Protein 4JZX (pdb70)

B-factor: mean 28.07, std 6.63, range [18.47, 88.22]

Radius of gyration: 26.66 Å; Cα contacts (8 Å, |Δi|>4): 1034; chains: 2; bounding box: 53×77×61 Å

CATH classification: 1.10.600.10

Secondary structure (DSSP, 8-state):
--HHHHHHHHHHHHHHHHHHHHHHH---HHHHHHHHHHHHHHHSSS--HHHHHHHHHHHHHHHHTT--HHHHHHHHHHHHHHHHHHHHHHHHHHHHHHHHTT--EETTEE-GGGSTTT-HHHHHHHHHHHHHHHHHHHHHHTTT-TTHHHHHHHHHHHHHHHHHHHHHHHTTTS-GGG-BTTB--PPPSS-TT--HHHHHHHHIIIIIIIIIIHHHHHHHHHTT-GGGS-HHHHHHHHHHHHHHHHHHHHHHHHHS-HHHHSS---TTTTT---HHHHHHHHHS-HHHHHHHHTTTT---HHHHHHHHHHHHHTTHHHHHHHHHHHHHHHHHHHHHHHHHH-HHHHHHHHHHHHHHTT---/--HHHHHHHHHHHHHHHHHHHHHHH---HHHHHHHHHHHHHHHSSS--HHHHHHHHHHHHHHHTS---HHHHHHHHHHHHHHHHHHHHHHHHHHHHHHHHTT--EETTEE-GGGSTTT-HHHHHHHHHHHHHHHHHHHHHHTTT-TTHHHHHHHHHHHHHHHHHHHHHHHTTTS-GGG--TTS--PPPSS-TT--HHHHHHHHIIIIIIIIIIHHHHHHHHHTT-GGGS-HHHHHHHHHHHHHHHHHHHHHHHHHS-HHHHTS---TTTTT---HHHHHHHHHS-HHHHHHHHHHTT---HHHHHHHHHHHHHTTHHHHHHHHHHHHHHHHHHHHHHHHHH-HHHHHHHHHHHHTTTT---

Solvent-accessible surface area: 28276 Å² total

Structure (mmCIF, N/CA/C/O backbone):
data_4JZX
#
_entry.id   4JZX
#
_cell.length_a   80.428
_cell.length_b   85.805
_cell.length_c   106.867
_cell.angle_alpha   90.000
_cell.angle_beta   90.000
_cell.angle_gamma   90.000
#
_symmetry.space_group_name_H-M   'P 21 21 21'
#
loop_
_entity.id
_entity.type
_entity.pdbx_description
1 polymer 'Farnesyl pyrophosphate synthase'
2 non-polymer '3-METHYLBUT-3-ENYL TRIHYDROGEN DIPHOSPHATE'
3 non-polymer 3-butyl-1-(2,2-diphosphonoethyl)pyridinium
4 non-polymer 'CALCIUM ION'
5 water water
#
loop_
_atom_site.group_PDB
_atom_site.id
_atom_site.type_symbol
_atom_site.label_atom_id
_atom_site.label_alt_id
_atom_site.label_comp_id
_atom_site.label_asym_id
_atom_site.label_entity_id
_atom_site.label_seq_id
_atom_site.pdbx_PDB_ins_code
_atom_site.Cartn_x
_atom_site.Cartn_y
_atom_site.Cartn_z
_atom_site.occupancy
_atom_site.B_iso_or_equiv
_atom_site.auth_seq_id
_atom_site.auth_comp_id
_atom_site.auth_asym_id
_atom_site.auth_atom_id
_atom_site.pdbx_PDB_model_num
ATOM 11 N N . ALA A 1 2 ? 35.663 48.277 21.858 1.00 36.59 2 ALA A N 1
ATOM 12 C CA . ALA A 1 2 ? 35.211 47.730 20.570 1.00 35.64 2 ALA A CA 1
ATOM 13 C C . ALA A 1 2 ? 35.463 46.230 20.382 1.00 34.70 2 ALA A C 1
ATOM 14 O O . ALA A 1 2 ? 34.655 45.531 19.758 1.00 34.75 2 ALA A O 1
ATOM 16 N N . HIS A 1 3 ? 36.570 45.739 20.928 1.00 33.39 3 HIS A N 1
ATOM 17 C CA . HIS A 1 3 ? 36.971 44.354 20.700 1.00 32.15 3 HIS A CA 1
ATOM 18 C C . HIS A 1 3 ? 36.903 43.446 21.921 1.00 31.38 3 HIS A C 1
ATOM 19 O O . HIS A 1 3 ? 37.347 42.300 21.856 1.00 30.39 3 HIS A O 1
ATOM 26 N N . MET A 1 4 ? 36.345 43.941 23.022 1.00 30.80 4 MET A N 1
ATOM 27 C CA . MET A 1 4 ? 36.277 43.143 24.249 1.00 30.65 4 MET A CA 1
ATOM 28 C C . MET A 1 4 ? 35.523 41.819 24.079 1.00 30.37 4 MET A C 1
ATOM 29 O O . MET A 1 4 ? 36.021 40.773 24.505 1.00 30.11 4 MET A O 1
ATOM 34 N N . GLU A 1 5 ? 34.343 41.864 23.455 1.00 29.95 5 GLU A N 1
ATOM 35 C CA . GLU A 1 5 ? 33.542 40.650 23.254 1.00 30.23 5 GLU A CA 1
ATOM 36 C C . GLU A 1 5 ? 34.303 39.614 22.417 1.00 28.69 5 GLU A C 1
ATOM 37 O O . GLU A 1 5 ? 34.399 38.448 22.810 1.00 28.17 5 GLU A O 1
ATOM 43 N N . ARG A 1 6 ? 34.851 40.045 21.279 1.00 27.61 6 ARG A N 1
ATOM 44 C CA . ARG A 1 6 ? 35.654 39.164 20.430 1.00 27.10 6 ARG A CA 1
ATOM 45 C C . ARG A 1 6 ? 36.865 38.601 21.183 1.00 26.08 6 ARG A C 1
ATOM 46 O O . ARG A 1 6 ? 37.158 37.407 21.101 1.00 25.71 6 ARG A O 1
ATOM 54 N N . PHE A 1 7 ? 37.563 39.474 21.905 1.00 25.08 7 PHE A N 1
ATOM 55 C CA . PHE A 1 7 ? 38.763 39.087 22.661 1.00 24.47 7 PHE A CA 1
ATOM 56 C C . PHE A 1 7 ? 38.448 38.013 23.710 1.00 24.27 7 PHE A C 1
ATOM 57 O O . PHE A 1 7 ? 39.174 37.022 23.843 1.00 23.35 7 PHE A O 1
ATOM 65 N N . GLN A 1 8 ? 37.350 38.199 24.436 1.00 24.20 8 GLN A N 1
ATOM 66 C CA . GLN A 1 8 ? 36.942 37.240 25.455 1.00 25.06 8 GLN A CA 1
ATOM 67 C C . GLN A 1 8 ? 36.516 35.902 24.836 1.00 24.44 8 GLN A C 1
ATOM 68 O O . GLN A 1 8 ? 36.764 34.842 25.414 1.00 24.65 8 GLN A O 1
ATOM 74 N N . LYS A 1 9 ? 35.877 35.954 23.669 1.00 23.99 9 LYS A N 1
ATOM 75 C CA . LYS A 1 9 ? 35.505 34.746 22.928 1.00 24.40 9 LYS A CA 1
ATOM 76 C C . LYS A 1 9 ? 36.741 33.936 22.569 1.00 23.61 9 LYS A C 1
ATOM 77 O O . LYS A 1 9 ? 36.762 32.716 22.722 1.00 22.96 9 LYS A O 1
ATOM 83 N N . VAL A 1 10 ? 37.768 34.635 22.096 1.00 23.17 10 VAL A N 1
ATOM 84 C CA . VAL A 1 10 ? 39.020 33.999 21.726 1.00 22.35 10 VAL A CA 1
ATOM 85 C C . VAL A 1 10 ? 39.711 33.402 22.964 1.00 22.17 10 VAL A C 1
ATOM 86 O O . VAL A 1 10 ? 40.307 32.330 22.871 1.00 22.12 10 VAL A O 1
ATOM 90 N N . TYR A 1 11 ? 39.610 34.064 24.117 1.00 21.68 11 TYR A N 1
ATOM 91 C CA . TYR A 1 11 ? 40.125 33.468 25.358 1.00 21.64 11 TYR A CA 1
ATOM 92 C C . TYR A 1 11 ? 39.562 32.062 25.560 1.00 22.13 11 TYR A C 1
ATOM 93 O O . TYR A 1 11 ? 40.304 31.102 25.789 1.00 21.29 11 TYR A O 1
ATOM 102 N N . GLU A 1 12 ? 38.241 31.946 25.487 1.00 22.29 12 GLU A N 1
ATOM 103 C CA A GLU A 1 12 ? 37.574 30.666 25.697 0.50 22.69 12 GLU A CA 1
ATOM 104 C CA B GLU A 1 12 ? 37.587 30.661 25.706 0.50 22.60 12 GLU A CA 1
ATOM 105 C C . GLU A 1 12 ? 38.039 29.638 24.666 1.00 22.47 12 GLU A C 1
ATOM 106 O O . GLU A 1 12 ? 38.247 28.470 24.989 1.00 22.46 12 GLU A O 1
ATOM 117 N N . GLU A 1 13 ? 38.217 30.087 23.424 1.00 22.46 13 GLU A N 1
ATOM 118 C CA . GLU A 1 13 ? 38.688 29.212 22.355 1.00 23.18 13 GLU A CA 1
ATOM 119 C C . GLU A 1 13 ? 40.104 28.685 22.640 1.00 22.54 13 GLU A C 1
ATOM 120 O O . GLU A 1 13 ? 40.358 27.484 22.540 1.00 21.80 13 GLU A O 1
ATOM 126 N N A VAL A 1 14 ? 40.998 29.606 22.990 0.50 22.46 14 VAL A N 1
ATOM 127 N N B VAL A 1 14 ? 41.022 29.588 22.993 0.50 22.18 14 VAL A N 1
ATOM 128 C CA A VAL A 1 14 ? 42.398 29.293 23.252 0.50 22.35 14 VAL A CA 1
ATOM 129 C CA B VAL A 1 14 ? 42.424 29.199 23.220 0.50 21.69 14 VAL A CA 1
ATOM 130 C C A VAL A 1 14 ? 42.534 28.364 24.463 0.50 22.21 14 VAL A C 1
ATOM 131 C C B VAL A 1 14 ? 42.592 28.371 24.500 0.50 21.89 14 VAL A C 1
ATOM 132 O O A VAL A 1 14 ? 43.279 27.378 24.418 0.50 21.87 14 VAL A O 1
ATOM 133 O O B VAL A 1 14 ? 43.420 27.455 24.542 0.50 21.56 14 VAL A O 1
ATOM 140 N N . GLN A 1 15 ? 41.802 28.673 25.532 1.00 22.10 15 GLN A N 1
ATOM 141 C CA . GLN A 1 15 ? 41.808 27.833 26.740 1.00 22.18 15 GLN A CA 1
ATOM 142 C C . GLN A 1 15 ? 41.373 26.407 26.411 1.00 22.32 15 GLN A C 1
ATOM 143 O O . GLN A 1 15 ? 42.019 25.448 26.833 1.00 22.27 15 GLN A O 1
ATOM 149 N N . GLU A 1 16 ? 40.289 26.266 25.649 1.00 22.63 16 GLU A N 1
ATOM 150 C CA . GLU A 1 16 ? 39.828 24.931 25.250 1.00 22.94 16 GLU A CA 1
ATOM 151 C C . GLU A 1 16 ? 40.915 24.191 24.463 1.00 23.11 16 GLU A C 1
ATOM 152 O O . GLU A 1 16 ? 41.189 23.013 24.731 1.00 23.14 16 GLU A O 1
ATOM 158 N N . PHE A 1 17 ? 41.535 24.886 23.507 1.00 22.82 17 PHE A N 1
ATOM 159 C CA . PHE A 1 17 ? 42.642 24.305 22.764 1.00 22.97 17 PHE A CA 1
ATOM 160 C C . PHE A 1 17 ? 43.780 23.828 23.670 1.00 22.66 17 PHE A C 1
ATOM 161 O O . PHE A 1 17 ? 44.246 22.684 23.543 1.00 21.97 17 PHE A O 1
ATOM 169 N N . LEU A 1 18 ? 44.246 24.712 24.550 1.00 22.46 18 LEU A N 1
ATOM 170 C CA . LEU A 1 18 ? 45.444 24.419 25.352 1.00 22.43 18 LEU A CA 1
ATOM 171 C C . LEU A 1 18 ? 45.202 23.245 26.302 1.00 22.67 18 LEU A C 1
ATOM 172 O O . LEU A 1 18 ? 46.032 22.338 26.418 1.00 22.92 18 LEU A O 1
ATOM 177 N N . LEU A 1 19 ? 44.051 23.254 26.960 1.00 22.95 19 LEU A N 1
ATOM 178 C CA . LEU A 1 19 ? 43.709 22.177 27.886 1.00 23.51 19 LEU A CA 1
ATOM 179 C C . LEU A 1 19 ? 43.468 20.870 27.134 1.00 23.59 19 LEU A C 1
ATOM 180 O O . LEU A 1 19 ? 43.901 19.801 27.585 1.00 23.75 19 LEU A O 1
ATOM 185 N N . GLY A 1 20 ? 42.793 20.953 25.987 1.00 23.36 20 GLY A N 1
ATOM 186 C CA . GLY A 1 20 ? 42.580 19.771 25.145 1.00 23.68 20 GLY A CA 1
ATOM 187 C C . GLY A 1 20 ? 43.877 19.183 24.602 1.00 23.97 20 GLY A C 1
ATOM 188 O O . GLY A 1 20 ? 44.028 17.960 24.499 1.00 23.38 20 GLY A O 1
ATOM 189 N N . ASP A 1 21 ? 44.821 20.059 24.268 1.00 24.02 21 ASP A N 1
ATOM 190 C CA . ASP A 1 21 ? 46.127 19.636 23.756 1.00 24.36 21 ASP A CA 1
ATOM 191 C C . ASP A 1 21 ? 46.936 18.888 24.818 1.00 24.14 21 ASP A C 1
ATOM 192 O O . ASP A 1 21 ? 47.649 17.938 24.502 1.00 23.44 21 ASP A O 1
ATOM 197 N N . ALA A 1 22 ? 46.812 19.321 26.072 1.00 24.32 22 ALA A N 1
ATOM 198 C CA . ALA A 1 22 ? 47.447 18.639 27.200 1.00 24.68 22 ALA A CA 1
ATOM 199 C C . ALA A 1 22 ? 46.848 17.253 27.436 1.00 25.02 22 ALA A C 1
ATOM 200 O O . ALA A 1 22 ? 47.561 16.318 27.813 1.00 24.76 22 ALA A O 1
ATOM 202 N N . GLU A 1 23 ? 45.539 17.122 27.219 1.00 25.27 23 GLU A N 1
ATOM 203 C CA . GLU A 1 23 ? 44.878 15.820 27.311 1.00 26.20 23 GLU A CA 1
ATOM 204 C C . GLU A 1 23 ? 45.411 14.867 26.254 1.00 26.08 23 GLU A C 1
ATOM 205 O O . GLU A 1 23 ? 45.704 13.695 26.541 1.00 26.41 23 GLU A O 1
ATOM 211 N N . LYS A 1 24 ? 45.539 15.388 25.037 1.00 25.73 24 LYS A N 1
ATOM 212 C CA . LYS A 1 24 ? 46.001 14.635 23.875 1.00 26.27 24 LYS A CA 1
ATOM 213 C C . LYS A 1 24 ? 47.461 14.206 24.008 1.00 25.42 24 LYS A C 1
ATOM 214 O O . LYS A 1 24 ? 47.819 13.075 23.678 1.00 25.05 24 LYS A O 1
ATOM 220 N N . ARG A 1 25 ? 48.302 15.124 24.475 1.00 24.48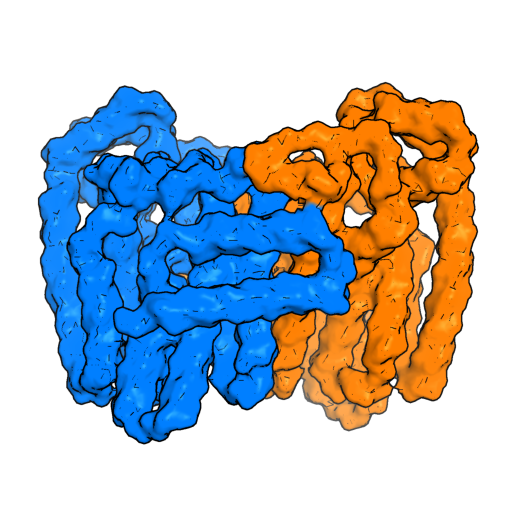 25 ARG A N 1
ATOM 221 C CA . ARG A 1 25 ? 49.748 14.928 24.414 1.00 23.70 25 ARG A CA 1
ATOM 222 C C . ARG A 1 25 ? 50.361 14.376 25.691 1.00 23.73 25 ARG A C 1
ATOM 223 O O . ARG A 1 25 ? 51.367 13.667 25.628 1.00 23.63 25 ARG A O 1
ATOM 231 N N . PHE A 1 26 ? 49.789 14.734 26.839 1.00 23.34 26 PHE A N 1
ATOM 232 C CA . PHE A 1 26 ? 50.439 14.470 28.126 1.00 23.52 26 PHE A CA 1
ATOM 233 C C . PHE A 1 26 ? 49.617 13.639 29.098 1.00 23.79 26 PHE A C 1
ATOM 234 O O . PHE A 1 26 ? 49.918 13.617 30.292 1.00 23.75 26 PHE A O 1
ATOM 242 N N . GLU A 1 27 ? 48.577 12.968 28.598 1.00 24.51 27 GLU A N 1
ATOM 243 C CA . GLU A 1 27 ? 47.749 12.100 29.433 1.00 25.91 27 GLU A CA 1
ATOM 244 C C . GLU A 1 27 ? 47.176 12.873 30.641 1.00 25.52 27 GLU A C 1
ATOM 245 O O . GLU A 1 27 ? 47.062 12.329 31.748 1.00 25.81 27 GLU A O 1
ATOM 251 N N . MET A 1 28 ? 46.824 14.140 30.403 1.00 25.40 28 MET A N 1
ATOM 252 C CA . MET A 1 28 ? 46.274 15.038 31.425 1.00 25.30 28 MET A CA 1
ATOM 253 C C . MET A 1 28 ? 44.978 14.463 32.003 1.00 25.06 28 MET A C 1
ATOM 254 O O . MET A 1 28 ? 44.060 14.126 31.254 1.00 24.86 28 MET A O 1
ATOM 259 N N . ASP A 1 29 ? 44.924 14.356 33.329 1.00 24.13 29 ASP A N 1
ATOM 260 C CA . ASP A 1 29 ? 43.762 13.809 34.030 1.00 24.21 29 ASP A CA 1
ATOM 261 C C . ASP A 1 29 ? 42.772 14.921 34.350 1.00 24.01 29 ASP A C 1
ATOM 262 O O . ASP A 1 29 ? 43.126 16.098 34.313 1.00 23.30 29 ASP A O 1
ATOM 267 N N . VAL A 1 30 ? 41.547 14.530 34.703 1.00 23.70 30 VAL A N 1
ATOM 268 C CA . VAL A 1 30 ? 40.450 15.469 34.944 1.00 24.28 30 VAL A CA 1
ATOM 269 C C . VAL A 1 30 ? 40.742 16.499 36.046 1.00 24.16 30 VAL A C 1
ATOM 270 O O . VAL A 1 30 ? 40.382 17.676 35.923 1.00 23.71 30 VAL A O 1
ATOM 274 N N . HIS A 1 31 ? 41.390 16.050 37.119 1.00 24.20 31 HIS A N 1
ATOM 275 C CA . HIS A 1 31 ? 41.627 16.903 38.271 1.00 24.38 31 HIS A CA 1
ATOM 276 C C . HIS A 1 31 ? 42.677 17.963 37.969 1.00 24.17 31 HIS A C 1
ATOM 277 O O . HIS A 1 31 ? 42.492 19.137 38.294 1.00 23.69 31 HIS A O 1
ATOM 284 N N . ARG A 1 32 ? 43.758 17.560 37.306 1.00 23.76 32 ARG A N 1
ATOM 285 C CA . ARG A 1 32 ? 44.807 18.517 36.966 1.00 23.81 32 ARG A CA 1
ATOM 286 C C . ARG A 1 32 ? 44.381 19.453 35.829 1.00 23.54 32 ARG A C 1
ATOM 287 O O . ARG A 1 32 ? 44.793 20.611 35.801 1.00 22.99 32 ARG A O 1
ATOM 295 N N . LYS A 1 33 ? 43.533 18.961 34.924 1.00 23.70 33 LYS A N 1
ATOM 296 C CA . LYS A 1 33 ? 42.932 19.824 33.895 1.00 24.12 33 LYS A CA 1
ATOM 297 C C . LYS A 1 33 ? 42.115 20.941 34.556 1.00 23.55 33 LYS A C 1
ATOM 298 O O . LYS A 1 33 ? 42.241 22.110 34.181 1.00 23.21 33 LYS A O 1
ATOM 304 N N . GLY A 1 34 ? 41.291 20.572 35.541 1.00 23.24 34 GLY A N 1
ATOM 305 C CA . GLY A 1 34 ? 40.509 21.546 36.314 1.00 22.76 34 GLY A CA 1
ATOM 306 C C . GLY A 1 34 ? 41.375 22.519 37.106 1.00 22.69 34 GLY A C 1
ATOM 307 O O . GLY A 1 34 ? 41.064 23.710 37.193 1.00 22.28 34 GLY A O 1
ATOM 308 N N . TYR A 1 35 ? 42.452 22.004 37.698 1.00 22.38 35 TYR A N 1
ATOM 309 C CA . TYR A 1 35 ? 43.440 22.850 38.356 1.00 22.44 35 TYR A CA 1
ATOM 310 C C . TYR A 1 35 ? 44.006 23.891 37.372 1.00 22.43 35 TYR A C 1
ATOM 311 O O . TYR A 1 35 ? 44.056 25.077 37.688 1.00 21.71 35 TYR A O 1
ATOM 320 N N . LEU A 1 36 ? 44.413 23.436 36.185 1.00 22.49 36 LEU A N 1
ATOM 321 C CA . LEU A 1 36 ? 45.018 24.315 35.178 1.00 22.49 36 LEU A CA 1
ATOM 322 C C . LEU A 1 36 ? 44.024 25.325 34.614 1.00 22.90 36 LEU A C 1
ATOM 323 O O . LEU A 1 36 ? 44.389 26.457 34.314 1.00 22.26 36 LEU A O 1
ATOM 328 N N . LYS A 1 37 ? 42.771 24.907 34.461 1.00 23.39 37 LYS A N 1
ATOM 329 C CA . LYS A 1 37 ? 41.719 25.843 34.083 1.00 23.94 37 LYS A CA 1
ATOM 330 C C . LYS A 1 37 ? 41.597 26.960 35.118 1.00 24.00 37 LYS A C 1
ATOM 331 O O . LYS A 1 37 ? 41.558 28.138 34.754 1.00 24.47 37 LYS A O 1
ATOM 337 N N . SER A 1 38 ? 41.532 26.593 36.398 1.00 24.28 38 SER A N 1
ATOM 338 C CA . SER A 1 38 ? 41.394 27.583 37.463 1.00 24.82 38 SER A CA 1
ATOM 339 C C . SER A 1 38 ? 42.640 28.472 37.531 1.00 24.23 38 SER A C 1
ATOM 340 O O . SER A 1 38 ? 42.525 29.675 37.748 1.00 24.35 38 SER A O 1
ATOM 343 N N . MET A 1 39 ? 43.813 27.870 37.325 1.00 23.19 39 MET A N 1
ATOM 344 C CA . MET A 1 39 ? 45.072 28.616 37.278 1.00 22.47 39 MET A CA 1
ATOM 345 C C . MET A 1 39 ? 45.072 29.646 36.142 1.00 22.12 39 MET A C 1
ATOM 346 O O . MET A 1 39 ? 45.383 30.821 36.358 1.00 21.98 39 MET A O 1
ATOM 351 N N . MET A 1 40 ? 44.703 29.209 34.942 1.00 21.88 40 MET A N 1
ATOM 352 C CA . MET A 1 40 ? 44.658 30.108 33.787 1.00 21.54 40 MET A CA 1
ATOM 353 C C . MET A 1 40 ? 43.690 31.272 34.025 1.00 21.70 40 MET A C 1
ATOM 354 O O . MET A 1 40 ? 44.048 32.435 33.820 1.00 21.03 40 MET A O 1
ATOM 359 N N . ASP A 1 41 ? 42.470 30.951 34.465 1.00 21.82 41 ASP A N 1
ATOM 360 C CA . ASP A 1 41 ? 41.452 31.963 34.745 1.00 22.42 41 ASP A CA 1
ATOM 361 C C . ASP A 1 41 ? 41.910 32.980 35.804 1.00 22.38 41 ASP A C 1
ATOM 362 O O . ASP A 1 41 ? 41.700 34.187 35.642 1.00 22.98 41 ASP A O 1
ATOM 367 N N . THR A 1 42 ? 42.527 32.492 36.882 1.00 22.33 42 THR A N 1
ATOM 368 C CA . THR A 1 42 ? 42.966 33.360 37.980 1.00 22.22 42 THR A CA 1
ATOM 369 C C . THR A 1 42 ? 44.123 34.285 37.564 1.00 21.96 42 THR A C 1
ATOM 370 O O . THR A 1 42 ? 44.156 35.458 37.944 1.00 21.89 42 THR A O 1
ATOM 374 N N . THR A 1 43 ? 45.044 33.757 36.764 1.00 21.76 43 THR A N 1
ATOM 375 C CA . THR A 1 43 ? 46.277 34.467 36.420 1.00 21.59 43 THR A CA 1
ATOM 376 C C . THR A 1 43 ? 46.192 35.335 35.156 1.00 21.65 43 THR A C 1
ATOM 377 O O . THR A 1 43 ? 46.944 36.303 35.026 1.00 21.03 43 THR A O 1
ATOM 381 N N . CYS A 1 44 ? 45.290 34.979 34.233 1.00 21.72 44 CYS A N 1
ATOM 382 C CA . CYS A 1 44 ? 45.165 35.667 32.942 1.00 22.12 44 CYS A CA 1
ATOM 383 C C . CYS A 1 44 ? 43.997 36.638 32.858 1.00 22.61 44 CYS A C 1
ATOM 384 O O . CYS A 1 44 ? 43.960 37.476 31.958 1.00 23.08 44 CYS A O 1
ATOM 387 N N . LEU A 1 45 ? 43.043 36.516 33.774 1.00 22.83 45 LEU A N 1
ATOM 388 C CA . LEU A 1 45 ? 41.847 37.357 33.736 1.00 23.48 45 LEU A CA 1
ATOM 389 C C . LEU A 1 45 ? 41.835 38.363 34.884 1.00 23.93 45 LEU A C 1
ATOM 390 O O . LEU A 1 45 ? 42.540 38.188 35.882 1.00 23.83 45 LEU A O 1
ATOM 395 N N . GLY A 1 46 ? 41.041 39.422 34.731 1.00 24.26 46 GLY A N 1
ATOM 396 C CA . GLY A 1 46 ? 40.870 40.405 35.791 1.00 24.54 46 GLY A CA 1
ATOM 397 C C . GLY A 1 46 ? 41.686 41.675 35.663 1.00 24.42 46 GLY A C 1
ATOM 398 O O . GLY A 1 46 ? 41.482 42.617 36.423 1.00 24.77 46 GLY A O 1
ATOM 399 N N . GLY A 1 47 ? 42.619 41.701 34.715 1.00 24.21 47 GLY A N 1
ATOM 400 C CA . GLY A 1 47 ? 43.416 42.901 34.444 1.00 24.11 47 GLY A CA 1
ATOM 401 C C . GLY A 1 47 ? 42.671 43.830 33.503 1.00 24.09 47 GLY A C 1
ATOM 402 O O . GLY A 1 47 ? 41.493 43.599 33.209 1.00 24.36 47 GLY A O 1
ATOM 403 N N . LYS A 1 48 ? 43.346 44.875 33.028 1.00 23.72 48 LYS A N 1
ATOM 404 C CA . LYS A 1 48 ? 42.698 45.879 32.162 1.00 24.03 48 LYS A CA 1
ATOM 405 C C . LYS A 1 48 ? 42.687 45.466 30.685 1.00 24.11 48 LYS A C 1
ATOM 406 O O . LYS A 1 48 ? 41.942 46.032 29.873 1.00 24.05 48 LYS A O 1
ATOM 412 N N . TYR A 1 49 ? 43.518 44.477 30.355 1.00 23.82 49 TYR A N 1
ATOM 413 C CA . TYR A 1 49 ? 43.730 43.995 28.974 1.00 24.17 49 TYR A CA 1
ATOM 414 C C . TYR A 1 49 ? 44.287 45.042 27.997 1.00 23.67 49 TYR A C 1
ATOM 415 O O . TYR A 1 49 ? 44.120 44.898 26.782 1.00 23.30 49 TYR A O 1
ATOM 424 N N . ASN A 1 50 ? 44.945 46.082 28.516 1.00 23.10 50 ASN A N 1
ATOM 425 C CA . ASN A 1 50 ? 45.522 47.120 27.652 1.00 22.91 50 ASN A CA 1
ATOM 426 C C . ASN A 1 50 ? 46.488 46.552 26.606 1.00 22.87 50 ASN A C 1
ATOM 427 O O . ASN A 1 50 ? 46.517 47.029 25.470 1.00 22.39 50 ASN A O 1
ATOM 432 N N . ARG A 1 51 ? 47.270 45.538 26.989 1.00 22.12 51 ARG A N 1
ATOM 433 C CA . ARG A 1 51 ? 48.247 44.945 26.063 1.00 22.15 51 ARG A CA 1
ATOM 434 C C . ARG A 1 51 ? 47.559 44.144 24.963 1.00 21.89 51 ARG A C 1
ATOM 435 O O . ARG A 1 51 ? 47.816 44.357 23.779 1.00 21.60 51 ARG A O 1
ATOM 443 N N . GLY A 1 52 ? 46.692 43.216 25.367 1.00 21.83 52 GLY A N 1
ATOM 444 C CA . GLY A 1 52 ? 46.009 42.340 24.417 1.00 22.00 52 GLY A CA 1
ATOM 445 C C . GLY A 1 52 ? 45.135 43.131 23.461 1.00 21.75 52 GLY A C 1
ATOM 446 O O . GLY A 1 52 ? 45.211 42.953 22.244 1.00 21.65 52 GLY A O 1
ATOM 447 N N . LEU A 1 53 ? 44.327 44.034 24.012 1.00 21.86 53 LEU A N 1
ATOM 448 C CA . LEU A 1 53 ? 43.414 44.826 23.186 1.00 22.27 53 LEU A CA 1
ATOM 449 C C . LEU A 1 53 ? 44.157 45.775 22.261 1.00 22.23 53 LEU A C 1
ATOM 450 O O . LEU A 1 53 ? 43.674 46.068 21.179 1.00 22.95 53 LEU A O 1
ATOM 455 N N . CYS A 1 54 ? 45.345 46.221 22.669 1.00 22.41 54 CYS A N 1
ATOM 456 C CA . CYS A 1 54 ? 46.167 47.055 21.789 1.00 22.46 54 CYS A CA 1
ATOM 457 C C . CYS A 1 54 ? 46.485 46.330 20.483 1.00 22.06 54 CYS A C 1
ATOM 458 O O . CYS A 1 54 ? 46.384 46.925 19.411 1.00 22.09 54 CYS A O 1
ATOM 461 N N . VAL A 1 55 ? 46.886 45.061 20.573 1.00 21.94 55 VAL A N 1
ATOM 462 C CA . VAL A 1 55 ? 47.195 44.279 19.367 1.00 21.64 55 VAL A CA 1
ATOM 463 C C . VAL A 1 55 ? 46.012 44.320 18.399 1.00 22.02 55 VAL A C 1
ATOM 464 O O . VAL A 1 55 ? 46.190 44.563 17.195 1.00 20.93 55 VAL A O 1
ATOM 468 N N . VAL A 1 56 ? 44.813 44.103 18.936 1.00 22.01 56 VAL A N 1
ATOM 469 C CA . VAL A 1 56 ? 43.593 44.098 18.121 1.00 22.91 56 VAL A CA 1
ATOM 470 C C . VAL A 1 56 ? 43.297 45.480 17.513 1.00 23.05 56 VAL A C 1
ATOM 471 O O . VAL A 1 56 ? 42.958 45.571 16.321 1.00 23.14 56 VAL A O 1
ATOM 475 N N . ASP A 1 57 ? 43.452 46.544 18.310 1.00 23.46 57 ASP A N 1
ATOM 476 C CA A ASP A 1 57 ? 43.210 47.914 17.843 0.50 23.64 57 ASP A CA 1
ATOM 477 C CA B ASP A 1 57 ? 43.193 47.900 17.820 0.50 23.71 57 ASP A CA 1
ATOM 478 C C . ASP A 1 57 ? 44.155 48.265 16.684 1.00 23.70 57 ASP A C 1
ATOM 479 O O . ASP A 1 57 ? 43.737 48.808 15.657 1.00 23.89 57 ASP A O 1
ATOM 488 N N . VAL A 1 58 ? 45.436 47.948 16.861 1.00 23.24 58 VAL A N 1
ATOM 489 C CA . VAL A 1 58 ? 46.438 48.200 15.821 1.00 23.00 58 VAL A CA 1
ATOM 490 C C . VAL A 1 58 ? 46.108 47.400 14.556 1.00 22.81 58 VAL A C 1
ATOM 491 O O . VAL A 1 58 ? 46.081 47.957 13.452 1.00 22.35 58 VAL A O 1
ATOM 495 N N . ALA A 1 59 ? 45.853 46.101 14.725 1.00 23.20 59 ALA A N 1
ATOM 496 C CA . ALA A 1 59 ? 45.616 45.205 13.592 1.00 23.71 59 ALA A CA 1
ATOM 497 C C . ALA A 1 59 ? 44.402 45.649 12.786 1.00 24.09 59 ALA A C 1
ATOM 498 O O . ALA A 1 59 ? 44.438 45.679 11.557 1.00 24.69 59 ALA A O 1
ATOM 500 N N . GLU A 1 60 ? 43.336 46.011 13.487 1.00 24.63 60 GLU A N 1
ATOM 501 C CA . GLU A 1 60 ? 42.140 46.518 12.826 1.00 24.76 60 GLU A CA 1
ATOM 502 C C . GLU A 1 60 ? 42.417 47.804 12.044 1.00 24.54 60 GLU A C 1
ATOM 503 O O . GLU A 1 60 ? 42.048 47.902 10.869 1.00 24.28 60 GLU A O 1
ATOM 509 N N . ALA A 1 61 ? 43.066 48.770 12.697 1.00 24.06 61 ALA A N 1
ATOM 510 C CA . ALA A 1 61 ? 43.466 50.029 12.057 1.00 23.82 61 ALA A CA 1
ATOM 511 C C . ALA A 1 61 ? 44.214 49.784 10.743 1.00 24.04 61 ALA A C 1
ATOM 512 O O . ALA A 1 61 ? 43.898 50.391 9.722 1.00 23.26 61 ALA A O 1
ATOM 514 N N . MET A 1 62 ? 45.196 48.882 10.775 1.00 23.91 62 MET A N 1
ATOM 515 C CA . MET A 1 62 ? 46.025 48.601 9.603 1.00 24.34 62 MET A CA 1
ATOM 516 C C . MET A 1 62 ? 45.300 47.775 8.540 1.00 24.83 62 MET A C 1
ATOM 517 O O . MET A 1 62 ? 45.545 47.946 7.334 1.00 25.21 62 MET A O 1
ATOM 522 N N . ALA A 1 63 ? 44.392 46.907 8.986 1.00 24.91 63 ALA A N 1
ATOM 523 C CA . ALA A 1 63 ? 43.545 46.127 8.084 1.00 25.54 63 ALA A CA 1
ATOM 524 C C . ALA A 1 63 ? 42.587 47.035 7.312 1.00 25.89 63 ALA A C 1
ATOM 525 O O . ALA A 1 63 ? 42.377 46.841 6.114 1.00 26.52 63 ALA A O 1
ATOM 527 N N . LYS A 1 64 ? 42.015 48.020 8.001 1.00 26.59 64 LYS A N 1
ATOM 528 C CA . LYS A 1 64 ? 41.168 49.025 7.360 1.00 27.12 64 LYS A CA 1
ATOM 529 C C . LYS A 1 64 ? 41.992 49.870 6.384 1.00 27.57 64 LYS A C 1
ATOM 530 O O . LYS A 1 64 ? 41.567 50.119 5.246 1.00 27.36 64 LYS A O 1
ATOM 536 N N . ASP A 1 65 ? 43.175 50.286 6.831 1.00 27.71 65 ASP A N 1
ATOM 537 C CA . ASP A 1 65 ? 44.090 51.093 6.022 1.00 28.58 65 ASP A CA 1
ATOM 538 C C . ASP A 1 65 ? 44.468 50.402 4.715 1.00 28.87 65 ASP A C 1
ATOM 539 O O . ASP A 1 65 ? 44.604 51.061 3.681 1.00 29.67 65 ASP A O 1
ATOM 544 N N . THR A 1 66 ? 44.645 49.085 4.767 1.00 28.94 66 THR A N 1
ATOM 545 C CA . THR A 1 66 ? 45.067 48.308 3.594 1.00 29.43 66 THR A CA 1
ATOM 546 C C . THR A 1 66 ? 43.871 47.674 2.863 1.00 29.53 66 THR A C 1
ATOM 547 O O . THR A 1 66 ? 44.047 46.798 2.005 1.00 29.92 66 THR A O 1
ATOM 551 N N . GLN A 1 67 ? 42.665 48.125 3.213 1.00 29.42 67 GLN A N 1
ATOM 552 C CA . GLN A 1 67 ? 41.415 47.754 2.525 1.00 30.43 67 GLN A CA 1
ATOM 553 C C . GLN A 1 67 ? 41.129 46.249 2.454 1.00 30.79 67 GLN A C 1
ATOM 554 O O . GLN A 1 67 ? 40.604 45.756 1.446 1.00 31.07 67 GLN A O 1
ATOM 560 N N . MET A 1 68 ? 41.453 45.521 3.519 1.00 31.14 68 MET A N 1
ATOM 561 C CA . MET A 1 68 ? 41.187 44.074 3.548 1.00 31.51 68 MET A CA 1
ATOM 562 C C . MET A 1 68 ? 39.700 43.777 3.412 1.00 31.68 68 MET A C 1
ATOM 563 O O . MET A 1 68 ? 38.869 44.468 4.009 1.00 31.75 68 MET A O 1
ATOM 568 N N . ASP A 1 69 ? 39.376 42.753 2.623 1.00 32.09 69 ASP A N 1
ATOM 569 C CA . ASP A 1 69 ? 37.991 42.321 2.453 1.00 32.42 69 ASP A CA 1
ATOM 570 C C . ASP A 1 69 ? 37.494 41.578 3.694 1.00 32.35 69 ASP A C 1
ATOM 571 O O . ASP A 1 69 ? 38.271 41.328 4.621 1.00 32.07 69 ASP A O 1
ATOM 576 N N . ALA A 1 70 ? 36.205 41.247 3.702 1.00 31.65 70 ALA A N 1
ATOM 577 C CA . ALA A 1 70 ? 35.545 40.651 4.867 1.00 31.39 70 ALA A CA 1
ATOM 578 C C . ALA A 1 70 ? 36.302 39.441 5.426 1.00 30.95 70 ALA A C 1
ATOM 579 O O . ALA A 1 70 ? 36.534 39.361 6.635 1.00 30.92 70 ALA A O 1
ATOM 581 N N . ALA A 1 71 ? 36.706 38.524 4.544 1.00 30.71 71 ALA A N 1
ATOM 582 C CA . ALA A 1 71 ? 37.403 37.304 4.960 1.00 30.24 71 ALA A CA 1
ATOM 583 C C . ALA A 1 71 ? 38.795 37.584 5.522 1.00 29.93 71 ALA A C 1
ATOM 584 O O . ALA A 1 71 ? 39.175 37.022 6.547 1.00 29.67 71 ALA A O 1
ATOM 586 N N . ALA A 1 72 ? 39.547 38.453 4.852 1.00 29.70 72 ALA A N 1
ATOM 587 C CA . ALA A 1 72 ? 40.888 38.828 5.314 1.00 29.44 72 ALA A CA 1
ATOM 588 C C . ALA A 1 72 ? 40.836 39.590 6.643 1.00 29.20 72 ALA A C 1
ATOM 589 O O . ALA A 1 72 ? 41.688 39.405 7.515 1.00 28.89 72 ALA A O 1
ATOM 591 N N . MET A 1 73 ? 39.833 40.450 6.788 1.00 28.97 73 MET A N 1
ATOM 592 C CA . MET A 1 73 ? 39.630 41.194 8.020 1.00 29.09 73 MET A CA 1
ATOM 593 C C . MET A 1 73 ? 39.340 40.264 9.205 1.00 28.58 73 MET A C 1
ATOM 594 O O . MET A 1 73 ? 39.895 40.445 10.292 1.00 28.00 73 MET A O 1
ATOM 599 N N . GLU A 1 74 ? 38.475 39.277 8.986 1.00 28.33 74 GLU A N 1
ATOM 600 C CA . GLU A 1 74 ? 38.144 38.298 10.019 1.00 28.66 74 GLU A CA 1
ATOM 601 C C . GLU A 1 74 ? 39.374 37.510 10.487 1.00 27.71 74 GLU A C 1
ATOM 602 O O . GLU A 1 74 ? 39.545 37.273 11.687 1.00 27.21 74 GLU A O 1
ATOM 608 N N . ARG A 1 75 ? 40.222 37.126 9.539 1.00 26.55 75 ARG A N 1
ATOM 609 C CA . ARG A 1 75 ? 41.451 36.398 9.853 1.00 26.57 75 ARG A CA 1
ATOM 610 C C . ARG A 1 75 ? 42.379 37.271 10.701 1.00 25.64 75 ARG A C 1
ATOM 611 O O . ARG A 1 75 ? 42.873 36.830 11.739 1.00 25.11 75 ARG A O 1
ATOM 619 N N . VAL A 1 76 ? 42.593 38.510 10.261 1.00 25.27 76 VAL A N 1
ATOM 620 C CA . VAL A 1 76 ? 43.497 39.430 10.963 1.00 25.14 76 VAL A CA 1
ATOM 621 C C . VAL A 1 76 ? 43.015 39.702 12.391 1.00 24.57 76 VAL A C 1
ATOM 622 O O . VAL A 1 76 ? 43.821 39.743 13.322 1.00 23.71 76 VAL A O 1
ATOM 626 N N . LEU A 1 77 ? 41.704 39.858 12.561 1.00 23.96 77 LEU A N 1
ATOM 627 C CA . LEU A 1 77 ? 41.153 40.101 13.889 1.00 24.05 77 LEU A CA 1
ATOM 628 C C . LEU A 1 77 ? 41.335 38.889 14.805 1.00 23.94 77 LEU A C 1
ATOM 629 O O . LEU A 1 77 ? 41.679 39.048 15.980 1.00 23.77 77 LEU A O 1
ATOM 634 N N . HIS A 1 78 ? 41.120 37.688 14.271 1.00 23.50 78 HIS A N 1
ATOM 635 C CA . HIS A 1 78 ? 41.307 36.479 15.077 1.00 23.73 78 HIS A CA 1
ATOM 636 C C . HIS A 1 78 ? 42.777 36.276 15.446 1.00 23.21 78 HIS A C 1
ATOM 637 O O . HIS A 1 78 ? 43.088 35.982 16.599 1.00 23.01 78 HIS A O 1
ATOM 644 N N . ASP A 1 79 ? 43.666 36.452 14.467 1.00 23.05 79 ASP A N 1
ATOM 645 C CA . ASP A 1 79 ? 45.113 36.374 14.685 1.00 23.16 79 ASP A CA 1
ATOM 646 C C . ASP A 1 79 ? 45.565 37.409 15.714 1.00 22.97 79 ASP A C 1
ATOM 647 O O . ASP A 1 79 ? 46.383 37.105 16.587 1.00 23.27 79 ASP A O 1
ATOM 652 N N . ALA A 1 80 ? 45.040 38.628 15.598 1.00 22.72 80 ALA A N 1
ATOM 653 C CA . ALA A 1 80 ? 45.360 39.705 16.533 1.00 22.32 80 ALA A CA 1
ATOM 654 C C . ALA A 1 80 ? 44.939 39.366 17.958 1.00 22.36 80 ALA A C 1
ATOM 655 O O . ALA A 1 80 ? 45.684 39.621 18.900 1.00 22.09 80 ALA A O 1
ATOM 657 N N . CYS A 1 81 ? 43.748 38.793 18.106 1.00 21.72 81 CYS A N 1
ATOM 658 C CA . CYS A 1 81 ? 43.275 38.298 19.400 1.00 22.46 81 CYS A CA 1
ATOM 659 C C . CYS A 1 81 ? 44.201 37.228 19.991 1.00 21.91 81 CYS A C 1
ATOM 660 O O . CYS A 1 81 ? 44.478 37.239 21.188 1.00 22.36 81 CYS A O 1
ATOM 663 N N . VAL A 1 82 ? 44.657 36.298 19.154 1.00 21.69 82 VAL A N 1
ATOM 664 C CA . VAL A 1 82 ? 45.575 35.247 19.602 1.00 21.73 82 VAL A CA 1
ATOM 665 C C . VAL A 1 82 ? 46.888 35.893 20.068 1.00 21.66 82 VAL A C 1
ATOM 666 O O . VAL A 1 82 ? 47.363 35.605 21.177 1.00 20.98 82 VAL A O 1
ATOM 670 N N . CYS A 1 83 ? 47.451 36.787 19.250 1.00 22.22 83 CYS A N 1
ATOM 671 C CA . CYS A 1 83 ? 48.648 37.541 19.665 1.00 23.22 83 CYS A CA 1
ATOM 672 C C . CYS A 1 83 ? 48.425 38.299 20.968 1.00 22.68 83 CYS A C 1
ATOM 673 O O . CYS A 1 83 ? 49.301 38.335 21.827 1.00 22.37 83 CYS A O 1
ATOM 676 N N . GLY A 1 84 ? 47.249 38.907 21.100 1.00 22.20 84 GLY A N 1
ATOM 677 C CA . GLY A 1 84 ? 46.884 39.613 22.322 1.00 21.70 84 GLY A CA 1
ATOM 678 C C . GLY A 1 84 ? 46.951 38.710 23.536 1.00 21.43 84 GLY A C 1
ATOM 679 O O . GLY A 1 84 ? 47.481 39.110 24.590 1.00 20.71 84 GLY A O 1
ATOM 680 N N . TRP A 1 85 ? 46.428 37.492 23.385 1.00 20.95 85 TRP A N 1
ATOM 681 C CA . TRP A 1 85 ? 46.434 36.531 24.490 1.00 21.22 85 TRP A CA 1
ATOM 682 C C . TRP A 1 85 ? 47.840 36.014 24.782 1.00 21.29 85 TRP A C 1
ATOM 683 O O . TRP A 1 85 ? 48.167 35.719 25.935 1.00 21.05 85 TRP A O 1
ATOM 694 N N . MET A 1 86 ? 48.678 35.949 23.746 1.00 21.43 86 MET A N 1
ATOM 695 C CA . MET A 1 86 ? 50.107 35.682 23.951 1.00 21.49 86 MET A CA 1
ATOM 696 C C . MET A 1 86 ? 50.710 36.683 24.928 1.00 21.28 86 MET A C 1
ATOM 697 O O . MET A 1 86 ? 51.412 36.291 25.881 1.00 21.25 86 MET A O 1
ATOM 702 N N . ILE A 1 87 ? 50.439 37.970 24.705 1.00 21.01 87 ILE A N 1
ATOM 703 C CA . ILE A 1 87 ? 50.971 39.011 25.595 1.00 21.20 87 ILE A CA 1
ATOM 704 C C . ILE A 1 87 ? 50.306 38.960 26.972 1.00 21.24 87 ILE A C 1
ATOM 705 O O . ILE A 1 87 ? 50.985 39.095 27.994 1.00 20.97 87 ILE A O 1
ATOM 710 N N . GLU A 1 88 ? 48.990 38.739 27.006 1.00 21.29 88 GLU A N 1
ATOM 711 C CA . GLU A 1 88 ? 48.295 38.621 28.301 1.00 21.70 88 GLU A CA 1
ATOM 712 C C . GLU A 1 88 ? 48.807 37.436 29.128 1.00 21.97 88 GLU A C 1
ATOM 713 O O . GLU A 1 88 ? 48.883 37.523 30.353 1.00 22.44 88 GLU A O 1
ATOM 719 N N . MET A 1 89 ? 49.154 36.332 28.468 1.00 22.40 89 MET A N 1
ATOM 720 C CA . MET A 1 89 ? 49.705 35.171 29.178 1.00 24.01 89 MET A CA 1
ATOM 721 C C . MET A 1 89 ? 51.167 35.391 29.586 1.00 22.48 89 MET A C 1
ATOM 722 O O . MET A 1 89 ? 51.616 34.878 30.621 1.00 21.99 89 MET A O 1
ATOM 727 N N . LEU A 1 90 ? 51.894 36.173 28.788 1.00 21.12 90 LEU A N 1
ATOM 728 C CA . LEU A 1 90 ? 53.240 36.614 29.163 1.00 20.96 90 LEU A CA 1
ATOM 729 C C . LEU A 1 90 ? 53.163 37.473 30.428 1.00 20.53 90 LEU A C 1
ATOM 730 O O . LEU A 1 90 ? 53.912 37.251 31.388 1.00 20.20 90 LEU A O 1
ATOM 735 N N . GLN A 1 91 ? 52.242 38.439 30.414 1.00 20.55 91 GLN A N 1
ATOM 736 C CA . GLN A 1 91 ? 51.898 39.237 31.590 1.00 20.83 91 GLN A CA 1
ATOM 737 C C . GLN A 1 91 ? 51.561 38.324 32.771 1.00 20.71 91 GLN A C 1
ATOM 738 O O . GLN A 1 91 ? 52.105 38.508 33.862 1.00 21.42 91 GLN A O 1
ATOM 744 N N . ALA A 1 92 ? 50.669 37.349 32.548 1.00 20.64 92 ALA A N 1
ATOM 745 C CA . ALA A 1 92 ? 50.252 36.406 33.601 1.00 20.81 92 ALA A CA 1
ATOM 746 C C . ALA A 1 92 ? 51.457 35.691 34.211 1.00 20.42 92 ALA A C 1
ATOM 747 O O . ALA A 1 92 ? 51.598 35.627 35.427 1.00 20.33 92 ALA A O 1
ATOM 749 N N . HIS A 1 93 ? 52.316 35.156 33.346 1.00 20.58 93 HIS A N 1
ATOM 750 C CA . HIS A 1 93 ? 53.608 34.599 33.744 1.00 20.33 93 HIS A CA 1
ATOM 751 C C . HIS A 1 93 ? 54.437 35.564 34.605 1.00 20.19 93 HIS A C 1
ATOM 752 O O . HIS A 1 93 ? 54.856 35.194 35.705 1.00 20.36 93 HIS A O 1
ATOM 759 N N . PHE A 1 94 ? 54.653 36.792 34.117 1.00 20.03 94 PHE A N 1
ATOM 760 C CA . PHE A 1 94 ? 55.452 37.783 34.847 1.00 19.90 94 PHE A CA 1
ATOM 761 C C . PHE A 1 94 ? 54.887 38.066 36.234 1.00 20.02 94 PHE A C 1
ATOM 762 O O . PHE A 1 94 ? 55.642 38.123 37.203 1.00 20.36 94 PHE A O 1
ATOM 770 N N . LEU A 1 95 ? 53.568 38.235 36.326 1.00 20.12 95 LEU A N 1
ATOM 771 C CA . LEU A 1 95 ? 52.950 38.608 37.601 1.00 20.51 95 LEU A CA 1
ATOM 772 C C . LEU A 1 95 ? 52.965 37.474 38.621 1.00 20.65 95 LEU A C 1
ATOM 773 O O . LEU A 1 95 ? 53.192 37.720 39.807 1.00 20.74 95 LEU A O 1
ATOM 778 N N . VAL A 1 96 ? 52.721 36.243 38.166 1.00 20.84 96 VAL A N 1
ATOM 779 C CA . VAL A 1 96 ? 52.843 35.062 39.033 1.00 20.92 96 VAL A CA 1
ATOM 780 C C . VAL A 1 96 ? 54.228 35.037 39.681 1.00 21.55 96 VAL A C 1
ATOM 781 O O . VAL A 1 96 ? 54.342 34.969 40.914 1.00 21.23 96 VAL A O 1
ATOM 785 N N . GLU A 1 97 ? 55.266 35.128 38.848 1.00 21.17 97 GLU A N 1
ATOM 786 C CA . GLU A 1 97 ? 56.652 35.029 39.307 1.00 21.00 97 GLU A CA 1
ATOM 787 C C . GLU A 1 97 ? 57.045 36.222 40.166 1.00 21.46 97 GLU A C 1
ATOM 788 O O . GLU A 1 97 ? 57.717 36.061 41.195 1.00 20.99 97 GLU A O 1
ATOM 794 N N . ASP A 1 98 ? 56.631 37.418 39.743 1.00 21.46 98 ASP A N 1
ATOM 795 C CA . ASP A 1 98 ? 56.947 38.634 40.492 1.00 22.20 98 ASP A CA 1
ATOM 796 C C . ASP A 1 98 ? 56.259 38.677 41.863 1.00 22.26 98 ASP A C 1
ATOM 797 O O . ASP A 1 98 ? 56.847 39.142 42.842 1.00 22.28 98 ASP A O 1
ATOM 802 N N . ASP A 1 99 ? 55.016 38.200 41.929 1.00 22.30 99 ASP A N 1
ATOM 803 C CA . ASP A 1 99 ? 54.286 38.178 43.199 1.00 22.63 99 ASP A CA 1
ATOM 804 C C . ASP A 1 99 ? 54.993 37.263 44.211 1.00 22.56 99 ASP A C 1
ATOM 805 O O . ASP A 1 99 ? 54.998 37.537 45.410 1.00 23.18 99 ASP A O 1
ATOM 810 N N . ILE A 1 100 ? 55.619 36.194 43.716 1.00 22.76 100 ILE A N 1
ATOM 811 C CA . ILE A 1 100 ? 56.460 35.330 44.551 1.00 22.84 100 ILE A CA 1
ATOM 812 C C . ILE A 1 100 ? 57.737 36.072 44.963 1.00 23.36 100 ILE A C 1
ATOM 813 O O . ILE A 1 100 ? 58.099 36.101 46.144 1.00 23.23 100 ILE A O 1
ATOM 818 N N . MET A 1 101 ? 58.407 36.678 43.985 1.00 23.89 101 MET A N 1
ATOM 819 C CA . MET A 1 101 ? 59.651 37.415 44.228 1.00 24.31 101 MET A CA 1
ATOM 820 C C . MET A 1 101 ? 59.479 38.578 45.211 1.00 25.10 101 MET A C 1
ATOM 821 O O . MET A 1 101 ? 60.349 38.812 46.068 1.00 25.22 101 MET A O 1
ATOM 826 N N . ASP A 1 102 ? 58.357 39.292 45.094 1.00 25.10 102 ASP A N 1
ATOM 827 C CA . ASP A 1 102 ? 58.067 40.428 45.967 1.00 26.43 102 ASP A CA 1
ATOM 828 C C . ASP A 1 102 ? 57.387 40.038 47.279 1.00 26.88 102 ASP A C 1
ATOM 829 O O . ASP A 1 102 ? 57.209 40.891 48.154 1.00 26.80 102 ASP A O 1
ATOM 834 N N . HIS A 1 103 ? 56.998 38.767 47.394 1.00 27.61 103 HIS A N 1
ATOM 835 C CA . HIS A 1 103 ? 56.259 38.238 48.562 1.00 28.53 103 HIS A CA 1
ATOM 836 C C . HIS A 1 103 ? 54.958 39.023 48.788 1.00 28.26 103 HIS A C 1
ATOM 837 O O . HIS A 1 103 ? 54.624 39.380 49.923 1.00 27.82 103 HIS A O 1
ATOM 844 N N . SER A 1 104 ? 54.227 39.272 47.701 1.00 27.77 104 SER A N 1
ATOM 845 C CA . SER A 1 104 ? 53.062 40.156 47.724 1.00 27.51 104 SER A CA 1
ATOM 846 C C . SER A 1 104 ? 51.796 39.433 48.184 1.00 27.18 104 SER A C 1
ATOM 847 O O . SER A 1 104 ? 51.758 38.199 48.246 1.00 26.87 104 SER A O 1
ATOM 850 N N . LYS A 1 105 ? 50.754 40.202 48.482 1.00 26.89 105 LYS A N 1
ATOM 851 C CA . LYS A 1 105 ? 49.553 39.634 49.094 1.00 27.01 105 LYS A CA 1
ATOM 852 C C . LYS A 1 105 ? 48.346 39.595 48.166 1.00 26.59 105 LYS A C 1
ATOM 853 O O . LYS A 1 105 ? 47.599 38.612 48.167 1.00 26.15 105 LYS A O 1
ATOM 859 N N . THR A 1 106 ? 48.154 40.651 47.377 1.00 26.11 106 THR A N 1
ATOM 860 C CA . THR A 1 106 ? 47.004 40.734 46.474 1.00 26.19 106 THR A CA 1
ATOM 861 C C . THR A 1 106 ? 47.388 41.064 45.027 1.00 25.64 106 THR A C 1
ATOM 862 O O . THR A 1 106 ? 48.371 41.763 44.769 1.00 25.33 106 THR A O 1
ATOM 866 N N . ARG A 1 107 ? 46.587 40.552 44.101 1.00 25.09 107 ARG A N 1
ATOM 867 C CA . ARG A 1 107 ? 46.724 40.843 42.679 1.00 24.89 107 ARG A CA 1
ATOM 868 C C . ARG A 1 107 ? 45.339 40.900 42.063 1.00 24.43 107 ARG A C 1
ATOM 869 O O . ARG A 1 107 ? 44.569 39.959 42.213 1.00 24.29 107 ARG A O 1
ATOM 877 N N . ARG A 1 108 ? 45.036 42.008 41.375 1.00 24.68 108 ARG A N 1
ATOM 878 C CA . ARG A 1 108 ? 43.747 42.206 40.687 1.00 25.11 108 ARG A CA 1
ATOM 879 C C . ARG A 1 108 ? 42.562 41.936 41.627 1.00 25.80 108 ARG A C 1
ATOM 880 O O . ARG A 1 108 ? 41.561 41.329 41.238 1.00 25.77 108 ARG A O 1
ATOM 888 N N . GLY A 1 109 ? 42.706 42.382 42.873 1.00 26.31 109 GLY A N 1
ATOM 889 C CA . GLY A 1 109 ? 41.633 42.311 43.869 1.00 27.03 109 GLY A CA 1
ATOM 890 C C . GLY A 1 109 ? 41.406 40.954 44.507 1.00 27.67 109 GLY A C 1
ATOM 891 O O . GLY A 1 109 ? 40.415 40.760 45.213 1.00 28.16 109 GLY A O 1
ATOM 892 N N . LYS A 1 110 ? 42.310 40.010 44.250 1.00 27.51 110 LYS A N 1
ATOM 893 C CA . LYS A 1 110 ? 42.237 38.669 44.834 1.00 28.58 110 LYS A CA 1
ATOM 894 C C . LYS A 1 110 ? 43.609 38.307 45.422 1.00 27.75 110 LYS A C 1
ATOM 895 O O . LYS A 1 110 ? 44.599 39.003 45.149 1.00 27.52 110 LYS A O 1
ATOM 901 N N . PRO A 1 111 ? 43.682 37.248 46.253 1.00 27.10 111 PRO A N 1
ATOM 902 C CA . PRO A 1 111 ? 45.020 36.870 46.712 1.00 26.91 111 PRO A CA 1
ATOM 903 C C . PRO A 1 111 ? 45.930 36.500 45.541 1.00 26.20 111 PRO A C 1
ATOM 904 O O . PRO A 1 111 ? 45.450 35.999 44.516 1.00 26.49 111 PRO A O 1
ATOM 908 N N . CYS A 1 112 ? 47.230 36.757 45.697 1.00 25.62 112 CYS A N 1
ATOM 909 C CA . CYS A 1 112 ? 48.227 36.298 44.726 1.00 25.19 112 CYS A CA 1
ATOM 910 C C . CYS A 1 112 ? 48.112 34.798 44.513 1.00 24.72 112 CYS A C 1
ATOM 911 O O . CYS A 1 112 ? 47.751 34.049 45.434 1.00 23.76 112 CYS A O 1
ATOM 914 N N . TRP A 1 113 ? 48.409 34.360 43.293 1.00 24.24 113 TRP A N 1
ATOM 915 C CA . TRP A 1 113 ? 48.286 32.942 42.958 1.00 24.32 113 TRP A CA 1
ATOM 916 C C . TRP A 1 113 ? 49.009 32.030 43.961 1.00 24.36 113 TRP A C 1
ATOM 917 O O . TRP A 1 113 ? 48.420 31.069 44.475 1.00 23.96 113 TRP A O 1
ATOM 928 N N . TYR A 1 114 ? 50.269 32.340 44.254 1.00 24.42 114 TYR A N 1
ATOM 929 C CA . TYR A 1 114 ? 51.084 31.492 45.122 1.00 25.23 114 TYR A CA 1
ATOM 930 C C . TYR A 1 114 ? 50.493 31.412 46.541 1.00 25.71 114 TYR A C 1
ATOM 931 O O . TYR A 1 114 ? 50.754 30.463 47.279 1.00 25.72 114 TYR A O 1
ATOM 940 N N . LEU A 1 115 ? 49.690 32.411 46.899 1.00 26.57 115 LEU A N 1
ATOM 941 C CA . LEU A 1 115 ? 49.082 32.500 48.227 1.00 27.87 115 LEU A CA 1
ATOM 942 C C . LEU A 1 115 ? 47.746 31.779 48.359 1.00 28.37 115 LEU A C 1
ATOM 943 O O . LEU A 1 115 ? 47.212 31.657 49.469 1.00 27.95 115 LEU A O 1
ATOM 948 N N . HIS A 1 116 ? 47.198 31.310 47.240 1.00 28.81 116 HIS A N 1
ATOM 949 C CA . HIS A 1 116 ? 46.075 30.377 47.294 1.00 29.42 116 HIS A CA 1
ATOM 950 C C . HIS A 1 116 ? 46.564 29.155 48.085 1.00 30.37 116 HIS A C 1
ATOM 951 O O . HIS A 1 116 ? 47.626 28.609 47.783 1.00 30.47 116 HIS A O 1
ATOM 958 N N . PRO A 1 117 ? 45.815 28.749 49.130 1.00 31.38 117 PRO A N 1
ATOM 959 C CA . PRO A 1 117 ? 46.324 27.782 50.120 1.00 31.96 117 PRO A CA 1
ATOM 960 C C . PRO A 1 117 ? 46.692 26.421 49.515 1.00 31.97 117 PRO A C 1
ATOM 961 O O . PRO A 1 117 ? 47.590 25.737 50.021 1.00 32.21 117 PRO A O 1
ATOM 965 N N . GLY A 1 118 ? 46.008 26.051 48.434 1.00 31.89 118 GLY A N 1
ATOM 966 C CA . GLY A 1 118 ? 46.295 24.816 47.714 1.00 31.21 118 GLY A CA 1
ATOM 967 C C . GLY A 1 118 ? 47.347 24.947 46.628 1.00 31.06 118 GLY A C 1
ATOM 968 O O . GLY A 1 118 ? 47.528 24.023 45.835 1.00 31.22 118 GLY A O 1
ATOM 969 N N . VAL A 1 119 ? 48.050 26.082 46.599 1.00 30.26 119 VAL A N 1
ATOM 970 C CA . VAL A 1 119 ? 49.092 26.322 45.597 1.00 29.87 119 VAL A CA 1
ATOM 971 C C . VAL A 1 119 ? 50.492 26.344 46.222 1.00 29.80 119 VAL A C 1
ATOM 972 O O . VAL A 1 119 ? 51.250 25.388 46.064 1.00 29.99 119 VAL A O 1
ATOM 976 N N . THR A 1 120 ? 50.800 27.417 46.953 1.00 29.69 120 THR A N 1
ATOM 977 C CA . THR A 1 120 ? 52.136 27.699 47.527 1.00 29.93 120 THR A CA 1
ATOM 978 C C . THR A 1 120 ? 53.169 28.078 46.461 1.00 29.62 120 THR A C 1
ATOM 979 O O . THR A 1 120 ? 53.032 27.723 45.284 1.00 29.27 120 THR A O 1
ATOM 983 N N . ALA A 1 121 ? 54.204 28.793 46.894 1.00 29.32 121 ALA A N 1
ATOM 984 C CA . ALA A 1 121 ? 55.238 29.286 45.990 1.00 29.26 121 ALA A CA 1
ATOM 985 C C . ALA A 1 121 ? 55.911 28.140 45.233 1.00 29.08 121 ALA A C 1
ATOM 986 O O . ALA A 1 121 ? 56.219 28.267 44.054 1.00 28.90 121 ALA A O 1
ATOM 988 N N . GLN A 1 122 ? 56.101 27.012 45.914 1.00 29.19 122 GLN A N 1
ATOM 989 C CA . GLN A 1 122 ? 56.791 25.848 45.348 1.00 29.29 122 GLN A CA 1
ATOM 990 C C . GLN A 1 122 ? 56.062 25.190 44.166 1.00 28.95 122 GLN A C 1
ATOM 991 O O . GLN A 1 122 ? 56.684 24.511 43.349 1.00 29.93 122 GLN A O 1
ATOM 997 N N . VAL A 1 123 ? 54.750 25.381 44.078 1.00 27.77 123 VAL A N 1
ATOM 998 C CA . VAL A 1 123 ? 53.991 24.900 42.929 1.00 26.78 123 VAL A CA 1
ATOM 999 C C . VAL A 1 123 ? 53.821 26.052 41.932 1.00 25.96 123 VAL A C 1
ATOM 1000 O O . VAL A 1 123 ? 53.915 25.853 40.715 1.00 25.25 123 VAL A O 1
ATOM 1004 N N . ALA A 1 124 ? 53.596 27.249 42.471 1.00 24.85 124 ALA A N 1
ATOM 1005 C CA . ALA A 1 124 ? 53.317 28.447 41.674 1.00 24.12 124 ALA A CA 1
ATOM 1006 C C . ALA A 1 124 ? 54.459 28.815 40.722 1.00 23.39 124 ALA A C 1
ATOM 1007 O O . ALA A 1 124 ? 54.209 29.302 39.616 1.00 23.07 124 ALA A O 1
ATOM 1009 N N . ILE A 1 125 ? 55.703 28.608 41.152 1.00 22.39 125 ILE A N 1
ATOM 1010 C CA . ILE A 1 125 ? 56.842 28.864 40.263 1.00 22.34 125 ILE A CA 1
ATOM 1011 C C . ILE A 1 125 ? 56.643 28.111 38.947 1.00 21.75 125 ILE A C 1
ATOM 1012 O O . ILE A 1 125 ? 56.768 28.693 37.868 1.00 21.12 125 ILE A O 1
ATOM 1017 N N . ASN A 1 126 ? 56.324 26.826 39.045 1.00 21.00 126 ASN A N 1
ATOM 1018 C CA . ASN A 1 126 ? 56.097 26.023 37.860 1.00 21.15 126 ASN A CA 1
ATOM 1019 C C . ASN A 1 126 ? 54.827 26.411 37.092 1.00 21.23 126 ASN A C 1
ATOM 1020 O O . ASN A 1 126 ? 54.817 26.397 35.852 1.00 20.70 126 ASN A O 1
ATOM 1025 N N . ASP A 1 127 ? 53.766 26.767 37.820 1.00 21.28 127 ASP A N 1
ATOM 1026 C CA . ASP A 1 127 ? 52.560 27.297 37.164 1.00 21.42 127 ASP A CA 1
ATOM 1027 C C . ASP A 1 127 ? 52.911 28.504 36.287 1.00 20.85 127 ASP A C 1
ATOM 1028 O O . ASP A 1 127 ? 52.428 28.624 35.161 1.00 20.94 127 ASP A O 1
ATOM 1033 N N . GLY A 1 128 ? 53.782 29.381 36.789 1.00 20.51 128 GLY A N 1
ATOM 1034 C CA . GLY A 1 128 ? 54.274 30.492 35.978 1.00 20.54 128 GLY A CA 1
ATOM 1035 C C . GLY A 1 128 ? 54.981 30.031 34.710 1.00 20.31 128 GLY A C 1
ATOM 1036 O O . GLY A 1 128 ? 54.828 30.647 33.647 1.00 20.12 128 GLY A O 1
ATOM 1037 N N . LEU A 1 129 ? 55.723 28.925 34.805 1.00 20.22 129 LEU A N 1
ATOM 1038 C CA . LEU A 1 129 ? 56.449 28.398 33.642 1.00 20.02 129 LEU A CA 1
ATOM 1039 C C . LEU A 1 129 ? 55.482 27.826 32.595 1.00 20.11 129 LEU A C 1
ATOM 1040 O O . LEU A 1 129 ? 55.680 27.993 31.380 1.00 19.26 129 LEU A O 1
ATOM 1045 N N . ILE A 1 130 ? 54.425 27.174 33.076 1.00 19.72 130 ILE A N 1
ATOM 1046 C CA . ILE A 1 130 ? 53.361 26.691 32.201 1.00 20.03 130 ILE A CA 1
ATOM 1047 C C . ILE A 1 130 ? 52.735 27.847 31.393 1.00 19.54 130 ILE A C 1
ATOM 1048 O O . ILE A 1 130 ? 52.553 27.728 30.183 1.00 18.80 130 ILE A O 1
ATOM 1053 N N . LEU A 1 131 ? 52.414 28.950 32.067 1.00 19.73 131 LEU A N 1
ATOM 1054 C CA . LEU A 1 131 ? 51.875 30.139 31.406 1.00 20.44 131 LEU A CA 1
ATOM 1055 C C . LEU A 1 131 ? 52.779 30.625 30.264 1.00 20.22 131 LEU A C 1
ATOM 1056 O O . LEU A 1 131 ? 52.307 30.846 29.149 1.00 19.61 131 LEU A O 1
ATOM 1061 N N . LEU A 1 132 ? 54.078 30.746 30.538 1.00 20.22 132 LEU A N 1
ATOM 1062 C CA . LEU A 1 132 ? 55.033 31.191 29.513 1.00 20.53 132 LEU A CA 1
ATOM 1063 C C . LEU A 1 132 ? 55.066 30.245 28.313 1.00 20.11 132 LEU A C 1
ATOM 1064 O O . LEU A 1 132 ? 55.051 30.691 27.152 1.00 19.51 132 LEU A O 1
ATOM 1069 N N . ALA A 1 133 ? 55.094 28.945 28.599 1.00 20.28 133 ALA A N 1
ATOM 1070 C CA . ALA A 1 133 ? 55.068 27.917 27.562 1.00 19.85 133 ALA A CA 1
ATOM 1071 C C . ALA A 1 133 ? 53.797 28.005 26.718 1.00 20.34 133 ALA A C 1
ATOM 1072 O O . ALA A 1 133 ? 53.865 27.949 25.487 1.00 19.34 133 ALA A O 1
ATOM 1074 N N . TRP A 1 134 ? 52.643 28.144 27.381 1.00 20.40 134 TRP A N 1
ATOM 1075 C CA . TRP A 1 134 ? 51.371 28.271 26.670 1.00 21.34 134 TRP A CA 1
ATOM 1076 C C . TRP A 1 134 ? 51.364 29.427 25.663 1.00 21.11 134 TRP A C 1
ATOM 1077 O O . TRP A 1 134 ? 50.800 29.305 24.579 1.00 20.86 134 TRP A O 1
ATOM 1088 N N . ALA A 1 135 ? 52.006 30.542 26.013 1.00 21.08 135 ALA A N 1
ATOM 1089 C CA . ALA A 1 135 ? 52.067 31.699 25.118 1.00 20.97 135 ALA A CA 1
ATOM 1090 C C . ALA A 1 135 ? 52.661 31.317 23.760 1.00 21.00 135 ALA A C 1
ATOM 1091 O O . ALA A 1 135 ? 52.081 31.608 22.705 1.00 20.59 135 ALA A O 1
ATOM 1093 N N . THR A 1 136 ? 53.804 30.634 23.791 1.00 20.62 136 THR A N 1
ATOM 1094 C CA . THR A 1 136 ? 54.431 30.162 22.562 1.00 20.87 136 THR A CA 1
ATOM 1095 C C . THR A 1 136 ? 53.583 29.089 21.872 1.00 20.64 136 THR A C 1
ATOM 1096 O O . THR A 1 136 ? 53.507 29.053 20.642 1.00 20.94 136 THR A O 1
ATOM 1100 N N . GLN A 1 137 ? 52.931 28.232 22.658 1.00 20.80 137 GLN A N 1
ATOM 1101 C CA . GLN A 1 137 ? 52.027 27.220 22.092 1.00 21.02 137 GLN A CA 1
ATOM 1102 C C . GLN A 1 137 ? 50.942 27.827 21.211 1.00 21.23 137 GLN A C 1
ATOM 1103 O O . GLN A 1 137 ? 50.597 27.266 20.182 1.00 20.67 137 GLN A O 1
ATOM 1109 N N . MET A 1 138 ? 50.401 28.966 21.626 1.00 21.91 138 MET A N 1
ATOM 1110 C CA . MET A 1 138 ? 49.367 29.610 20.828 1.00 23.41 138 MET A CA 1
ATOM 1111 C C . MET A 1 138 ? 49.874 30.008 19.441 1.00 22.79 138 MET A C 1
ATOM 1112 O O . MET A 1 138 ? 49.205 29.746 18.436 1.00 22.64 138 MET A O 1
ATOM 1117 N N . ALA A 1 139 ? 51.070 30.596 19.386 1.00 22.13 139 ALA A N 1
ATOM 1118 C CA . ALA A 1 139 ? 51.677 30.974 18.116 1.00 22.47 139 ALA A CA 1
ATOM 1119 C C . ALA A 1 139 ? 51.916 29.742 17.229 1.00 22.26 139 ALA A C 1
ATOM 1120 O O . ALA A 1 139 ? 51.578 29.736 16.034 1.00 22.02 139 ALA A O 1
ATOM 1122 N N . LEU A 1 140 ? 52.492 28.699 17.825 1.00 21.98 140 LEU A N 1
ATOM 1123 C CA . LEU A 1 140 ? 52.854 27.479 17.100 1.00 21.71 140 LEU A CA 1
ATOM 1124 C C . LEU A 1 140 ? 51.638 26.797 16.497 1.00 22.10 140 LEU A C 1
ATOM 1125 O O . LEU A 1 140 ? 51.718 26.227 15.414 1.00 22.39 140 LEU A O 1
ATOM 1130 N N . HIS A 1 141 ? 50.513 26.866 17.203 1.00 22.46 141 HIS A N 1
ATOM 1131 C CA . HIS A 1 141 ? 49.289 26.250 16.717 1.00 23.02 141 HIS A CA 1
ATOM 1132 C C . HIS A 1 141 ? 48.542 27.142 15.722 1.00 22.98 141 HIS A C 1
ATOM 1133 O O . HIS A 1 141 ? 48.330 26.742 14.572 1.00 23.18 141 HIS A O 1
ATOM 1140 N N . TYR A 1 142 ? 48.150 28.338 16.163 1.00 22.74 142 TYR A N 1
ATOM 1141 C CA . TYR A 1 142 ? 47.299 29.222 15.354 1.00 23.12 142 TYR A CA 1
ATOM 1142 C C . TYR A 1 142 ? 48.009 29.817 14.141 1.00 23.38 142 TYR A C 1
ATOM 1143 O O . TYR A 1 142 ? 47.367 30.092 13.122 1.00 23.96 142 TYR A O 1
ATOM 1152 N N . PHE A 1 143 ? 49.321 30.014 14.251 1.00 23.31 143 PHE A N 1
ATOM 1153 C CA . PHE A 1 143 ? 50.075 30.626 13.163 1.00 24.00 143 PHE A CA 1
ATOM 1154 C C . PHE A 1 143 ? 50.990 29.653 12.410 1.00 24.32 143 PHE A C 1
ATOM 1155 O O . PHE A 1 143 ? 51.925 30.086 11.732 1.00 23.90 143 PHE A O 1
ATOM 1163 N N . ALA A 1 144 ? 50.698 28.354 12.510 1.00 24.94 144 ALA A N 1
ATOM 1164 C CA . ALA A 1 144 ? 51.501 27.308 11.859 1.00 25.90 144 ALA A CA 1
ATOM 1165 C C . ALA A 1 144 ? 51.645 27.508 10.345 1.00 26.69 144 ALA A C 1
ATOM 1166 O O . ALA A 1 144 ? 52.671 27.138 9.761 1.00 26.55 144 ALA A O 1
ATOM 1168 N N . ASP A 1 145 ? 50.627 28.095 9.722 1.00 27.47 145 ASP A N 1
ATOM 1169 C CA . ASP A 1 145 ? 50.625 28.289 8.268 1.00 29.20 145 ASP A CA 1
ATOM 1170 C C . ASP A 1 145 ? 50.873 29.741 7.852 1.00 29.02 145 ASP A C 1
ATOM 1171 O O . ASP A 1 145 ? 50.781 30.078 6.666 1.00 29.07 145 ASP A O 1
ATOM 1176 N N . ARG A 1 146 ? 51.201 30.587 8.828 1.00 28.82 146 ARG A N 1
ATOM 1177 C CA . ARG A 1 146 ? 51.423 32.015 8.597 1.00 29.14 146 ARG A CA 1
ATOM 1178 C C . ARG A 1 146 ? 52.913 32.311 8.446 1.00 29.06 146 ARG A C 1
ATOM 1179 O O . ARG A 1 146 ? 53.700 31.998 9.340 1.00 28.65 146 ARG A O 1
ATOM 1187 N N . PRO A 1 147 ? 53.319 32.908 7.308 1.00 29.46 147 PRO A N 1
ATOM 1188 C CA . PRO A 1 147 ? 54.715 33.348 7.205 1.00 29.40 147 PRO A CA 1
ATOM 1189 C C . PRO A 1 147 ? 55.173 34.294 8.332 1.00 28.81 147 PRO A C 1
ATOM 1190 O O . PRO A 1 147 ? 56.359 34.317 8.636 1.00 29.82 147 PRO A O 1
ATOM 1194 N N . PHE A 1 148 ? 54.257 35.028 8.965 1.00 27.86 148 PHE A N 1
ATOM 1195 C CA . PHE A 1 148 ? 54.644 35.906 10.084 1.00 26.77 148 PHE A CA 1
ATOM 1196 C C . PHE A 1 148 ? 54.955 35.190 11.411 1.00 26.34 148 PHE A C 1
ATOM 1197 O O . PHE A 1 148 ? 55.371 35.830 12.380 1.00 25.72 148 PHE A O 1
ATOM 1205 N N . LEU A 1 149 ? 54.772 33.869 11.449 1.00 25.73 149 LEU A N 1
ATOM 1206 C CA . LEU A 1 149 ? 55.078 33.100 12.666 1.00 25.31 149 LEU A CA 1
ATOM 1207 C C . LEU A 1 149 ? 56.509 33.353 13.154 1.00 25.06 149 LEU A C 1
ATOM 1208 O O . LEU A 1 149 ? 56.724 33.620 14.340 1.00 24.42 149 LEU A O 1
ATOM 1213 N N . ALA A 1 150 ? 57.475 33.275 12.238 1.00 24.57 150 ALA A N 1
ATOM 1214 C CA . ALA A 1 150 ? 58.882 33.484 12.587 1.00 25.00 150 ALA A CA 1
ATOM 1215 C C . ALA A 1 150 ? 59.116 34.818 13.301 1.00 25.06 150 ALA A C 1
ATOM 1216 O O . ALA A 1 150 ? 59.749 34.864 14.367 1.00 24.96 150 ALA A O 1
ATOM 1218 N N . GLU A 1 151 ? 58.607 35.901 12.717 1.00 25.26 151 GLU A N 1
ATOM 1219 C CA . GLU A 1 151 ? 58.802 37.215 13.314 1.00 25.39 151 GLU A CA 1
ATOM 1220 C C . GLU A 1 151 ? 58.051 37.414 14.630 1.00 24.42 151 GLU A C 1
ATOM 1221 O O . GLU A 1 151 ? 58.548 38.114 15.515 1.00 23.73 151 GLU A O 1
ATOM 1227 N N . VAL A 1 152 ? 56.867 36.809 14.748 1.00 23.77 152 VAL A N 1
ATOM 1228 C CA . VAL A 1 152 ? 56.125 36.796 16.016 1.00 23.22 152 VAL A CA 1
ATOM 1229 C C . VAL A 1 152 ? 56.953 36.145 17.130 1.00 22.67 152 VAL A C 1
ATOM 1230 O O . VAL A 1 152 ? 57.105 36.719 18.216 1.00 22.86 152 VAL A O 1
ATOM 1234 N N . LEU A 1 153 ? 57.504 34.964 16.856 1.00 22.28 153 LEU A N 1
ATOM 1235 C CA . LEU A 1 153 ? 58.347 34.261 17.832 1.00 21.69 153 LEU A CA 1
ATOM 1236 C C . LEU A 1 153 ? 59.585 35.072 18.214 1.00 21.49 153 LEU A C 1
ATOM 1237 O O . LEU A 1 153 ? 59.971 35.115 19.384 1.00 20.74 153 LEU A O 1
ATOM 1242 N N . ARG A 1 154 ? 60.191 35.712 17.218 1.00 21.01 154 ARG A N 1
ATOM 1243 C CA . ARG A 1 154 ? 61.410 36.491 17.424 1.00 21.14 154 ARG A CA 1
ATOM 1244 C C . ARG A 1 154 ? 61.150 37.667 18.353 1.00 20.77 154 ARG A C 1
ATOM 1245 O O . ARG A 1 154 ? 61.850 37.832 19.357 1.00 20.75 154 ARG A O 1
ATOM 1253 N N A VAL A 1 155 ? 60.137 38.468 18.034 0.50 20.60 155 VAL A N 1
ATOM 1254 N N B VAL A 1 155 ? 60.135 38.472 18.034 0.50 20.46 155 VAL A N 1
ATOM 1255 C CA A VAL A 1 155 ? 59.840 39.648 18.840 0.50 20.51 155 VAL A CA 1
ATOM 1256 C CA B VAL A 1 155 ? 59.833 39.658 18.843 0.50 20.21 155 VAL A CA 1
ATOM 1257 C C A VAL A 1 155 ? 59.384 39.263 20.257 0.50 20.37 155 VAL A C 1
ATOM 1258 C C B VAL A 1 155 ? 59.364 39.280 20.255 0.50 20.23 155 VAL A C 1
ATOM 1259 O O A VAL A 1 155 ? 59.804 39.881 21.234 0.50 20.19 155 VAL A O 1
ATOM 1260 O O B VAL A 1 155 ? 59.749 39.924 21.227 0.50 20.05 155 VAL A O 1
ATOM 1267 N N . PHE A 1 156 ? 58.558 38.220 20.355 1.00 20.14 156 PHE A N 1
ATOM 1268 C CA . PHE A 1 156 ? 58.030 37.753 21.642 1.00 20.15 156 PHE A CA 1
ATOM 1269 C C . PHE A 1 156 ? 59.164 37.340 22.565 1.00 20.25 156 PHE A C 1
ATOM 1270 O O . PHE A 1 156 ? 59.236 37.777 23.718 1.00 20.30 156 PHE A O 1
ATOM 1278 N N . HIS A 1 157 ? 60.076 36.527 22.041 1.00 20.22 157 HIS A N 1
ATOM 1279 C CA . HIS A 1 157 ? 61.163 36.016 22.852 1.00 20.50 157 HIS A CA 1
ATOM 1280 C C . HIS A 1 157 ? 62.247 37.044 23.132 1.00 21.04 157 HIS A C 1
ATOM 1281 O O . HIS A 1 157 ? 62.820 37.042 24.215 1.00 20.74 157 HIS A O 1
ATOM 1288 N N . ASP A 1 158 ? 62.474 37.956 22.190 1.00 21.26 158 ASP 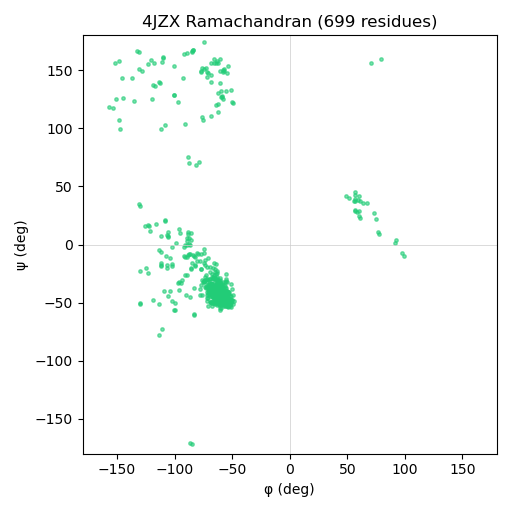A N 1
ATOM 1289 C CA . ASP A 1 158 ? 63.354 39.103 22.454 1.00 21.36 158 ASP A CA 1
ATOM 1290 C C . ASP A 1 158 ? 62.814 39.923 23.625 1.00 21.13 158 ASP A C 1
ATOM 1291 O O . ASP A 1 158 ? 63.569 40.340 24.512 1.00 20.85 158 ASP A O 1
ATOM 1296 N N . VAL A 1 159 ? 61.498 40.120 23.637 1.00 20.71 159 VAL A N 1
ATOM 1297 C CA . VAL A 1 159 ? 60.862 40.923 24.674 1.00 20.48 159 VAL A CA 1
ATOM 1298 C C . VAL A 1 159 ? 60.840 40.180 26.022 1.00 20.35 159 VAL A C 1
ATOM 1299 O O . VAL A 1 159 ? 61.008 40.790 27.081 1.00 20.54 159 VAL A O 1
ATOM 1303 N N . ASP A 1 160 ? 60.663 38.865 25.973 1.00 20.12 160 ASP A N 1
ATOM 1304 C CA . ASP A 1 160 ? 60.811 38.047 27.180 1.00 20.29 160 ASP A CA 1
ATOM 1305 C C . ASP A 1 160 ? 62.195 38.250 27.819 1.00 20.09 160 ASP A C 1
ATOM 1306 O O . ASP A 1 160 ? 62.296 38.535 29.012 1.00 19.73 160 ASP A O 1
ATOM 1311 N N . LEU A 1 161 ? 63.254 38.106 27.024 1.00 19.56 161 LEU A N 1
ATOM 1312 C CA . LEU A 1 161 ? 64.607 38.337 27.511 1.00 19.20 161 LEU A CA 1
ATOM 1313 C C . LEU A 1 161 ? 64.723 39.728 28.117 1.00 19.00 161 LEU A C 1
ATOM 1314 O O . LEU A 1 161 ? 65.206 39.890 29.237 1.00 18.78 161 LEU A O 1
ATOM 1319 N N . THR A 1 162 ? 64.289 40.732 27.355 1.00 18.78 162 THR A N 1
ATOM 1320 C CA . THR A 1 162 ? 64.391 42.127 27.771 1.00 19.13 162 THR A CA 1
ATOM 1321 C C . THR A 1 162 ? 63.781 42.321 29.159 1.00 19.18 162 THR A C 1
ATOM 1322 O O . THR A 1 162 ? 64.398 42.921 30.039 1.00 19.26 162 THR A O 1
ATOM 1326 N N . THR A 1 163 ? 62.576 41.795 29.354 1.00 19.57 163 THR A N 1
ATOM 1327 C CA . THR A 1 163 ? 61.879 41.941 30.628 1.00 20.07 163 THR A CA 1
ATOM 1328 C C . THR A 1 163 ? 62.648 41.268 31.780 1.00 20.29 163 THR A C 1
ATOM 1329 O O . THR A 1 163 ? 62.739 41.831 32.884 1.00 20.99 163 THR A O 1
ATOM 1333 N N . THR A 1 164 ? 63.203 40.079 31.531 1.00 20.67 164 THR A N 1
ATOM 1334 C CA . THR A 1 164 ? 63.977 39.379 32.574 1.00 20.81 164 THR A CA 1
ATOM 1335 C C . THR A 1 164 ? 65.238 40.163 32.968 1.00 20.99 164 THR A C 1
ATOM 1336 O O . THR A 1 164 ? 65.627 40.159 34.134 1.00 20.51 164 THR A O 1
ATOM 1340 N N . ILE A 1 165 ? 65.863 40.849 32.007 1.00 20.50 165 ILE A N 1
ATOM 1341 C CA . ILE A 1 165 ? 67.018 41.716 32.322 1.00 20.41 165 ILE A CA 1
ATOM 1342 C C . ILE A 1 165 ? 66.565 42.949 33.123 1.00 20.39 165 ILE A C 1
ATOM 1343 O O . ILE A 1 165 ? 67.216 43.343 34.105 1.00 20.05 165 ILE A O 1
ATOM 1348 N N . GLY A 1 166 ? 65.436 43.541 32.720 1.00 20.27 166 GLY A N 1
ATOM 1349 C CA . GLY A 1 166 ? 64.803 44.627 33.483 1.00 20.25 166 GLY A CA 1
ATOM 1350 C C . GLY A 1 166 ? 64.529 44.178 34.909 1.00 20.21 166 GLY A C 1
ATOM 1351 O O . GLY A 1 166 ? 64.834 44.898 35.867 1.00 19.85 166 GLY A O 1
ATOM 1352 N N . GLN A 1 167 ? 63.998 42.963 35.057 1.00 20.44 167 GLN A N 1
ATOM 1353 C CA . GLN A 1 167 ? 63.755 42.399 36.387 1.00 20.44 167 GLN A CA 1
ATOM 1354 C C . GLN A 1 167 ? 65.053 42.225 37.185 1.00 20.88 167 GLN A C 1
ATOM 1355 O O . GLN A 1 167 ? 65.085 42.505 38.387 1.00 20.46 167 GLN A O 1
ATOM 1361 N N . LEU A 1 168 ? 66.121 41.797 36.509 1.00 20.90 168 LEU A N 1
ATOM 1362 C CA . LEU A 1 168 ? 67.440 41.701 37.145 1.00 21.82 168 LEU A CA 1
ATOM 1363 C C . LEU A 1 168 ? 67.841 43.059 37.722 1.00 21.83 168 LEU A C 1
ATOM 1364 O O . LEU A 1 168 ? 68.271 43.147 38.881 1.00 21.99 168 LEU A O 1
ATOM 1369 N N . TYR A 1 169 ? 67.708 44.113 36.917 1.00 22.03 169 TYR A N 1
ATOM 1370 C CA . TYR A 1 169 ? 67.997 45.470 37.392 1.00 22.41 169 TYR A CA 1
ATOM 1371 C C . TYR A 1 169 ? 67.145 45.858 38.597 1.00 22.57 169 TYR A C 1
ATOM 1372 O O . TYR A 1 169 ? 67.638 46.479 39.543 1.00 22.38 169 TYR A O 1
ATOM 1381 N N . ASP A 1 170 ? 65.866 45.494 38.551 1.00 22.57 170 ASP A N 1
ATOM 1382 C CA . ASP A 1 170 ? 64.931 45.807 39.625 1.00 23.24 170 ASP A CA 1
ATOM 1383 C C . ASP A 1 170 ? 65.300 45.112 40.943 1.00 23.12 170 ASP A C 1
ATOM 1384 O O . ASP A 1 170 ? 65.381 45.763 41.994 1.00 22.68 170 ASP A O 1
ATOM 1389 N N . VAL A 1 171 ? 65.530 43.801 40.888 1.00 23.60 171 VAL A N 1
ATOM 1390 C CA . VAL A 1 171 ? 65.749 43.013 42.111 1.00 24.04 171 VAL A CA 1
ATOM 1391 C C . VAL A 1 171 ? 67.119 43.259 42.744 1.00 24.78 171 VAL A C 1
ATOM 1392 O O . VAL A 1 171 ? 67.326 42.966 43.927 1.00 25.14 171 VAL A O 1
ATOM 1396 N N . THR A 1 172 ? 68.033 43.818 41.960 1.00 25.17 172 THR A N 1
ATOM 1397 C CA . THR A 1 172 ? 69.394 44.103 42.426 1.00 25.97 172 THR A CA 1
ATOM 1398 C C . THR A 1 172 ? 69.637 45.595 42.687 1.00 26.51 172 THR A C 1
ATOM 1399 O O . THR A 1 172 ? 70.780 46.014 42.907 1.00 27.11 172 THR A O 1
ATOM 1403 N N . SER A 1 173 ? 68.568 46.387 42.679 1.00 26.82 173 SER A N 1
ATOM 1404 C CA . SER A 1 173 ? 68.689 47.849 42.701 1.00 27.59 173 SER A CA 1
ATOM 1405 C C . SER A 1 173 ? 68.907 48.465 44.086 1.00 27.86 173 SER A C 1
ATOM 1406 O O . SER A 1 173 ? 69.342 49.617 44.185 1.00 27.72 173 SER A O 1
ATOM 1409 N N . MET A 1 174 ? 68.598 47.710 45.140 1.00 27.93 174 MET A N 1
ATOM 1410 C CA . MET A 1 174 ? 68.699 48.221 46.516 1.00 28.67 174 MET A CA 1
ATOM 1411 C C . MET A 1 174 ? 69.993 47.804 47.230 1.00 28.84 174 MET A C 1
ATOM 1412 O O . MET A 1 174 ? 70.207 48.129 48.404 1.00 28.71 174 MET A O 1
ATOM 1417 N N . VAL A 1 175 ? 70.842 47.079 46.508 1.00 28.96 175 VAL A N 1
ATOM 1418 C CA . VAL A 1 175 ? 72.176 46.729 46.982 1.00 29.80 175 VAL A CA 1
ATOM 1419 C C . VAL A 1 175 ? 73.169 47.464 46.082 1.00 29.95 175 VAL A C 1
ATOM 1420 O O . VAL A 1 175 ? 72.960 47.561 44.870 1.00 29.75 175 VAL A O 1
ATOM 1424 N N . ASP A 1 176 ? 74.233 47.995 46.675 1.00 30.36 176 ASP A N 1
ATOM 1425 C CA . ASP A 1 176 ? 75.294 48.653 45.907 1.00 31.00 176 ASP A CA 1
ATOM 1426 C C . ASP A 1 176 ? 75.891 47.684 44.882 1.00 30.27 176 ASP A C 1
ATOM 1427 O O . ASP A 1 176 ? 76.298 46.580 45.230 1.00 29.76 176 ASP A O 1
ATOM 1432 N N . SER A 1 177 ? 75.903 48.089 43.615 1.00 29.67 177 SER A N 1
ATOM 1433 C CA . SER A 1 177 ? 76.217 47.162 42.520 1.00 29.55 177 SER A CA 1
ATOM 1434 C C . SER A 1 177 ? 77.632 46.561 42.594 1.00 29.14 177 SER A C 1
ATOM 1435 O O . SER A 1 177 ? 77.839 45.418 42.202 1.00 28.64 177 SER A O 1
ATOM 1438 N N . ALA A 1 178 ? 78.583 47.322 43.132 1.00 29.07 178 ALA A N 1
ATOM 1439 C CA . ALA A 1 178 ? 79.952 46.837 43.332 1.00 29.67 178 ALA A CA 1
ATOM 1440 C C . ALA A 1 178 ? 79.991 45.683 44.333 1.00 30.23 178 ALA A C 1
ATOM 1441 O O . ALA A 1 178 ? 80.967 44.935 44.395 1.00 30.03 178 ALA A O 1
ATOM 1443 N N . LYS A 1 179 ? 78.906 45.541 45.093 1.00 30.47 179 LYS A N 1
ATOM 1444 C CA . LYS A 1 179 ? 78.792 44.540 46.155 1.00 31.30 179 LYS A CA 1
ATOM 1445 C C . LYS A 1 179 ? 77.957 43.325 45.734 1.00 31.39 179 LYS A C 1
ATOM 1446 O O . LYS A 1 179 ? 77.794 42.370 46.496 1.00 31.77 179 LYS A O 1
ATOM 1452 N N . LEU A 1 180 ? 77.437 43.364 44.514 1.00 31.73 180 LEU A N 1
ATOM 1453 C CA . LEU A 1 180 ? 76.724 42.229 43.961 1.00 31.98 180 LEU A CA 1
ATOM 1454 C C . LEU A 1 180 ? 77.714 41.097 43.721 1.00 31.81 180 LEU A C 1
ATOM 1455 O O . LEU A 1 180 ? 78.577 41.178 42.844 1.00 31.95 180 LEU A O 1
ATOM 1460 N N . ASP A 1 181 ? 77.576 40.051 44.529 1.00 31.14 181 ASP A N 1
ATOM 1461 C CA . ASP A 1 181 ? 78.481 38.913 44.523 1.00 31.26 181 ASP A CA 1
ATOM 1462 C C . ASP A 1 181 ? 77.681 37.719 45.020 1.00 30.54 181 ASP A C 1
ATOM 1463 O O . ASP A 1 181 ? 77.209 37.711 46.156 1.00 29.98 181 ASP A O 1
ATOM 1468 N N . ALA A 1 182 ? 77.526 36.716 44.163 1.00 30.13 182 ALA A N 1
ATOM 1469 C CA . ALA A 1 182 ? 76.692 35.559 44.482 1.00 29.93 182 ALA A CA 1
ATOM 1470 C C . ALA A 1 182 ? 77.154 34.852 45.747 1.00 29.90 182 ALA A C 1
ATOM 1471 O O . ALA A 1 182 ? 76.345 34.297 46.482 1.00 29.64 182 ALA A O 1
ATOM 1473 N N . LYS A 1 183 ? 78.462 34.880 45.985 1.00 30.46 183 LYS A N 1
ATOM 1474 C CA . LYS A 1 183 ? 79.068 34.168 47.106 1.00 31.60 183 LYS A CA 1
ATOM 1475 C C . LYS A 1 183 ? 79.011 34.928 48.434 1.00 31.88 183 LYS A C 1
ATOM 1476 O O . LYS A 1 183 ? 79.320 34.363 49.485 1.00 32.25 183 LYS A O 1
ATOM 1482 N N . VAL A 1 184 ? 78.618 36.200 48.386 1.00 32.68 184 VAL A N 1
ATOM 1483 C CA . VAL A 1 184 ? 78.635 37.057 49.578 1.00 33.35 184 VAL A CA 1
ATOM 1484 C C . VAL A 1 184 ? 77.352 37.870 49.695 1.00 34.11 184 VAL A C 1
ATOM 1485 O O . VAL A 1 184 ? 76.989 38.606 48.777 1.00 34.30 184 VAL A O 1
ATOM 1489 N N . ALA A 1 185 ? 76.669 37.733 50.827 1.00 34.67 185 ALA A N 1
ATOM 1490 C CA . ALA A 1 185 ? 75.502 38.564 51.111 1.00 35.53 185 ALA A CA 1
ATOM 1491 C C . ALA A 1 185 ? 75.966 39.988 51.428 1.00 35.89 185 ALA A C 1
ATOM 1492 O O . ALA A 1 185 ? 77.085 40.190 51.903 1.00 36.32 185 ALA A O 1
ATOM 1494 N N . HIS A 1 186 ? 75.121 40.974 51.145 1.00 36.44 186 HIS A N 1
ATOM 1495 C CA . HIS A 1 186 ? 75.393 42.360 51.534 1.00 36.87 186 HIS A CA 1
ATOM 1496 C C . HIS A 1 186 ? 74.064 43.023 51.873 1.00 36.90 186 HIS A C 1
ATOM 1497 O O . HIS A 1 186 ? 73.037 42.734 51.249 1.00 36.96 186 HIS A O 1
ATOM 1504 N N . ALA A 1 187 ? 74.079 43.898 52.876 1.00 36.82 187 ALA A N 1
ATOM 1505 C CA . ALA A 1 187 ? 72.862 44.578 53.293 1.00 36.64 187 ALA A CA 1
ATOM 1506 C C . ALA A 1 187 ? 72.374 45.496 52.179 1.00 36.13 187 ALA A C 1
ATOM 1507 O O . ALA A 1 187 ? 73.141 45.868 51.285 1.00 36.50 187 ALA A O 1
ATOM 1509 N N . ASN A 1 188 ? 71.094 45.847 52.225 1.00 3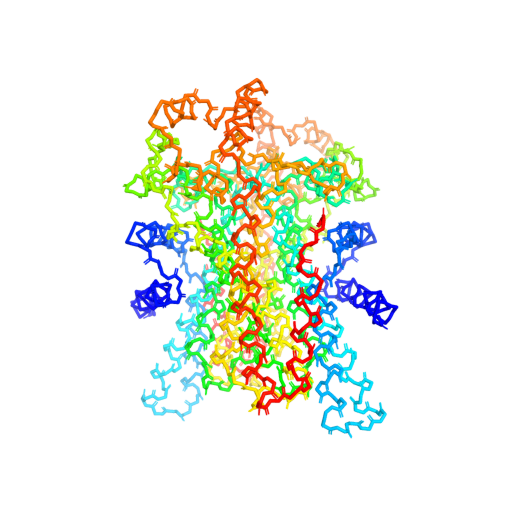5.42 188 ASN A N 1
ATOM 1510 C CA . ASN A 1 188 ? 70.593 46.951 51.426 1.00 34.65 188 ASN A CA 1
ATOM 1511 C C . ASN A 1 188 ? 71.415 48.209 51.680 1.00 33.95 188 ASN A C 1
ATOM 1512 O O . ASN A 1 188 ? 72.010 48.377 52.755 1.00 33.29 188 ASN A O 1
ATOM 1517 N N . THR A 1 189 ? 71.452 49.086 50.686 1.00 33.09 189 THR A N 1
ATOM 1518 C CA . THR A 1 189 ? 72.181 50.345 50.786 1.00 32.78 189 THR A CA 1
ATOM 1519 C C . THR A 1 189 ? 71.726 51.200 51.979 1.00 32.60 189 THR A C 1
ATOM 1520 O O . THR A 1 189 ? 70.577 51.109 52.428 1.00 32.31 189 THR A O 1
ATOM 1524 N N . THR A 1 190 ? 72.653 52.003 52.492 1.00 32.93 190 THR A N 1
ATOM 1525 C CA . THR A 1 190 ? 72.356 52.991 53.527 1.00 33.21 190 THR A CA 1
ATOM 1526 C C . THR A 1 190 ? 72.507 54.406 52.965 1.00 33.19 190 THR A C 1
ATOM 1527 O O . THR A 1 190 ? 71.993 55.374 53.546 1.00 33.52 190 THR A O 1
ATOM 1531 N N . ASP A 1 191 ? 73.207 54.520 51.834 1.00 32.74 191 ASP A N 1
ATOM 1532 C CA . ASP A 1 191 ? 73.535 55.824 51.253 1.00 32.61 191 ASP A CA 1
ATOM 1533 C C . ASP A 1 191 ? 72.737 56.174 49.995 1.00 31.70 191 ASP A C 1
ATOM 1534 O O . ASP A 1 191 ? 72.649 57.344 49.621 1.00 31.32 191 ASP A O 1
ATOM 1539 N N . TYR A 1 192 ? 72.181 55.153 49.338 1.00 30.60 192 TYR A N 1
ATOM 1540 C CA . TYR A 1 192 ? 71.325 55.352 48.158 1.00 29.76 192 TYR A CA 1
ATOM 1541 C C . TYR A 1 192 ? 72.004 56.091 46.998 1.00 29.30 192 TYR A C 1
ATOM 1542 O O . TYR A 1 192 ? 71.327 56.751 46.209 1.00 28.58 192 TYR A O 1
ATOM 1551 N N . VAL A 1 193 ? 73.331 55.969 46.886 1.00 29.05 193 VAL A N 1
ATOM 1552 C CA . VAL A 1 193 ? 74.086 56.664 45.822 1.00 29.44 193 VAL A CA 1
ATOM 1553 C C . VAL A 1 193 ? 73.628 56.237 44.415 1.00 29.18 193 VAL A C 1
ATOM 1554 O O . VAL A 1 193 ? 73.682 57.031 43.467 1.00 29.14 193 VAL A O 1
ATOM 1558 N N . GLU A 1 194 ? 73.171 54.991 44.287 1.00 28.84 194 GLU A N 1
ATOM 1559 C CA . GLU A 1 194 ? 72.749 54.448 42.986 1.00 28.71 194 GLU A CA 1
ATOM 1560 C C . GLU A 1 194 ? 71.275 54.722 42.643 1.00 28.04 194 GLU A C 1
ATOM 1561 O O . GLU A 1 194 ? 70.771 54.241 41.622 1.00 27.90 194 GLU A O 1
ATOM 1567 N N . TYR A 1 195 ? 70.595 55.504 43.485 1.00 27.59 195 TYR A N 1
ATOM 1568 C CA . TYR A 1 195 ? 69.182 55.836 43.252 1.00 27.22 195 TYR A CA 1
ATOM 1569 C C . TYR A 1 195 ? 69.107 57.084 42.383 1.00 27.36 195 TYR A C 1
ATOM 1570 O O . TYR A 1 195 ? 68.823 58.191 42.858 1.00 27.53 195 TYR A O 1
ATOM 1579 N N . THR A 1 196 ? 69.388 56.883 41.098 1.00 27.17 196 THR A N 1
ATOM 1580 C CA . THR A 1 196 ? 69.576 57.970 40.136 1.00 27.00 196 THR A CA 1
ATOM 1581 C C . THR A 1 196 ? 68.533 57.932 39.017 1.00 26.57 196 THR A C 1
ATOM 1582 O O . THR A 1 196 ? 67.965 56.872 38.744 1.00 26.01 196 THR A O 1
ATOM 1586 N N . PRO A 1 197 ? 68.276 59.088 38.365 1.00 26.37 197 PRO A N 1
ATOM 1587 C CA . PRO A 1 197 ? 67.381 59.082 37.207 1.00 26.07 197 PRO A CA 1
ATOM 1588 C C . PRO A 1 197 ? 67.795 58.061 36.146 1.00 25.68 197 PRO A C 1
ATOM 1589 O O . PRO A 1 197 ? 66.924 57.374 35.598 1.00 24.91 197 PRO A O 1
ATOM 1593 N N . PHE A 1 198 ? 69.101 57.941 35.881 1.00 25.23 198 PHE A N 1
ATOM 1594 C CA . PHE A 1 198 ? 69.585 56.964 34.899 1.00 25.13 198 PHE A CA 1
ATOM 1595 C C . PHE A 1 198 ? 69.200 55.533 35.294 1.00 24.73 198 PHE A C 1
ATOM 1596 O O . PHE A 1 198 ? 68.707 54.770 34.458 1.00 24.26 198 PHE A O 1
ATOM 1604 N N . ASN A 1 199 ? 69.424 55.171 36.557 1.00 24.13 199 ASN A N 1
ATOM 1605 C CA . ASN A 1 199 ? 69.134 53.804 37.005 1.00 24.04 199 ASN A CA 1
ATOM 1606 C C . ASN A 1 199 ? 67.644 53.492 37.054 1.00 23.66 199 ASN A C 1
ATOM 1607 O O . ASN A 1 199 ? 67.224 52.361 36.759 1.00 23.48 199 ASN A O 1
ATOM 1612 N N . HIS A 1 200 ? 66.842 54.488 37.414 1.00 23.60 200 HIS A N 1
ATOM 1613 C CA . HIS A 1 200 ? 65.398 54.294 37.399 1.00 23.42 200 HIS A CA 1
ATOM 1614 C C . HIS A 1 200 ? 64.897 54.086 35.968 1.00 23.54 200 HIS A C 1
ATOM 1615 O O . HIS A 1 200 ? 64.173 53.137 35.703 1.00 23.29 200 HIS A O 1
ATOM 1622 N N . ARG A 1 201 ? 65.297 54.971 35.056 1.00 24.01 201 ARG A N 1
ATOM 1623 C CA . ARG A 1 201 ? 64.961 54.842 33.637 1.00 24.79 201 ARG A CA 1
ATOM 1624 C C . ARG A 1 201 ? 65.337 53.453 33.095 1.00 23.96 201 ARG A C 1
ATOM 1625 O O . ARG A 1 201 ? 64.537 52.817 32.416 1.00 23.43 201 ARG A O 1
ATOM 1633 N N . ARG A 1 202 ? 66.546 52.987 33.407 1.00 23.48 202 ARG A N 1
ATOM 1634 C CA . ARG A 1 202 ? 66.996 51.670 32.947 1.00 23.19 202 ARG A CA 1
ATOM 1635 C C . ARG A 1 202 ? 66.101 50.530 33.457 1.00 22.77 202 ARG A C 1
ATOM 1636 O O . ARG A 1 202 ? 65.695 49.667 32.682 1.00 22.63 202 ARG A O 1
ATOM 1644 N N . ILE A 1 203 ? 65.780 50.531 34.751 1.00 21.97 203 ILE A N 1
ATOM 1645 C CA . ILE A 1 203 ? 64.866 49.518 35.280 1.00 21.93 203 ILE A CA 1
ATOM 1646 C C . ILE A 1 203 ? 63.541 49.532 34.514 1.00 21.49 203 ILE A C 1
ATOM 1647 O O . ILE A 1 203 ? 63.088 48.499 34.025 1.00 21.88 203 ILE A O 1
ATOM 1652 N N . VAL A 1 204 ? 62.914 50.701 34.420 1.00 21.64 204 VAL A N 1
ATOM 1653 C CA . VAL A 1 204 ? 61.521 50.754 33.945 1.00 21.39 204 VAL A CA 1
ATOM 1654 C C . VAL A 1 204 ? 61.371 50.504 32.446 1.00 21.47 204 VAL A C 1
ATOM 1655 O O . VAL A 1 204 ? 60.411 49.861 32.014 1.00 21.58 204 VAL A O 1
ATOM 1659 N N . VAL A 1 205 ? 62.312 51.006 31.656 1.00 21.68 205 VAL A N 1
ATOM 1660 C CA . VAL A 1 205 ? 62.256 50.791 30.202 1.00 21.58 205 VAL A CA 1
ATOM 1661 C C . VAL A 1 205 ? 62.344 49.286 29.884 1.00 21.72 205 VAL A C 1
ATOM 1662 O O . VAL A 1 205 ? 61.538 48.760 29.109 1.00 21.60 205 VAL A O 1
ATOM 1666 N N . TYR A 1 206 ? 63.292 48.590 30.509 1.00 21.05 206 TYR A N 1
ATOM 1667 C CA . TYR A 1 206 ? 63.483 47.165 30.231 1.00 21.29 206 TYR A CA 1
ATOM 1668 C C . TYR A 1 206 ? 62.472 46.239 30.908 1.00 21.10 206 TYR A C 1
ATOM 1669 O O . TYR A 1 206 ? 62.017 45.285 30.281 1.00 21.28 206 TYR A O 1
ATOM 1678 N N . LYS A 1 207 ? 62.085 46.531 32.154 1.00 21.29 207 LYS A N 1
ATOM 1679 C CA . LYS A 1 207 ? 61.125 45.658 32.851 1.00 21.35 207 LYS A CA 1
ATOM 1680 C C . LYS A 1 207 ? 59.670 45.862 32.395 1.00 21.40 207 LYS A C 1
ATOM 1681 O O . LYS A 1 207 ? 58.839 44.966 32.570 1.00 21.59 207 LYS A O 1
ATOM 1687 N N . THR A 1 208 ? 59.366 47.018 31.804 1.00 20.80 208 THR A N 1
ATOM 1688 C CA . THR A 1 208 ? 57.966 47.371 31.512 1.00 21.08 208 THR A CA 1
ATOM 1689 C C . THR A 1 208 ? 57.679 47.833 30.079 1.00 20.84 208 THR A C 1
ATOM 1690 O O . THR A 1 208 ? 56.753 47.323 29.444 1.00 21.18 208 THR A O 1
ATOM 1694 N N . ALA A 1 209 ? 58.448 48.798 29.582 1.00 20.87 209 ALA A N 1
ATOM 1695 C CA . ALA A 1 209 ? 58.127 49.448 28.303 1.00 21.07 209 ALA A CA 1
ATOM 1696 C C . ALA A 1 209 ? 58.119 48.473 27.118 1.00 21.13 209 ALA A C 1
ATOM 1697 O O . ALA A 1 209 ? 57.247 48.552 26.242 1.00 21.23 209 ALA A O 1
ATOM 1699 N N . TYR A 1 210 ? 59.078 47.547 27.090 1.00 21.22 210 TYR A N 1
ATOM 1700 C CA . TYR A 1 210 ? 59.168 46.635 25.942 1.00 21.47 210 TYR A CA 1
ATOM 1701 C C . TYR A 1 210 ? 57.944 45.721 25.832 1.00 21.61 210 TYR A C 1
ATOM 1702 O O . TYR A 1 210 ? 57.370 45.593 24.751 1.00 21.96 210 TYR A O 1
ATOM 1711 N N . TYR A 1 211 ? 57.517 45.114 26.937 1.00 21.14 211 TYR A N 1
ATOM 1712 C CA . TYR A 1 211 ? 56.400 44.170 26.848 1.00 21.44 211 TYR A CA 1
ATOM 1713 C C . TYR A 1 211 ? 55.030 44.831 26.937 1.00 21.11 211 TYR A C 1
ATOM 1714 O O . TYR A 1 211 ? 54.031 44.261 26.480 1.00 21.99 211 TYR A O 1
ATOM 1723 N N . THR A 1 212 ? 54.981 46.034 27.499 1.00 21.13 212 THR A N 1
ATOM 1724 C CA . THR A 1 212 ? 53.702 46.708 27.691 1.00 21.22 212 THR A CA 1
ATOM 1725 C C . THR A 1 212 ? 53.344 47.653 26.542 1.00 21.54 212 THR A C 1
ATOM 1726 O O . THR A 1 212 ? 52.159 47.831 26.244 1.00 21.86 212 THR A O 1
ATOM 1730 N N . TYR A 1 213 ? 54.352 48.237 25.889 1.00 21.63 213 TYR A N 1
ATOM 1731 C CA . TYR A 1 213 ? 54.107 49.204 24.813 1.00 22.18 213 TYR A CA 1
ATOM 1732 C C . TYR A 1 213 ? 54.656 48.787 23.457 1.00 22.44 213 TYR A C 1
ATOM 1733 O O . TYR A 1 213 ? 53.942 48.846 22.460 1.00 22.56 213 TYR A O 1
ATOM 1742 N N . TRP A 1 214 ? 55.907 48.346 23.413 1.00 22.82 214 TRP A N 1
ATOM 1743 C CA . TRP A 1 214 ? 56.512 48.022 22.128 1.00 23.85 214 TRP A CA 1
ATOM 1744 C C . TRP A 1 214 ? 55.909 46.733 21.541 1.00 23.29 214 TRP A C 1
ATOM 1745 O O . TRP A 1 214 ? 55.503 46.709 20.380 1.00 22.27 214 TRP A O 1
ATOM 1756 N N . LEU A 1 215 ? 55.826 45.684 22.359 1.00 22.74 215 LEU A N 1
ATOM 1757 C CA . LEU A 1 215 ? 55.359 44.380 21.883 1.00 22.59 215 LEU A CA 1
ATOM 1758 C C . LEU A 1 215 ? 53.931 44.391 21.308 1.00 22.20 215 LEU A C 1
ATOM 1759 O O . LEU A 1 215 ? 53.723 43.856 20.221 1.00 22.21 215 LEU A O 1
ATOM 1764 N N . PRO A 1 216 ? 52.954 44.995 22.023 1.00 22.00 216 PRO A N 1
ATOM 1765 C CA . PRO A 1 216 ? 51.597 45.048 21.467 1.00 21.94 216 PRO A CA 1
ATOM 1766 C C . PRO A 1 216 ? 51.534 45.763 20.115 1.00 21.67 216 PRO A C 1
ATOM 1767 O O . PRO A 1 216 ? 50.862 45.287 19.197 1.00 21.48 216 PRO A O 1
ATOM 1771 N N . LEU A 1 217 ? 52.241 46.886 20.000 1.00 21.52 217 LEU A N 1
ATOM 1772 C CA . LEU A 1 217 ? 52.264 47.651 18.751 1.00 21.77 217 LEU A CA 1
ATOM 1773 C C . LEU A 1 217 ? 52.834 46.816 17.597 1.00 22.15 217 LEU A C 1
ATOM 1774 O O . LEU A 1 217 ? 52.222 46.704 16.522 1.00 21.48 217 LEU A O 1
ATOM 1779 N N . VAL A 1 218 ? 53.998 46.211 17.831 1.00 22.38 218 VAL A N 1
ATOM 1780 C CA . VAL A 1 218 ? 54.670 45.409 16.807 1.00 23.32 218 VAL A CA 1
ATOM 1781 C C . VAL A 1 218 ? 53.852 44.177 16.401 1.00 23.48 218 VAL A C 1
ATOM 1782 O O . VAL A 1 218 ? 53.692 43.896 15.213 1.00 23.12 218 VAL A O 1
ATOM 1786 N N . MET A 1 219 ? 53.315 43.450 17.375 1.00 23.73 219 MET A N 1
ATOM 1787 C CA . MET A 1 219 ? 52.466 42.303 17.038 1.00 24.58 219 MET A CA 1
ATOM 1788 C C . MET A 1 219 ? 51.273 42.692 16.160 1.00 23.47 219 MET A C 1
ATOM 1789 O O . MET A 1 219 ? 50.937 41.967 15.226 1.00 23.07 219 MET A O 1
ATOM 1794 N N . GLY A 1 220 ? 50.667 43.848 16.434 1.00 23.35 220 GLY A N 1
ATOM 1795 C CA . GLY A 1 220 ? 49.550 44.349 15.616 1.00 23.16 220 GLY A CA 1
ATOM 1796 C C . GLY A 1 220 ? 49.963 44.607 14.171 1.00 23.36 220 GLY A C 1
ATOM 1797 O O . GLY A 1 220 ? 49.221 44.297 13.241 1.00 23.26 220 GLY A O 1
ATOM 1798 N N . LEU A 1 221 ? 51.154 45.175 13.990 1.00 23.05 221 LEU A N 1
ATOM 1799 C CA . LEU A 1 221 ? 51.721 45.375 12.662 1.00 23.31 221 LEU A CA 1
ATOM 1800 C C . LEU A 1 221 ? 52.033 44.040 11.979 1.00 23.13 221 LEU A C 1
ATOM 1801 O O . LEU A 1 221 ? 51.739 43.864 10.798 1.00 22.95 221 LEU A O 1
ATOM 1806 N N . LEU A 1 222 ? 52.618 43.104 12.729 1.00 23.32 222 LEU A N 1
ATOM 1807 C CA . LEU A 1 222 ? 52.983 41.795 12.178 1.00 23.61 222 LEU A CA 1
ATOM 1808 C C . LEU A 1 222 ? 51.779 40.984 11.696 1.00 23.90 222 LEU A C 1
ATOM 1809 O O . LEU A 1 222 ? 51.790 40.469 10.574 1.00 23.79 222 LEU A O 1
ATOM 1814 N N . VAL A 1 223 ? 50.734 40.882 12.516 1.00 24.29 223 VAL A N 1
ATOM 1815 C CA . VAL A 1 223 ? 49.561 40.083 12.119 1.00 24.65 223 VAL A CA 1
ATOM 1816 C C . VAL A 1 223 ? 48.806 40.679 10.926 1.00 25.07 223 VAL A C 1
ATOM 1817 O O . VAL A 1 223 ? 48.182 39.938 10.158 1.00 25.16 223 VAL A O 1
ATOM 1821 N N . SER A 1 224 ? 48.875 42.006 10.777 1.00 25.08 224 SER A N 1
ATOM 1822 C CA . SER A 1 224 ? 48.213 42.708 9.673 1.00 25.67 224 SER A CA 1
ATOM 1823 C C . SER A 1 224 ? 49.126 42.863 8.447 1.00 26.28 224 SER A C 1
ATOM 1824 O O . SER A 1 224 ? 48.708 43.412 7.420 1.00 26.69 224 SER A O 1
ATOM 1827 N N . GLY A 1 225 ? 50.360 42.365 8.557 1.00 26.40 225 GLY A N 1
ATOM 1828 C CA . GLY A 1 225 ? 51.344 42.424 7.457 1.00 26.57 225 GLY A CA 1
ATOM 1829 C C . GLY A 1 225 ? 51.750 43.833 7.062 1.00 26.94 225 GLY A C 1
ATOM 1830 O O . GLY A 1 225 ? 51.991 44.117 5.879 1.00 26.78 225 GLY A O 1
ATOM 1831 N N . THR A 1 226 ? 51.834 44.724 8.047 1.00 26.90 226 THR A N 1
ATOM 1832 C CA . THR A 1 226 ? 52.091 46.134 7.777 1.00 27.42 226 THR A CA 1
ATOM 1833 C C . THR A 1 226 ? 53.325 46.714 8.482 1.00 28.10 226 THR A C 1
ATOM 1834 O O . THR A 1 226 ? 53.469 47.932 8.553 1.00 27.88 226 THR A O 1
ATOM 1838 N N . LEU A 1 227 ? 54.217 45.858 8.980 1.00 29.12 227 LEU A N 1
ATOM 1839 C CA . LEU A 1 227 ? 55.401 46.345 9.703 1.00 30.69 227 LEU A CA 1
ATOM 1840 C C . LEU A 1 227 ? 56.258 47.300 8.860 1.00 31.52 227 LEU A C 1
ATOM 1841 O O . LEU A 1 227 ? 56.760 48.310 9.372 1.00 30.79 227 LEU A O 1
ATOM 1846 N N . GLU A 1 228 ? 56.396 46.980 7.571 1.00 32.63 228 GLU A N 1
ATOM 1847 C CA . GLU A 1 228 ? 57.168 47.787 6.619 1.00 34.75 228 GLU A CA 1
ATOM 1848 C C . GLU A 1 228 ? 56.572 49.179 6.358 1.00 34.40 228 GLU A C 1
ATOM 1849 O O . GLU A 1 228 ? 57.251 50.058 5.815 1.00 34.61 228 GLU A O 1
ATOM 1855 N N . LYS A 1 229 ? 55.310 49.372 6.741 1.00 34.50 229 LYS A N 1
ATOM 1856 C CA . LYS A 1 229 ? 54.599 50.627 6.484 1.00 34.72 229 LYS A CA 1
ATOM 1857 C C . LYS A 1 229 ? 54.921 51.741 7.483 1.00 34.64 229 LYS A C 1
ATOM 1858 O O . LYS A 1 229 ? 54.588 52.902 7.240 1.00 34.29 229 LYS A O 1
ATOM 1864 N N . VAL A 1 230 ? 55.551 51.391 8.604 1.00 34.36 230 VAL A N 1
ATOM 1865 C CA . VAL A 1 230 ? 55.809 52.365 9.673 1.00 34.63 230 VAL A CA 1
ATOM 1866 C C . VAL A 1 230 ? 57.296 52.533 9.987 1.00 34.75 230 VAL A C 1
ATOM 1867 O O . VAL A 1 230 ? 58.114 51.648 9.702 1.00 34.91 230 VAL A O 1
ATOM 1871 N N . ASP A 1 231 ? 57.619 53.672 10.595 1.00 34.82 231 ASP A N 1
ATOM 1872 C CA . ASP A 1 231 ? 58.977 54.018 10.995 1.00 35.20 231 ASP A CA 1
ATOM 1873 C C . ASP A 1 231 ? 59.380 53.248 12.264 1.00 34.96 231 ASP A C 1
ATOM 1874 O O . ASP A 1 231 ? 58.865 53.510 13.355 1.00 34.86 231 ASP A O 1
ATOM 1879 N N . LYS A 1 232 ? 60.303 52.305 12.091 1.00 34.48 232 LYS A N 1
ATOM 1880 C CA . LYS A 1 232 ? 60.821 51.441 13.158 1.00 34.77 232 LYS A CA 1
ATOM 1881 C C . LYS A 1 232 ? 61.374 52.208 14.372 1.00 33.68 232 LYS A C 1
ATOM 1882 O O . LYS A 1 232 ? 60.993 51.934 15.515 1.00 33.08 232 LYS A O 1
ATOM 1888 N N . LYS A 1 233 ? 62.268 53.164 14.118 1.00 32.98 233 LYS A N 1
ATOM 1889 C CA . LYS A 1 233 ? 62.896 53.947 15.187 1.00 32.59 233 LYS A CA 1
ATOM 1890 C C . LYS A 1 233 ? 61.865 54.804 15.926 1.00 31.59 233 LYS A C 1
ATOM 1891 O O . LYS A 1 233 ? 61.894 54.891 17.155 1.00 30.54 233 LYS A O 1
ATOM 1897 N N . ALA A 1 234 ? 60.965 55.432 15.165 1.00 30.44 234 ALA A N 1
ATOM 1898 C CA . ALA A 1 234 ? 59.923 56.285 15.730 1.00 29.75 234 ALA A CA 1
ATOM 1899 C C . ALA A 1 234 ? 58.967 55.492 16.627 1.00 28.88 234 ALA A C 1
ATOM 1900 O O . ALA A 1 234 ? 58.640 55.921 17.732 1.00 28.69 234 ALA A O 1
ATOM 1902 N N . THR A 1 235 ? 58.538 54.334 16.140 1.00 28.15 235 THR A N 1
ATOM 1903 C CA . THR A 1 235 ? 57.665 53.434 16.891 1.00 27.55 235 THR A CA 1
ATOM 1904 C C . THR A 1 235 ? 58.320 53.005 18.204 1.00 27.14 235 THR A C 1
ATOM 1905 O O . THR A 1 235 ? 57.714 53.108 19.280 1.00 26.85 235 THR A O 1
ATOM 1909 N N . HIS A 1 236 ? 59.571 52.565 18.117 1.00 26.61 236 HIS A N 1
ATOM 1910 C CA . HIS A 1 236 ? 60.333 52.210 19.303 1.00 26.58 236 HIS A CA 1
ATOM 1911 C C . HIS A 1 236 ? 60.417 53.382 20.285 1.00 25.98 236 HIS A C 1
ATOM 1912 O O . HIS A 1 236 ? 60.220 53.203 21.484 1.00 25.21 236 HIS A O 1
ATOM 1919 N N . LYS A 1 237 ? 60.712 54.578 19.773 1.00 25.50 237 LYS A N 1
ATOM 1920 C CA . LYS A 1 237 ? 60.889 55.749 20.629 1.00 25.58 237 LYS A CA 1
ATOM 1921 C C . LYS A 1 237 ? 59.612 56.072 21.400 1.00 24.96 237 LYS A C 1
ATOM 1922 O O . LYS A 1 237 ? 59.645 56.247 22.620 1.00 24.03 237 LYS A O 1
ATOM 1928 N N . VAL A 1 238 ? 58.482 56.105 20.697 1.00 24.14 238 VAL A N 1
ATOM 1929 C CA . VAL A 1 238 ? 57.208 56.427 21.351 1.00 23.89 238 VAL A CA 1
ATOM 1930 C C . VAL A 1 238 ? 56.806 55.352 22.374 1.00 23.57 238 VAL A C 1
ATOM 1931 O O . VAL A 1 238 ? 56.248 55.669 23.432 1.00 22.57 238 VAL A O 1
ATOM 1935 N N . ALA A 1 239 ? 57.136 54.094 22.072 1.00 23.03 239 ALA A N 1
ATOM 1936 C CA . ALA A 1 239 ? 56.867 52.987 22.990 1.00 23.17 239 ALA A CA 1
ATOM 1937 C C . ALA A 1 239 ? 57.664 53.160 24.280 1.00 23.02 239 ALA A C 1
ATOM 1938 O O . ALA A 1 239 ? 57.139 52.943 25.375 1.00 22.82 239 ALA A O 1
ATOM 1940 N N . MET A 1 240 ? 58.930 53.563 24.146 1.00 23.03 240 MET A N 1
ATOM 1941 C CA . MET A 1 240 ? 59.792 53.790 25.311 1.00 23.06 240 MET A CA 1
ATOM 1942 C C . MET A 1 240 ? 59.307 54.945 26.189 1.00 23.21 240 MET A C 1
ATOM 1943 O O . MET A 1 240 ? 59.340 54.854 27.418 1.00 23.21 240 MET A O 1
ATOM 1948 N N . VAL A 1 241 ? 58.845 56.021 25.556 1.00 23.18 241 VAL A N 1
ATOM 1949 C CA . VAL A 1 241 ? 58.422 57.227 26.276 1.00 23.66 241 VAL A CA 1
ATOM 1950 C C . VAL A 1 241 ? 57.142 56.925 27.062 1.00 23.81 241 VAL A C 1
ATOM 1951 O O . VAL A 1 241 ? 57.062 57.196 28.271 1.00 23.53 241 VAL A O 1
ATOM 1955 N N . MET A 1 242 ? 56.164 56.326 26.386 1.00 23.76 242 MET A N 1
ATOM 1956 C CA . MET A 1 242 ? 54.900 55.946 27.029 1.00 23.87 242 MET A CA 1
ATOM 1957 C C . MET A 1 242 ? 55.100 54.887 28.116 1.00 23.27 242 MET A C 1
ATOM 1958 O O . MET A 1 242 ? 54.469 54.950 29.172 1.00 22.61 242 MET A O 1
ATOM 1963 N N . GLY A 1 243 ? 55.983 53.920 27.849 1.00 22.72 243 GLY A N 1
ATOM 1964 C CA . GLY A 1 243 ? 56.210 52.804 28.758 1.00 21.92 243 GLY A CA 1
ATOM 1965 C C . GLY A 1 243 ? 56.879 53.260 30.037 1.00 21.95 243 GLY A C 1
ATOM 1966 O O . GLY A 1 243 ? 56.528 52.812 31.117 1.00 21.50 243 GLY A O 1
ATOM 1967 N N . GLU A 1 244 ? 57.846 54.168 29.908 1.00 22.17 244 GLU A N 1
ATOM 1968 C CA . GLU A 1 244 ? 58.485 54.767 31.067 1.00 22.95 244 GLU A CA 1
ATOM 1969 C C . GLU A 1 244 ? 57.441 55.496 31.921 1.00 22.03 244 GLU A C 1
ATOM 1970 O O . GLU A 1 244 ? 57.335 55.254 33.125 1.00 21.27 244 GLU A O 1
ATOM 1976 N N . TYR A 1 245 ? 56.660 56.364 31.284 1.00 21.40 245 TYR A N 1
ATOM 1977 C CA . TYR A 1 245 ? 55.569 57.075 31.939 1.00 21.05 245 TYR A CA 1
ATOM 1978 C C . TYR A 1 245 ? 54.574 56.118 32.623 1.00 21.07 245 TYR A C 1
ATOM 1979 O O . TYR A 1 245 ? 54.179 56.347 33.770 1.00 20.89 245 TYR A O 1
ATOM 1988 N N . PHE A 1 246 ? 54.187 55.048 31.927 1.00 21.27 246 PHE A N 1
ATOM 1989 C CA . PHE A 1 246 ? 53.305 54.024 32.505 1.00 21.46 246 PHE A CA 1
ATOM 1990 C C . PHE A 1 246 ? 53.865 53.468 33.820 1.00 21.87 246 PHE A C 1
ATOM 1991 O O . PHE A 1 246 ? 53.143 53.358 34.809 1.00 22.14 246 PHE A O 1
ATOM 1999 N N . GLN A 1 247 ? 55.152 53.125 33.840 1.00 21.82 247 GLN A N 1
ATOM 2000 C CA . GLN A 1 247 ? 55.767 52.603 35.069 1.00 21.97 247 GLN A CA 1
ATOM 2001 C C . GLN A 1 247 ? 55.926 53.661 36.158 1.00 21.67 247 GLN A C 1
ATOM 2002 O O . GLN A 1 247 ? 55.805 53.362 37.351 1.00 22.18 247 GLN A O 1
ATOM 2008 N N . VAL A 1 248 ? 56.211 54.893 35.753 1.00 21.62 248 VAL A N 1
ATOM 2009 C CA . VAL A 1 248 ? 56.209 56.014 36.702 1.00 21.28 248 VAL A CA 1
ATOM 2010 C C . VAL A 1 248 ? 54.833 56.136 37.394 1.00 21.63 248 VAL A C 1
ATOM 2011 O O . VAL A 1 248 ? 54.756 56.269 38.621 1.00 21.36 248 VAL A O 1
ATOM 2015 N N . GLN A 1 249 ? 53.759 56.080 36.610 1.00 21.44 249 GLN A N 1
ATOM 2016 C CA . GLN A 1 249 ? 52.403 56.107 37.167 1.00 21.77 249 GLN A CA 1
ATOM 2017 C C . GLN A 1 249 ? 52.234 54.984 38.180 1.00 21.73 249 GLN A C 1
ATOM 2018 O O . GLN A 1 249 ? 51.740 55.201 39.292 1.00 21.50 249 GLN A O 1
ATOM 2024 N N . ASP A 1 250 ? 52.649 53.782 37.788 1.00 21.79 250 ASP A N 1
ATOM 2025 C CA . ASP A 1 250 ? 52.575 52.615 38.659 1.00 21.60 250 ASP A CA 1
ATOM 2026 C C . ASP A 1 250 ? 53.334 52.851 39.971 1.00 21.98 250 ASP A C 1
ATOM 2027 O O . ASP A 1 250 ? 52.817 52.542 41.047 1.00 21.93 250 ASP A O 1
ATOM 2032 N N . ASP A 1 251 ? 54.535 53.424 39.867 1.00 22.16 251 ASP A N 1
ATOM 2033 C CA . ASP A 1 251 ? 55.345 53.818 41.028 1.00 22.58 251 ASP A CA 1
ATOM 2034 C C . ASP A 1 251 ? 54.604 54.836 41.915 1.00 22.85 251 ASP A C 1
ATOM 2035 O O . ASP A 1 251 ? 54.586 54.699 43.134 1.00 23.26 251 ASP A O 1
ATOM 2040 N N . VAL A 1 252 ? 54.019 55.861 41.299 1.00 23.06 252 VAL A N 1
ATOM 2041 C CA . VAL A 1 252 ? 53.323 56.907 42.054 1.00 22.99 252 VAL A CA 1
ATOM 2042 C C . VAL A 1 252 ? 52.122 56.292 42.778 1.00 23.41 252 VAL A C 1
ATOM 2043 O O . VAL A 1 252 ? 51.918 56.529 43.974 1.00 23.12 252 VAL A O 1
ATOM 2047 N N . MET A 1 253 ? 51.378 55.448 42.063 1.00 24.22 253 MET A N 1
ATOM 2048 C CA . MET A 1 253 ? 50.189 54.801 42.624 1.00 25.55 253 MET A CA 1
ATOM 2049 C C . MET A 1 253 ? 50.482 53.841 43.782 1.00 25.60 253 MET A C 1
ATOM 2050 O O . MET A 1 253 ? 49.648 53.681 44.670 1.00 25.23 253 MET A O 1
ATOM 2055 N N . ASP A 1 254 ? 51.665 53.220 43.774 1.00 26.24 254 ASP A N 1
ATOM 2056 C CA . ASP A 1 254 ? 52.121 52.362 44.873 1.00 27.02 254 ASP A CA 1
ATOM 2057 C C . ASP A 1 254 ? 51.948 53.072 46.210 1.00 26.88 254 ASP A C 1
ATOM 2058 O O . ASP A 1 254 ? 51.476 52.484 47.178 1.00 26.69 254 ASP A O 1
ATOM 2063 N N . CYS A 1 255 ? 52.320 54.345 46.240 1.00 27.09 255 CYS A N 1
ATOM 2064 C CA . CYS A 1 255 ? 52.269 55.129 47.461 1.00 27.53 255 CYS A CA 1
ATOM 2065 C C . CYS A 1 255 ? 50.927 55.842 47.650 1.00 27.60 255 CYS A C 1
ATOM 2066 O O . CYS A 1 255 ? 50.377 55.834 48.753 1.00 27.78 255 CYS A O 1
ATOM 2069 N N . PHE A 1 256 ? 50.404 56.439 46.578 1.00 27.80 256 PHE A N 1
ATOM 2070 C CA . PHE A 1 256 ? 49.301 57.405 46.700 1.00 28.21 256 PHE A CA 1
ATOM 2071 C C . PHE A 1 256 ? 47.903 56.922 46.299 1.00 28.76 256 PHE A C 1
ATOM 2072 O O . PHE A 1 256 ? 46.915 57.610 46.573 1.00 28.77 256 PHE A O 1
ATOM 2080 N N . THR A 1 257 ? 47.804 55.761 45.657 1.00 28.91 257 THR A N 1
ATOM 2081 C CA . THR A 1 257 ? 46.489 55.208 45.313 1.00 29.59 257 THR A CA 1
ATOM 2082 C C . THR A 1 257 ? 46.096 54.125 46.312 1.00 30.19 257 THR A C 1
ATOM 2083 O O . THR A 1 257 ? 46.879 53.222 46.564 1.00 30.30 257 THR A O 1
ATOM 2087 N N . PRO A 1 258 ? 44.879 54.220 46.886 1.00 31.12 258 PRO A N 1
ATOM 2088 C CA . PRO A 1 258 ? 44.394 53.190 47.815 1.00 31.72 258 PRO A CA 1
ATOM 2089 C C . PRO A 1 258 ? 44.421 51.792 47.186 1.00 32.21 258 PRO A C 1
ATOM 2090 O O . PRO A 1 258 ? 43.961 51.628 46.054 1.00 32.08 258 PRO A O 1
ATOM 2094 N N . PRO A 1 259 ? 44.968 50.799 47.917 1.00 32.74 259 PRO A N 1
ATOM 2095 C CA . PRO A 1 259 ? 45.126 49.410 47.470 1.00 33.09 259 PRO A CA 1
ATOM 2096 C C . PRO A 1 259 ? 43.832 48.769 46.987 1.00 33.50 259 PRO A C 1
ATOM 2097 O O . PRO A 1 259 ? 43.869 47.932 46.085 1.00 33.68 259 PRO A O 1
ATOM 2101 N N . GLU A 1 260 ? 42.705 49.168 47.576 1.00 33.78 260 GLU A N 1
ATOM 2102 C CA . GLU A 1 260 ? 41.400 48.662 47.162 1.00 34.45 260 GLU A CA 1
ATOM 2103 C C . GLU A 1 260 ? 41.013 49.138 45.748 1.00 33.97 260 GLU A C 1
ATOM 2104 O O . GLU A 1 260 ? 40.370 48.407 44.998 1.00 34.06 260 GLU A O 1
ATOM 2110 N N . LYS A 1 261 ? 41.422 50.354 45.393 1.00 33.58 261 LYS A N 1
ATOM 2111 C CA . LYS A 1 261 ? 41.192 50.899 44.053 1.00 33.25 261 LYS A CA 1
ATOM 2112 C C . LYS A 1 261 ? 42.194 50.300 43.070 1.00 32.51 261 LYS A C 1
ATOM 2113 O O . LYS A 1 261 ? 41.835 49.914 41.951 1.00 32.06 261 LYS A O 1
ATOM 2119 N N . LEU A 1 262 ? 43.451 50.219 43.497 1.00 31.55 262 LEU A N 1
ATOM 2120 C CA . LEU A 1 262 ? 44.522 49.683 42.662 1.00 31.24 262 LEU A CA 1
ATOM 2121 C C . LEU A 1 262 ? 44.402 48.177 42.376 1.00 30.83 262 LEU A C 1
ATOM 2122 O O . LEU A 1 262 ? 44.774 47.722 41.288 1.00 30.91 262 LEU A O 1
ATOM 2127 N N . GLY A 1 263 ? 43.891 47.417 43.351 1.00 29.85 263 GLY A N 1
ATOM 2128 C CA . GLY A 1 263 ? 43.723 45.960 43.233 1.00 29.19 263 GLY A CA 1
ATOM 2129 C C . GLY A 1 263 ? 44.911 45.147 43.733 1.00 28.52 263 GLY A C 1
ATOM 2130 O O . GLY A 1 263 ? 44.910 43.912 43.668 1.00 29.15 263 GLY A O 1
ATOM 2131 N N . LYS A 1 264 ? 45.928 45.847 44.230 1.00 27.88 264 LYS A N 1
ATOM 2132 C CA . LYS A 1 264 ? 47.151 45.227 44.737 1.00 27.09 264 LYS A CA 1
ATOM 2133 C C . LYS A 1 264 ? 47.720 46.065 45.879 1.00 27.53 264 LYS A C 1
ATOM 2134 O O . LYS A 1 264 ? 47.414 47.254 45.993 1.00 27.71 264 LYS A O 1
ATOM 2140 N N . ILE A 1 265 ? 48.531 45.431 46.722 1.00 28.22 265 ILE A N 1
ATOM 2141 C CA . ILE A 1 265 ? 49.195 46.107 47.836 1.00 28.67 265 ILE A CA 1
ATOM 2142 C C . ILE A 1 265 ? 50.700 46.155 47.580 1.00 28.66 265 ILE A C 1
ATOM 2143 O O . ILE A 1 265 ? 51.423 45.171 47.812 1.00 29.03 265 ILE A O 1
ATOM 2148 N N . GLY A 1 266 ? 51.163 47.302 47.100 1.00 28.63 266 GLY A N 1
ATOM 2149 C CA . GLY A 1 266 ? 52.585 47.511 46.837 1.00 28.46 266 GLY A CA 1
ATOM 2150 C C . GLY A 1 266 ? 53.367 47.704 48.121 1.00 28.34 266 GLY A C 1
ATOM 2151 O O . GLY A 1 266 ? 52.824 48.165 49.125 1.00 27.79 266 GLY A O 1
ATOM 2152 N N . THR A 1 267 ? 54.640 47.319 48.091 1.00 28.38 267 THR A N 1
ATOM 2153 C CA . THR A 1 267 ? 55.518 47.460 49.245 1.00 28.26 267 THR A CA 1
ATOM 2154 C C . THR A 1 267 ? 56.838 48.113 48.832 1.00 27.67 267 THR A C 1
ATOM 2155 O O . THR A 1 267 ? 57.887 47.788 49.372 1.00 27.02 267 THR A O 1
ATOM 2159 N N . ASP A 1 268 ? 56.777 49.037 47.869 1.00 27.17 268 ASP A N 1
ATOM 2160 C CA . ASP A 1 268 ? 57.989 49.690 47.368 1.00 26.83 268 ASP A CA 1
ATOM 2161 C C . ASP A 1 268 ? 58.808 50.329 48.493 1.00 26.80 268 ASP A C 1
ATOM 2162 O O . ASP A 1 268 ? 60.039 50.218 48.529 1.00 26.72 268 ASP A O 1
ATOM 2167 N N . ILE A 1 269 ? 58.116 50.986 49.418 1.00 26.88 269 ILE A N 1
ATOM 2168 C CA . ILE A 1 269 ? 58.788 51.706 50.496 1.00 26.76 269 ILE A CA 1
ATOM 2169 C C . ILE A 1 269 ? 59.495 50.760 51.466 1.00 27.50 269 ILE A C 1
ATOM 2170 O O . ILE A 1 269 ? 60.696 50.908 51.716 1.00 26.78 269 ILE A O 1
ATOM 2175 N N . GLU A 1 270 ? 58.767 49.776 51.992 1.00 27.95 270 GLU A N 1
ATOM 2176 C CA . GLU A 1 270 ? 59.383 48.852 52.941 1.00 29.47 270 GLU A CA 1
ATOM 2177 C C . GLU A 1 270 ? 60.472 47.986 52.287 1.00 29.00 270 GLU A C 1
ATOM 2178 O O . GLU A 1 270 ? 61.414 47.567 52.957 1.00 29.36 270 GLU A O 1
ATOM 2184 N N . ASP A 1 271 ? 60.362 47.763 50.975 1.00 28.90 271 ASP A N 1
ATOM 2185 C CA . ASP A 1 271 ? 61.355 46.980 50.242 1.00 28.70 271 ASP A CA 1
ATOM 2186 C C . ASP A 1 271 ? 62.520 47.793 49.679 1.00 28.19 271 ASP A C 1
ATOM 2187 O O . ASP A 1 271 ? 63.390 47.237 49.000 1.00 27.89 271 ASP A O 1
ATOM 2192 N N . ALA A 1 272 ? 62.530 49.095 49.962 1.00 27.85 272 ALA A N 1
ATOM 2193 C CA . ALA A 1 272 ? 63.623 49.994 49.557 1.00 27.39 272 ALA A CA 1
ATOM 2194 C C . ALA A 1 272 ? 63.809 50.072 48.033 1.00 27.27 272 ALA A C 1
ATOM 2195 O O . ALA A 1 272 ? 64.935 50.183 47.528 1.00 26.84 272 ALA A O 1
ATOM 2197 N N . LYS A 1 273 ? 62.693 50.040 47.309 1.00 27.02 273 LYS A N 1
ATOM 2198 C CA . LYS A 1 273 ? 62.724 49.993 45.847 1.00 27.12 273 LYS A CA 1
ATOM 2199 C C . LYS A 1 273 ? 63.174 51.315 45.244 1.00 26.59 273 LYS A C 1
ATOM 2200 O O . LYS A 1 273 ? 62.846 52.387 45.756 1.00 26.34 273 LYS A O 1
ATOM 2206 N N . CYS A 1 274 ? 63.923 51.230 44.150 1.00 26.44 274 CYS A N 1
ATOM 2207 C CA . CYS A 1 274 ? 64.348 52.408 43.406 1.00 26.04 274 CYS A CA 1
ATOM 2208 C C . CYS A 1 274 ? 63.176 52.884 42.539 1.00 25.72 274 CYS A C 1
ATOM 2209 O O . CYS A 1 274 ? 63.184 52.738 41.313 1.00 25.56 274 CYS A O 1
ATOM 2212 N N . SER A 1 275 ? 62.160 53.435 43.197 1.00 25.26 275 SER A N 1
ATOM 2213 C CA . SER A 1 275 ? 60.961 53.910 42.517 1.00 24.93 275 SER A CA 1
ATOM 2214 C C . SER A 1 275 ? 61.185 55.329 42.010 1.00 24.51 275 SER A C 1
ATOM 2215 O O . SER A 1 275 ? 62.130 55.995 42.433 1.00 23.57 275 SER A O 1
ATOM 2218 N N . TRP A 1 276 ? 60.305 55.793 41.123 1.00 24.22 276 TRP A N 1
ATOM 2219 C CA . TRP A 1 276 ? 60.345 57.182 40.659 1.00 24.66 276 TRP A CA 1
ATOM 2220 C C . TRP A 1 276 ? 60.237 58.152 41.844 1.00 24.23 276 TRP A C 1
ATOM 2221 O O . TRP A 1 276 ? 60.918 59.181 41.882 1.00 24.35 276 TRP A O 1
ATOM 2232 N N . LEU A 1 277 ? 59.381 57.818 42.809 1.00 24.13 277 LEU A N 1
ATOM 2233 C CA . LEU A 1 277 ? 59.213 58.647 44.007 1.00 24.16 277 LEU A CA 1
ATOM 2234 C C . LEU A 1 277 ? 60.511 58.778 44.805 1.00 24.33 277 LEU A C 1
ATOM 2235 O O . LEU A 1 277 ? 60.927 59.887 45.153 1.00 24.57 277 LEU A O 1
ATOM 2240 N N . ALA A 1 278 ? 61.150 57.645 45.083 1.00 24.67 278 ALA A N 1
ATOM 2241 C CA . ALA A 1 278 ? 62.426 57.635 45.796 1.00 24.35 278 ALA A CA 1
ATOM 2242 C C . ALA A 1 278 ? 63.485 58.471 45.072 1.00 24.47 278 ALA A C 1
ATOM 2243 O O . ALA A 1 278 ? 64.082 59.355 45.676 1.00 24.36 278 ALA A O 1
ATOM 2245 N N . VAL A 1 279 ? 63.677 58.223 43.773 1.00 24.75 279 VAL A N 1
ATOM 2246 C CA . VAL A 1 279 ? 64.687 58.940 42.985 1.00 24.69 279 VAL A CA 1
ATOM 2247 C C . VAL A 1 279 ? 64.408 60.445 42.899 1.00 24.75 279 VAL A C 1
ATOM 2248 O O . VAL A 1 279 ? 65.315 61.262 43.092 1.00 24.78 279 VAL A O 1
ATOM 2252 N N . THR A 1 280 ? 63.158 60.807 42.614 1.00 24.93 280 THR A N 1
ATOM 2253 C CA . THR A 1 280 ? 62.777 62.218 42.498 1.00 25.47 280 THR A CA 1
ATOM 2254 C C . THR A 1 280 ? 62.949 62.938 43.836 1.00 25.61 280 THR A C 1
ATOM 2255 O O . THR A 1 280 ? 63.445 64.062 43.876 1.00 25.49 280 THR A O 1
ATOM 2259 N N . PHE A 1 281 ? 62.557 62.275 44.924 1.00 25.64 281 PHE A N 1
ATOM 2260 C CA . PHE A 1 281 ? 62.738 62.822 46.266 1.00 26.16 281 PHE A CA 1
ATOM 2261 C C . PHE A 1 281 ? 64.218 63.057 46.569 1.00 26.40 281 PHE A C 1
ATOM 2262 O O . PHE A 1 281 ? 64.624 64.173 46.891 1.00 26.51 281 PHE A O 1
ATOM 2270 N N . LEU A 1 282 ? 65.014 61.996 46.455 1.00 26.94 282 LEU A N 1
ATOM 2271 C CA . LEU A 1 282 ? 66.442 62.052 46.771 1.00 27.75 282 LEU A CA 1
ATOM 2272 C C . LEU A 1 282 ? 67.215 63.112 45.983 1.00 28.48 282 LEU A C 1
ATOM 2273 O O . LEU A 1 282 ? 68.178 63.698 46.491 1.00 28.71 282 LEU A O 1
ATOM 2278 N N . THR A 1 283 ? 66.793 63.368 44.749 1.00 28.69 283 THR A N 1
ATOM 2279 C CA . THR A 1 283 ? 67.508 64.314 43.891 1.00 29.31 283 THR A CA 1
ATOM 2280 C C . THR A 1 283 ? 67.033 65.770 44.035 1.00 29.57 283 THR A C 1
ATOM 2281 O O . THR A 1 283 ? 67.687 66.681 43.520 1.00 30.33 283 THR A O 1
ATOM 2285 N N . THR A 1 284 ? 65.915 65.992 44.731 1.00 29.74 284 THR A N 1
ATOM 2286 C CA . THR A 1 284 ? 65.328 67.342 44.841 1.00 30.25 284 THR A CA 1
ATOM 2287 C C . THR A 1 284 ? 65.134 67.860 46.271 1.00 30.51 284 THR A C 1
ATOM 2288 O O . THR A 1 284 ? 65.083 69.073 46.480 1.00 31.18 284 THR A O 1
ATOM 2292 N N . ALA A 1 285 ? 65.022 66.954 47.243 1.00 30.77 285 ALA A N 1
ATOM 2293 C CA . ALA A 1 285 ? 64.762 67.339 48.639 1.00 30.77 285 ALA A CA 1
ATOM 2294 C C . ALA A 1 285 ? 65.975 67.991 49.326 1.00 31.23 285 ALA A C 1
ATOM 2295 O O . ALA A 1 285 ? 67.118 67.667 49.003 1.00 31.01 285 ALA A O 1
ATOM 2297 N N . PRO A 1 286 ? 65.725 68.926 50.272 1.00 31.70 286 PRO A N 1
ATOM 2298 C CA . PRO A 1 286 ? 66.823 69.494 51.079 1.00 31.92 286 PRO A CA 1
ATOM 2299 C C . PRO A 1 286 ? 67.512 68.422 51.932 1.00 32.21 286 PRO A C 1
ATOM 2300 O O . PRO A 1 286 ? 66.911 67.386 52.214 1.00 32.01 286 PRO A O 1
ATOM 2304 N N . ALA A 1 287 ? 68.757 68.681 52.338 1.00 32.80 287 ALA A N 1
ATOM 2305 C CA . ALA A 1 287 ? 69.596 67.681 53.016 1.00 33.07 287 ALA A CA 1
ATOM 2306 C C . ALA A 1 287 ? 68.991 67.051 54.276 1.00 33.21 287 ALA A C 1
ATOM 2307 O O . ALA A 1 287 ? 69.134 65.844 54.497 1.00 33.06 287 ALA A O 1
ATOM 2309 N N A GLU A 1 288 ? 68.319 67.858 55.096 0.50 33.17 288 GLU A N 1
ATOM 2310 N N B GLU A 1 288 ? 68.322 67.869 55.087 0.50 33.19 288 GLU A N 1
ATOM 2311 C CA A GLU A 1 288 ? 67.734 67.349 56.337 0.50 32.99 288 GLU A CA 1
ATOM 2312 C CA B GLU A 1 288 ? 67.705 67.403 56.328 0.50 33.09 288 GLU A CA 1
ATOM 2313 C C A GLU A 1 288 ? 66.594 66.356 56.080 0.50 32.63 288 GLU A C 1
ATOM 2314 C C B GLU A 1 288 ? 66.622 66.355 56.059 0.50 32.65 288 GLU A C 1
ATOM 2315 O O A GLU A 1 288 ? 66.412 65.408 56.845 0.50 32.57 288 GLU A O 1
ATOM 2316 O O B GLU A 1 288 ? 66.504 65.374 56.793 0.50 32.57 288 GLU A O 1
ATOM 2327 N N . LYS A 1 289 ? 65.850 66.571 54.995 1.00 32.23 289 LYS A N 1
ATOM 2328 C CA . LYS A 1 289 ? 64.767 65.658 54.596 1.00 31.45 289 LYS A CA 1
ATOM 2329 C C . LYS A 1 289 ? 65.325 64.362 54.007 1.00 30.42 289 LYS A C 1
ATOM 2330 O O . LYS A 1 289 ? 64.784 63.280 54.240 1.00 29.41 289 LYS A O 1
ATOM 2336 N N . VAL A 1 290 ? 66.418 64.484 53.255 1.00 29.70 290 VAL A N 1
ATOM 2337 C CA . VAL A 1 290 ? 67.126 63.311 52.729 1.00 29.37 290 VAL A CA 1
ATOM 2338 C C . VAL A 1 290 ? 67.644 62.446 53.886 1.00 29.43 290 VAL A C 1
ATOM 2339 O O . VAL A 1 290 ? 67.530 61.219 53.859 1.00 29.56 290 VAL A O 1
ATOM 2343 N N . ALA A 1 291 ? 68.171 63.094 54.924 1.00 29.64 291 ALA A N 1
ATOM 2344 C CA . ALA A 1 291 ? 68.608 62.390 56.130 1.00 29.24 291 ALA A CA 1
ATOM 2345 C C . ALA A 1 291 ? 67.446 61.616 56.760 1.00 29.29 291 ALA A C 1
ATOM 2346 O O . ALA A 1 291 ? 67.590 60.447 57.103 1.00 28.86 291 ALA A O 1
ATOM 2348 N N . GLU A 1 292 ? 66.291 62.269 56.872 1.00 29.39 292 GLU A N 1
ATOM 2349 C CA . GLU A 1 292 ? 65.084 61.646 57.425 1.00 30.44 292 GLU A CA 1
ATOM 2350 C C . GLU A 1 292 ? 64.661 60.409 56.603 1.00 29.42 292 GLU A C 1
ATOM 2351 O O . GLU A 1 292 ? 64.339 59.359 57.162 1.00 29.32 292 GLU A O 1
ATOM 2357 N N . PHE A 1 293 ? 64.682 60.549 55.278 1.00 28.45 293 PHE A N 1
ATOM 2358 C CA . PHE A 1 293 ? 64.377 59.455 54.348 1.00 28.21 293 PHE A CA 1
ATOM 2359 C C . PHE A 1 293 ? 65.246 58.234 54.617 1.00 28.09 293 PHE A C 1
ATOM 2360 O O . PHE A 1 293 ? 64.745 57.116 54.786 1.00 27.93 293 PHE A O 1
ATOM 2368 N N . LYS A 1 294 ? 66.553 58.465 54.660 1.00 28.54 294 LYS A N 1
ATOM 2369 C CA . LYS A 1 294 ? 67.522 57.393 54.802 1.00 29.11 294 LYS A CA 1
ATOM 2370 C C . LYS A 1 294 ? 67.350 56.665 56.132 1.00 29.05 294 LYS A C 1
ATOM 2371 O O . LYS A 1 294 ? 67.610 55.472 56.229 1.00 29.53 294 LYS A O 1
ATOM 2377 N N . ALA A 1 295 ? 66.873 57.389 57.141 1.00 29.30 295 ALA A N 1
ATOM 2378 C CA . ALA A 1 295 ? 66.663 56.825 58.471 1.00 29.12 295 ALA A CA 1
ATOM 2379 C C . ALA A 1 295 ? 65.356 56.032 58.590 1.00 29.40 295 ALA A C 1
ATOM 2380 O O . ALA A 1 295 ? 65.107 55.403 59.623 1.00 29.52 295 ALA A O 1
ATOM 2382 N N . ASN A 1 296 ? 64.519 56.071 57.546 1.00 28.90 296 ASN A N 1
ATOM 2383 C CA . ASN A 1 296 ? 63.190 55.457 57.605 1.00 28.72 296 ASN A CA 1
ATOM 2384 C C . ASN A 1 296 ? 62.837 54.527 56.440 1.00 28.78 296 ASN A C 1
ATOM 2385 O O . ASN A 1 296 ? 61.977 53.667 56.578 1.00 28.88 296 ASN A O 1
ATOM 2390 N N . TYR A 1 297 ? 63.500 54.705 55.301 1.00 28.93 297 TYR A N 1
ATOM 2391 C CA . TYR A 1 297 ? 63.189 53.935 54.095 1.00 28.73 297 TYR A CA 1
ATOM 2392 C C . TYR A 1 297 ? 63.622 52.473 54.233 1.00 28.79 297 TYR A C 1
ATOM 2393 O O . TYR A 1 297 ? 64.618 52.175 54.905 1.00 28.90 297 TYR A O 1
ATOM 2402 N N . GLY A 1 298 ? 62.878 51.570 53.594 1.00 28.57 298 GLY A N 1
ATOM 2403 C CA . GLY A 1 298 ? 63.249 50.154 53.557 1.00 28.95 298 GLY A CA 1
ATOM 2404 C C . GLY A 1 298 ? 63.020 49.437 54.876 1.00 29.34 298 GLY A C 1
ATOM 2405 O O . GLY A 1 298 ? 63.685 48.442 55.182 1.00 29.34 298 GLY A O 1
ATOM 2406 N N . SER A 1 299 ? 62.067 49.944 55.650 1.00 29.15 299 SER A N 1
ATOM 2407 C CA . SER A 1 299 ? 61.716 49.378 56.942 1.00 29.86 299 SER A CA 1
ATOM 2408 C C . SER A 1 299 ? 60.265 48.917 56.911 1.00 29.84 299 SER A C 1
ATOM 2409 O O . SER A 1 299 ? 59.395 49.619 56.390 1.00 29.45 299 SER A O 1
ATOM 2412 N N . THR A 1 300 ? 60.006 47.740 57.474 1.00 29.91 300 THR A N 1
ATOM 2413 C CA . THR A 1 300 ? 58.656 47.182 57.502 1.00 30.28 300 THR A CA 1
ATOM 2414 C C . THR A 1 300 ? 57.770 47.845 58.567 1.00 30.27 300 THR A C 1
ATOM 2415 O O . THR A 1 300 ? 56.562 47.597 58.615 1.00 30.21 300 THR A O 1
ATOM 2419 N N . ASP A 1 301 ? 58.366 48.685 59.414 1.00 30.22 301 ASP A N 1
ATOM 2420 C CA . ASP A 1 301 ? 57.603 49.384 60.449 1.00 30.16 301 ASP A CA 1
ATOM 2421 C C . ASP A 1 301 ? 56.566 50.294 59.789 1.00 29.68 301 ASP A C 1
ATOM 2422 O O . ASP A 1 301 ? 56.936 51.164 58.990 1.00 29.70 301 ASP A O 1
ATOM 2427 N N . PRO A 1 302 ? 55.265 50.084 60.098 1.00 29.38 302 PRO A N 1
ATOM 2428 C CA . PRO A 1 302 ? 54.195 50.867 59.464 1.00 28.79 302 PRO A CA 1
ATOM 2429 C C . PRO A 1 302 ? 54.354 52.380 59.660 1.00 28.18 302 PRO A C 1
ATOM 2430 O O . PRO A 1 302 ? 54.032 53.149 58.751 1.00 27.50 302 PRO A O 1
ATOM 2434 N N . ALA A 1 303 ? 54.864 52.793 60.825 1.00 27.19 303 ALA A N 1
ATOM 2435 C CA . ALA A 1 303 ? 55.138 54.209 61.095 1.00 26.81 303 ALA A CA 1
ATOM 2436 C C . ALA A 1 303 ? 56.260 54.768 60.214 1.00 26.37 303 ALA A C 1
ATOM 2437 O O . ALA A 1 303 ? 56.171 55.904 59.756 1.00 26.14 303 ALA A O 1
ATOM 2439 N N . ALA A 1 304 ? 57.297 53.963 59.982 1.00 26.16 304 ALA A N 1
ATOM 2440 C CA . ALA A 1 304 ? 58.430 54.345 59.128 1.00 25.90 304 ALA A CA 1
ATOM 2441 C C . ALA A 1 304 ? 57.969 54.561 57.692 1.00 25.68 304 ALA A C 1
ATOM 2442 O O . ALA A 1 304 ? 58.370 55.523 57.034 1.00 25.49 304 ALA A O 1
ATOM 2444 N N . VAL A 1 305 ? 57.104 53.668 57.228 1.00 25.72 305 VAL A N 1
ATOM 2445 C CA . VAL A 1 305 ? 56.485 53.772 55.901 1.00 25.37 305 VAL A CA 1
ATOM 2446 C C . VAL A 1 305 ? 55.675 55.072 55.801 1.00 25.32 305 VAL A C 1
ATOM 2447 O O . VAL A 1 305 ? 55.771 55.798 54.810 1.00 25.05 305 VAL A O 1
ATOM 2451 N N . ALA A 1 306 ? 54.899 55.363 56.847 1.00 24.96 306 ALA A N 1
ATOM 2452 C CA . ALA A 1 306 ? 54.124 56.601 56.934 1.00 24.90 306 ALA A CA 1
ATOM 2453 C C . ALA A 1 306 ? 54.995 57.855 56.915 1.00 24.63 306 ALA A C 1
ATOM 2454 O O . ALA A 1 306 ? 54.614 58.844 56.299 1.00 24.16 306 ALA A O 1
ATOM 2456 N N . VAL A 1 307 ? 56.151 57.799 57.586 1.00 24.76 307 VAL A N 1
ATOM 2457 C CA . VAL A 1 307 ? 57.152 58.880 57.554 1.00 24.75 307 VAL A CA 1
ATOM 2458 C C . VAL A 1 307 ? 57.563 59.192 56.111 1.00 24.98 307 VAL A C 1
ATOM 2459 O O . VAL A 1 307 ? 57.606 60.361 55.703 1.00 24.93 307 VAL A O 1
ATOM 2463 N N . ILE A 1 308 ? 57.852 58.135 55.350 1.00 24.75 308 ILE A N 1
ATOM 2464 C CA . ILE A 1 308 ? 58.256 58.272 53.950 1.00 24.68 308 ILE A CA 1
ATOM 2465 C C . ILE A 1 308 ? 57.136 58.917 53.136 1.00 24.59 308 ILE A C 1
ATOM 2466 O O . ILE A 1 308 ? 57.376 59.880 52.418 1.00 23.79 308 ILE A O 1
ATOM 2471 N N . LYS A 1 309 ? 55.912 58.407 53.284 1.00 24.91 309 LYS A N 1
ATOM 2472 C CA . LYS A 1 309 ? 54.757 58.994 52.600 1.00 26.11 309 LYS A CA 1
ATOM 2473 C C . LYS A 1 309 ? 54.612 60.490 52.917 1.00 26.06 309 LYS A C 1
ATOM 2474 O O . LYS A 1 309 ? 54.409 61.300 52.018 1.00 25.88 309 LYS A O 1
ATOM 2480 N N . GLN A 1 310 ? 54.739 60.839 54.196 1.00 26.36 310 GLN A N 1
ATOM 2481 C CA . GLN A 1 310 ? 54.703 62.236 54.643 1.00 27.01 310 GLN A CA 1
ATOM 2482 C C . GLN A 1 310 ? 55.812 63.067 53.982 1.00 26.22 310 GLN A C 1
ATOM 2483 O O . GLN A 1 310 ? 55.562 64.187 53.526 1.00 26.46 310 GLN A O 1
ATOM 2489 N N . LEU A 1 311 ? 57.025 62.519 53.936 1.00 25.82 311 LEU A N 1
ATOM 2490 C CA . LEU A 1 311 ? 58.159 63.182 53.275 1.00 25.51 311 LEU A CA 1
ATOM 2491 C C . LEU A 1 311 ? 57.873 63.449 51.793 1.00 25.73 311 LEU A C 1
ATOM 2492 O O . LEU A 1 311 ? 58.167 64.542 51.283 1.00 25.63 311 LEU A O 1
ATOM 2497 N N . TYR A 1 312 ? 57.294 62.455 51.116 1.00 25.71 312 TYR A N 1
ATOM 2498 C CA . TYR A 1 312 ? 56.910 62.589 49.706 1.00 26.43 312 TYR A CA 1
ATOM 2499 C C . TYR A 1 312 ? 55.860 63.683 49.515 1.00 26.90 312 TYR A C 1
ATOM 2500 O O . TYR A 1 312 ? 55.970 64.509 48.608 1.00 27.61 312 TYR A O 1
ATOM 2509 N N . THR A 1 313 ? 54.844 63.669 50.369 1.00 27.67 313 THR A N 1
ATOM 2510 C CA . THR A 1 313 ? 53.767 64.669 50.337 1.00 28.75 313 THR A CA 1
ATOM 2511 C C . THR A 1 313 ? 54.324 66.081 50.520 1.00 29.33 313 THR A C 1
ATOM 2512 O O . THR A 1 313 ? 54.019 66.994 49.737 1.00 29.23 313 THR A O 1
ATOM 2516 N N . GLU A 1 314 ? 55.161 66.249 51.540 1.00 29.88 314 GLU A N 1
ATOM 2517 C CA . GLU A 1 314 ? 55.712 67.557 51.883 1.00 31.08 314 GLU A CA 1
ATOM 2518 C C . GLU A 1 314 ? 56.712 68.067 50.838 1.00 30.50 314 GLU A C 1
ATOM 2519 O O . GLU A 1 314 ? 56.919 69.274 50.701 1.00 30.48 314 GLU A O 1
ATOM 2525 N N . GLN A 1 315 ? 57.297 67.141 50.083 1.00 29.68 315 GLN A N 1
ATOM 2526 C CA . GLN A 1 315 ? 58.192 67.483 48.976 1.00 29.56 315 GLN A CA 1
ATOM 2527 C C . GLN A 1 315 ? 57.418 67.658 47.655 1.00 29.23 315 GLN A C 1
ATOM 2528 O O . GLN A 1 315 ? 58.019 67.854 46.595 1.00 29.04 315 GLN A O 1
ATOM 2534 N N . ASN A 1 316 ? 56.087 67.598 47.744 1.00 29.07 316 ASN A N 1
ATOM 2535 C CA . ASN A 1 316 ? 55.179 67.836 46.610 1.00 29.30 316 ASN A CA 1
ATOM 2536 C C . ASN A 1 316 ? 55.383 66.866 45.450 1.00 28.63 316 ASN A C 1
ATOM 2537 O O . ASN A 1 316 ? 55.361 67.269 44.283 1.00 28.33 316 ASN A O 1
ATOM 2542 N N . LEU A 1 317 ? 55.582 65.587 45.767 1.00 27.89 317 LEU A N 1
ATOM 2543 C CA . LEU A 1 317 ? 55.883 64.598 44.724 1.00 27.65 317 LEU A CA 1
ATOM 2544 C C . LEU A 1 317 ? 54.777 64.494 43.672 1.00 27.19 317 LEU A C 1
ATOM 2545 O O . LEU A 1 317 ? 55.060 64.322 42.482 1.00 26.95 317 LEU A O 1
ATOM 2550 N N . LEU A 1 318 ? 53.524 64.628 44.102 1.00 26.78 318 LEU A N 1
ATOM 2551 C CA . LEU A 1 318 ? 52.409 64.576 43.156 1.00 26.93 318 LEU A CA 1
ATOM 2552 C C . LEU A 1 318 ? 52.468 65.730 42.165 1.00 26.58 318 LEU A C 1
ATOM 2553 O O . LEU A 1 318 ? 52.270 65.525 40.965 1.00 26.30 318 LEU A O 1
ATOM 2558 N N . ALA A 1 319 ? 52.780 66.931 42.656 1.00 26.27 319 ALA A N 1
ATOM 2559 C CA . ALA A 1 319 ? 52.928 68.091 41.774 1.00 26.31 319 ALA A CA 1
ATOM 2560 C C . ALA A 1 319 ? 54.090 67.899 40.807 1.00 26.31 319 ALA A C 1
ATOM 2561 O O . ALA A 1 319 ? 53.979 68.232 39.629 1.00 25.96 319 ALA A O 1
ATOM 2563 N N . ARG A 1 320 ? 55.196 67.351 41.311 1.00 26.07 320 ARG A N 1
ATOM 2564 C CA . ARG A 1 320 ? 56.359 67.046 40.474 1.00 26.45 320 ARG A CA 1
ATOM 2565 C C . ARG A 1 320 ? 56.027 65.994 39.407 1.00 26.22 320 ARG A C 1
ATOM 2566 O O . ARG A 1 320 ? 56.490 66.100 38.265 1.00 25.82 320 ARG A O 1
ATOM 2574 N N . PHE A 1 321 ? 55.202 65.006 39.760 1.00 26.18 321 PHE A N 1
ATOM 2575 C CA . PHE A 1 321 ? 54.686 64.075 38.749 1.00 26.01 321 PHE A CA 1
ATOM 2576 C C . PHE A 1 321 ? 53.835 64.772 37.681 1.00 26.34 321 PHE A C 1
ATOM 2577 O O . PHE A 1 321 ? 53.962 64.477 36.490 1.00 26.11 321 PHE A O 1
ATOM 2585 N N . GLU A 1 322 ? 52.943 65.659 38.122 1.00 27.08 322 GLU A N 1
ATOM 2586 C CA . GLU A 1 322 ? 52.114 66.457 37.209 1.00 28.06 322 GLU A CA 1
ATOM 2587 C C . GLU A 1 322 ? 52.964 67.207 36.186 1.00 27.84 322 GLU A C 1
ATOM 2588 O O . GLU A 1 322 ? 52.629 67.242 34.992 1.00 27.64 322 GLU A O 1
ATOM 2594 N N . GLU A 1 323 ? 54.073 67.791 36.639 1.00 27.63 323 GLU A N 1
ATOM 2595 C CA . GLU A 1 323 ? 54.980 68.477 35.721 1.00 28.17 323 GLU A CA 1
ATOM 2596 C C . GLU A 1 323 ? 55.687 67.504 34.765 1.00 27.57 323 GLU A C 1
ATOM 2597 O O . GLU A 1 323 ? 55.765 67.767 33.566 1.00 27.01 323 GLU A O 1
ATOM 2603 N N . TYR A 1 324 ? 56.166 66.375 35.290 1.00 26.89 324 TYR A N 1
ATOM 2604 C CA . TYR A 1 324 ? 56.712 65.304 34.443 1.00 26.43 324 TYR A CA 1
ATOM 2605 C C . TYR A 1 324 ? 55.705 64.887 33.360 1.00 25.85 324 TYR A C 1
ATOM 2606 O O . TYR A 1 324 ? 56.055 64.760 32.184 1.00 25.68 324 TYR A O 1
ATOM 2615 N N . GLU A 1 325 ? 54.456 64.693 33.777 1.00 25.44 325 GLU A N 1
ATOM 2616 C CA . GLU A 1 325 ? 53.368 64.301 32.878 1.00 25.58 325 GLU A CA 1
ATOM 2617 C C . GLU A 1 325 ? 53.155 65.296 31.728 1.00 26.07 325 GLU A C 1
ATOM 2618 O O . GLU A 1 325 ? 52.923 64.895 30.582 1.00 25.60 325 GLU A O 1
ATOM 2624 N N . LYS A 1 326 ? 53.217 66.591 32.037 1.00 26.89 326 LYS A N 1
ATOM 2625 C CA . LYS A 1 326 ? 53.083 67.632 31.008 1.00 27.71 326 LYS A CA 1
ATOM 2626 C C . LYS A 1 326 ? 54.187 67.532 29.949 1.00 27.25 326 LYS A C 1
ATOM 2627 O O . LYS A 1 326 ? 53.921 67.683 28.747 1.00 27.33 326 LYS A O 1
ATOM 2633 N N . ALA A 1 327 ? 55.416 67.260 30.391 1.00 26.98 327 ALA A N 1
ATOM 2634 C CA . ALA A 1 327 ? 56.539 67.065 29.476 1.00 26.54 327 ALA A CA 1
ATOM 2635 C C . ALA A 1 327 ? 56.354 65.808 28.614 1.00 26.43 327 ALA A C 1
ATOM 2636 O O . ALA A 1 327 ? 56.662 65.822 27.422 1.00 25.96 327 ALA A O 1
ATOM 2638 N N . VAL A 1 328 ? 55.851 64.736 29.223 1.00 26.18 328 VAL A N 1
ATOM 2639 C CA . VAL A 1 328 ? 55.574 63.490 28.502 1.00 26.43 328 VAL A CA 1
ATOM 2640 C C . VAL A 1 328 ? 54.497 63.722 27.438 1.00 26.33 328 VAL A C 1
ATOM 2641 O O . VAL A 1 328 ? 54.670 63.318 26.296 1.00 26.38 328 VAL A O 1
ATOM 2645 N N . VAL A 1 329 ? 53.401 64.378 27.817 1.00 27.07 329 VAL A N 1
ATOM 2646 C CA . VAL A 1 329 ? 52.326 64.702 26.865 1.00 27.33 329 VAL A CA 1
ATOM 2647 C C . VAL A 1 329 ? 52.880 65.390 25.618 1.00 27.94 329 VAL A C 1
ATOM 2648 O O . VAL A 1 329 ? 52.583 64.975 24.494 1.00 27.89 329 VAL A O 1
ATOM 2652 N N . ALA A 1 330 ? 53.684 66.431 25.834 1.00 28.62 330 ALA A N 1
ATOM 2653 C CA . ALA A 1 330 ? 54.310 67.194 24.756 1.00 29.16 330 ALA A CA 1
ATOM 2654 C C . ALA A 1 330 ? 55.178 66.325 23.843 1.00 29.40 330 ALA A C 1
ATOM 2655 O O . ALA A 1 330 ? 55.059 66.408 22.616 1.00 28.83 330 ALA A O 1
ATOM 2657 N N . GLU A 1 331 ? 56.035 65.485 24.437 1.00 29.50 331 GLU A N 1
ATOM 2658 C CA . GLU A 1 331 ? 56.887 64.587 23.652 1.00 30.05 331 GLU A CA 1
ATOM 2659 C C . GLU A 1 331 ? 56.060 63.526 22.912 1.00 29.60 331 GLU A C 1
ATOM 2660 O O . GLU A 1 331 ? 56.282 63.290 21.728 1.00 29.43 331 GLU A O 1
ATOM 2666 N N . VAL A 1 332 ? 55.106 62.900 23.601 1.00 29.18 332 VAL A N 1
ATOM 2667 C CA . VAL A 1 332 ? 54.264 61.881 22.962 1.00 28.91 332 VAL A CA 1
ATOM 2668 C C . VAL A 1 332 ? 53.512 62.475 21.763 1.00 29.23 332 VAL A C 1
ATOM 2669 O O . VAL A 1 332 ? 53.470 61.872 20.687 1.00 28.90 332 VAL A O 1
ATOM 2673 N N . GLU A 1 333 ? 52.947 63.663 21.948 1.00 29.59 333 GLU A N 1
ATOM 2674 C CA . GLU A 1 333 ? 52.218 64.334 20.868 1.00 30.38 333 GLU A CA 1
ATOM 2675 C C . GLU A 1 333 ? 53.094 64.663 19.653 1.00 30.30 333 GLU A C 1
ATOM 2676 O O . GLU A 1 333 ? 52.639 64.512 18.511 1.00 30.04 333 GLU A O 1
ATOM 2682 N N . GLN A 1 334 ? 54.333 65.095 19.907 1.00 30.29 334 GLN A N 1
ATOM 2683 C CA A GLN A 1 334 ? 55.299 65.358 18.843 0.50 30.40 334 GLN A CA 1
ATOM 2684 C CA B GLN A 1 334 ? 55.294 65.361 18.840 0.50 30.36 334 GLN A CA 1
ATOM 2685 C C . GLN A 1 334 ? 55.572 64.082 18.058 1.00 30.08 334 GLN A C 1
ATOM 2686 O O . GLN A 1 334 ? 55.516 64.075 16.828 1.00 29.97 334 GLN A O 1
ATOM 2697 N N . LEU A 1 335 ? 55.868 63.002 18.784 1.00 29.56 335 LEU A N 1
ATOM 2698 C CA . LEU A 1 335 ? 56.163 61.712 18.176 1.00 29.12 335 LEU A CA 1
ATOM 2699 C C . LEU A 1 335 ? 54.994 61.154 17.368 1.00 28.57 335 LEU A C 1
ATOM 2700 O O . LEU A 1 335 ? 55.198 60.612 16.286 1.00 28.61 335 LEU A O 1
ATOM 2705 N N . ILE A 1 336 ? 53.778 61.290 17.893 1.00 28.41 336 ILE A N 1
ATOM 2706 C CA . ILE A 1 336 ? 52.580 60.837 17.178 1.00 28.02 336 ILE A CA 1
ATOM 2707 C C . ILE A 1 336 ? 52.358 61.668 15.909 1.00 28.11 336 ILE A C 1
ATOM 2708 O O . ILE A 1 336 ? 52.026 61.122 14.841 1.00 27.81 336 ILE A O 1
ATOM 2713 N N . ALA A 1 337 ? 52.570 62.976 16.022 1.00 27.87 337 ALA A N 1
ATOM 2714 C CA . ALA A 1 337 ? 52.420 63.873 14.871 1.00 28.68 337 ALA A CA 1
ATOM 2715 C C . ALA A 1 337 ? 53.357 63.472 13.732 1.00 29.00 337 ALA A C 1
ATOM 2716 O O . ALA A 1 337 ? 52.963 63.494 12.562 1.00 29.56 337 ALA A O 1
ATOM 2718 N N . ALA A 1 338 ? 54.586 63.091 14.082 1.00 29.18 338 ALA A N 1
ATOM 2719 C CA . ALA A 1 338 ? 55.571 62.614 13.111 1.00 29.43 338 ALA A CA 1
ATOM 2720 C C . ALA A 1 338 ? 55.169 61.265 12.502 1.00 29.69 338 ALA A C 1
ATOM 2721 O O . ALA A 1 338 ? 55.311 61.050 11.287 1.00 29.24 338 ALA A O 1
ATOM 2723 N N . LEU A 1 339 ? 54.655 60.362 13.338 1.00 29.54 339 LEU A N 1
ATOM 2724 C CA . LEU A 1 339 ? 54.111 59.098 12.839 1.00 30.04 339 LEU A CA 1
ATOM 2725 C C . LEU A 1 339 ? 52.935 59.344 11.885 1.00 30.51 339 LEU A C 1
ATOM 2726 O O . LEU A 1 339 ? 52.836 58.693 10.835 1.00 30.45 339 LEU A O 1
ATOM 2731 N N . GLU A 1 340 ? 52.078 60.301 12.243 1.00 31.33 340 GLU A N 1
ATOM 2732 C CA . GLU A 1 340 ? 50.871 60.633 11.465 1.00 32.49 340 GLU A CA 1
ATOM 2733 C C . GLU A 1 340 ? 51.179 61.119 10.049 1.00 32.54 340 GLU A C 1
ATOM 2734 O O . GLU A 1 340 ? 50.425 60.843 9.113 1.00 32.43 340 GLU A O 1
ATOM 2740 N N . ALA A 1 341 ? 52.300 61.821 9.901 1.00 32.75 341 ALA A N 1
ATOM 2741 C CA . ALA A 1 341 ? 52.745 62.311 8.595 1.00 32.87 341 ALA A CA 1
ATOM 2742 C C . ALA A 1 341 ? 53.192 61.171 7.672 1.00 33.08 341 ALA A C 1
ATOM 2743 O O . ALA A 1 341 ? 53.244 61.344 6.454 1.00 33.13 341 ALA A O 1
ATOM 2745 N N . GLN A 1 342 ? 53.506 60.015 8.261 1.00 32.94 342 GLN A N 1
ATOM 2746 C CA . GLN A 1 342 ? 53.980 58.838 7.529 1.00 33.21 342 GLN A CA 1
ATOM 2747 C C . GLN A 1 342 ? 52.856 57.821 7.295 1.00 32.65 342 GLN A C 1
ATOM 2748 O O . GLN A 1 342 ? 52.649 57.345 6.174 1.00 32.72 342 GLN A O 1
ATOM 2754 N N . ASN A 1 343 ? 52.140 57.479 8.361 1.00 31.65 343 ASN A N 1
ATOM 2755 C CA . ASN A 1 343 ? 50.978 56.601 8.265 1.00 30.65 343 ASN A CA 1
ATOM 2756 C C . ASN A 1 343 ? 49.968 56.988 9.329 1.00 29.87 343 ASN A C 1
ATOM 2757 O O . ASN A 1 343 ? 50.178 56.736 10.518 1.00 29.21 343 ASN A O 1
ATOM 2762 N N . ALA A 1 344 ? 48.875 57.604 8.893 1.00 28.89 344 ALA A N 1
ATOM 2763 C CA . ALA A 1 344 ? 47.886 58.160 9.817 1.00 28.40 344 ALA A CA 1
ATOM 2764 C C . ALA A 1 344 ? 47.140 57.077 10.595 1.00 27.87 344 ALA A C 1
ATOM 2765 O O . ALA A 1 344 ? 46.789 57.275 11.766 1.00 27.08 344 ALA A O 1
ATOM 2767 N N . ALA A 1 345 ? 46.912 55.936 9.941 1.00 27.46 345 ALA A N 1
ATOM 2768 C CA . ALA A 1 345 ? 46.172 54.829 10.547 1.00 27.35 345 ALA A CA 1
ATOM 2769 C C . ALA A 1 345 ? 46.922 54.276 11.756 1.00 26.86 345 ALA A C 1
ATOM 2770 O O . ALA A 1 345 ? 46.326 54.037 12.803 1.00 26.74 345 ALA A O 1
ATOM 2772 N N . PHE A 1 346 ? 48.231 54.084 11.611 1.00 26.82 346 PHE A N 1
ATOM 2773 C CA . PHE A 1 346 ? 49.034 53.612 12.734 1.00 26.26 346 PHE A CA 1
ATOM 2774 C C . PHE A 1 346 ? 49.134 54.656 13.847 1.00 26.36 346 PHE A C 1
ATOM 2775 O O . PHE A 1 346 ? 49.036 54.329 15.032 1.00 26.63 346 PHE A O 1
ATOM 2783 N N . ALA A 1 347 ? 49.323 55.914 13.456 1.00 26.13 347 ALA A N 1
ATOM 2784 C CA . ALA A 1 347 ? 49.391 57.017 14.409 1.00 25.60 347 ALA A CA 1
ATOM 2785 C C . ALA A 1 347 ? 48.132 57.072 15.281 1.00 25.37 347 ALA A C 1
ATOM 2786 O O . ALA A 1 347 ? 48.223 57.280 16.489 1.00 24.69 347 ALA A O 1
ATOM 2788 N N . ALA A 1 348 ? 46.969 56.858 14.663 1.00 25.06 348 ALA A N 1
ATOM 2789 C CA . ALA A 1 348 ? 45.707 56.824 15.398 1.00 24.95 348 ALA A CA 1
ATOM 2790 C C . ALA A 1 348 ? 45.681 55.685 16.412 1.00 24.85 348 ALA A C 1
ATOM 2791 O O . ALA A 1 348 ? 45.166 55.849 17.523 1.00 24.63 348 ALA A O 1
ATOM 2793 N N . SER A 1 349 ? 46.247 54.537 16.048 1.00 24.59 349 SER A N 1
ATOM 2794 C CA . SER A 1 349 ? 46.272 53.401 16.982 1.00 24.82 349 SER A CA 1
ATOM 2795 C C . SER A 1 349 ? 47.202 53.665 18.175 1.00 24.48 349 SER A C 1
ATOM 2796 O O . SER A 1 349 ? 46.915 53.234 19.295 1.00 24.00 349 SER A O 1
ATOM 2799 N N . VAL A 1 350 ? 48.295 54.390 17.942 1.00 24.47 350 VAL A N 1
ATOM 2800 C CA . VAL A 1 350 ? 49.160 54.833 19.045 1.00 24.74 350 VAL A CA 1
ATOM 2801 C C . VAL A 1 350 ? 48.405 55.823 19.943 1.00 24.77 350 VAL A C 1
ATOM 2802 O O . VAL A 1 350 ? 48.531 55.773 21.171 1.00 24.51 350 VAL A O 1
ATOM 2806 N N . LYS A 1 351 ? 47.609 56.707 19.334 1.00 24.42 351 LYS A N 1
ATOM 2807 C CA . LYS A 1 351 ? 46.759 57.636 20.098 1.00 25.27 351 LYS A CA 1
ATOM 2808 C C . LYS A 1 351 ? 45.770 56.901 21.010 1.00 25.31 351 LYS A C 1
ATOM 2809 O O . LYS A 1 351 ? 45.546 57.328 22.143 1.00 25.76 351 LYS A O 1
ATOM 2815 N N . VAL A 1 352 ? 45.176 55.816 20.504 1.00 25.48 352 VAL A N 1
ATOM 2816 C CA . VAL A 1 352 ? 44.254 54.976 21.292 1.00 25.34 352 VAL A CA 1
ATOM 2817 C C . VAL A 1 352 ? 44.965 54.443 22.541 1.00 25.74 352 VAL A C 1
ATOM 2818 O O . VAL A 1 352 ? 44.458 54.574 23.666 1.00 25.68 352 VAL A O 1
ATOM 2822 N N . LEU A 1 353 ? 46.140 53.854 22.328 1.00 25.35 353 LEU A N 1
ATOM 2823 C CA . LEU A 1 353 ? 46.954 53.319 23.421 1.00 25.43 353 LEU A CA 1
ATOM 2824 C C . LEU A 1 353 ? 47.340 54.412 24.420 1.00 25.31 353 LEU A C 1
ATOM 2825 O O . LEU A 1 353 ? 47.221 54.224 25.641 1.00 25.16 353 LEU A O 1
ATOM 2830 N N . TRP A 1 354 ? 47.788 55.551 23.901 1.00 25.33 354 TRP A N 1
ATOM 2831 C CA . TRP A 1 354 ? 48.125 56.698 24.741 1.00 25.94 354 TRP A CA 1
ATOM 2832 C C . TRP A 1 354 ? 46.931 57.175 25.572 1.00 26.25 354 TRP A C 1
ATOM 2833 O O . TRP A 1 354 ? 47.081 57.481 26.756 1.00 26.12 354 TRP A O 1
ATOM 2844 N N . SER A 1 355 ? 45.750 57.214 24.953 1.00 26.69 355 SER A N 1
ATOM 2845 C CA . SER A 1 355 ? 44.530 57.666 25.646 1.00 27.35 355 SER A CA 1
ATOM 2846 C C . SER A 1 355 ? 44.129 56.757 26.819 1.00 26.90 355 SER A C 1
ATOM 2847 O O . SER A 1 355 ? 43.527 57.216 27.791 1.00 26.77 355 SER A O 1
ATOM 2850 N N . LYS A 1 356 ? 44.468 55.476 26.721 1.00 26.35 356 LYS A N 1
ATOM 2851 C CA . LYS A 1 356 ? 44.200 54.514 27.792 1.00 26.47 356 LYS A CA 1
ATOM 2852 C C . LYS A 1 356 ? 45.263 54.561 28.891 1.00 26.12 356 LYS A C 1
ATOM 2853 O O . LYS A 1 356 ? 45.100 53.947 29.952 1.00 26.35 356 LYS A O 1
ATOM 2859 N N . THR A 1 357 ? 46.350 55.282 28.616 1.00 24.85 357 THR A N 1
ATOM 2860 C CA . THR A 1 357 ? 47.482 55.412 29.522 1.00 24.06 357 THR A CA 1
ATOM 2861 C C . THR A 1 357 ? 47.419 56.744 30.281 1.00 24.13 357 THR A C 1
ATOM 2862 O O . THR A 1 357 ? 47.412 56.769 31.516 1.00 24.19 357 THR A O 1
ATOM 2866 N N . TYR A 1 358 ? 47.367 57.840 29.528 1.00 24.04 358 TYR A N 1
ATOM 2867 C CA . TYR A 1 358 ? 47.374 59.197 30.081 1.00 24.16 358 TYR A CA 1
ATOM 2868 C C . TYR A 1 358 ? 46.337 59.394 31.186 1.00 23.92 358 TYR A C 1
ATOM 2869 O O . TYR A 1 358 ? 45.139 59.164 30.979 1.00 23.68 358 TYR A O 1
ATOM 2878 N N . LYS A 1 359 ? 46.816 59.795 32.360 1.00 23.44 359 LYS A N 1
ATOM 2879 C CA . LYS A 1 359 ? 45.952 60.077 33.523 1.00 24.31 359 LYS A CA 1
ATOM 2880 C C . LYS A 1 359 ? 45.044 58.917 33.961 1.00 24.38 359 LYS A C 1
ATOM 2881 O O . LYS A 1 359 ? 43.970 59.138 34.535 1.00 24.65 359 LYS A O 1
ATOM 2887 N N . ARG A 1 360 ? 45.488 57.680 33.709 1.00 24.31 360 ARG A N 1
ATOM 2888 C CA . ARG A 1 360 ? 44.778 56.498 34.216 1.00 24.53 360 ARG A CA 1
ATOM 2889 C C . ARG A 1 360 ? 44.778 56.527 35.748 1.00 25.10 360 ARG A C 1
ATOM 2890 O O . ARG A 1 360 ? 45.631 57.172 36.363 1.00 24.82 360 ARG A O 1
ATOM 2898 N N . GLN A 1 361 ? 43.808 55.847 36.353 1.00 26.09 361 GLN A N 1
ATOM 2899 C CA . GLN A 1 361 ? 43.668 55.863 37.816 1.00 27.24 361 GLN A CA 1
ATOM 2900 C C . GLN A 1 361 ? 43.930 54.508 38.473 1.00 27.21 361 GLN A C 1
ATOM 2901 O O . GLN A 1 361 ? 43.951 54.384 39.701 1.00 27.19 361 GLN A O 1
ATOM 2907 N N . LYS A 1 362 ? 44.152 53.497 37.638 1.00 27.33 362 LYS A N 1
ATOM 2908 C CA . LYS A 1 362 ? 44.528 52.161 38.095 1.00 27.60 362 LYS A CA 1
ATOM 2909 C C . LYS A 1 362 ? 45.226 51.390 36.973 1.00 27.25 362 LYS A C 1
ATOM 2910 O O . LYS A 1 362 ? 45.687 50.273 37.194 1.00 27.27 362 LYS A O 1
ATOM 2927 N N . ALA B 1 2 ? 84.945 12.867 22.100 1.00 33.78 2 ALA B N 1
ATOM 2928 C CA . ALA B 1 2 ? 85.378 13.414 20.805 1.00 32.77 2 ALA B CA 1
ATOM 2929 C C . ALA B 1 2 ? 85.104 14.907 20.623 1.00 31.95 2 ALA B C 1
ATOM 2930 O O . ALA B 1 2 ? 85.953 15.635 20.107 1.00 31.94 2 ALA B O 1
ATOM 2932 N N . HIS B 1 3 ? 83.932 15.361 21.054 1.00 30.79 3 HIS B N 1
ATOM 2933 C CA . HIS B 1 3 ? 83.525 16.736 20.788 1.00 30.29 3 HIS B CA 1
ATOM 2934 C C . HIS B 1 3 ? 83.603 17.665 21.990 1.00 29.52 3 HIS B C 1
ATOM 2935 O O . HIS B 1 3 ? 83.186 18.816 21.896 1.00 28.85 3 HIS B O 1
ATOM 2942 N N . MET B 1 4 ? 84.149 17.180 23.104 1.00 29.33 4 MET B N 1
ATOM 2943 C CA . MET B 1 4 ? 84.222 17.988 24.324 1.00 29.47 4 MET B CA 1
ATOM 2944 C C . MET B 1 4 ? 84.970 19.312 24.148 1.00 29.22 4 MET B C 1
ATOM 2945 O O . MET B 1 4 ? 84.496 20.363 24.599 1.00 28.67 4 MET B O 1
ATOM 2950 N N . GLU B 1 5 ? 86.140 19.251 23.513 1.00 29.05 5 GLU B N 1
ATOM 2951 C CA . GLU B 1 5 ? 86.967 20.440 23.314 1.00 29.24 5 GLU B CA 1
ATOM 2952 C C . GLU B 1 5 ? 86.224 21.494 22.480 1.00 28.18 5 GLU B C 1
ATOM 2953 O O . GLU B 1 5 ? 86.164 22.670 22.859 1.00 27.74 5 GLU B O 1
ATOM 2959 N N . ARG B 1 6 ? 85.670 21.062 21.349 1.00 27.17 6 ARG B N 1
ATOM 2960 C CA . ARG B 1 6 ? 84.892 21.930 20.471 1.00 26.81 6 ARG B CA 1
ATOM 2961 C C . ARG B 1 6 ? 83.690 22.495 21.222 1.00 25.53 6 ARG B C 1
ATOM 2962 O O . ARG B 1 6 ? 83.390 23.686 21.117 1.00 24.63 6 ARG B O 1
ATOM 2970 N N . PHE B 1 7 ? 83.011 21.626 21.972 1.00 24.46 7 PHE B N 1
ATOM 2971 C CA . PHE B 1 7 ? 81.813 22.013 22.717 1.00 24.46 7 PHE B CA 1
ATOM 2972 C C . PHE B 1 7 ? 82.138 23.111 23.738 1.00 24.45 7 PHE B C 1
ATOM 2973 O O . PHE B 1 7 ? 81.395 24.087 23.873 1.00 23.21 7 PHE B O 1
ATOM 2981 N N . GLN B 1 8 ? 83.259 22.965 24.444 1.00 24.84 8 GLN B N 1
ATOM 2982 C CA . GLN B 1 8 ? 83.648 23.971 25.437 1.00 25.80 8 GLN B CA 1
ATOM 2983 C C . GLN B 1 8 ? 84.070 25.290 24.787 1.00 25.42 8 GLN B C 1
ATOM 2984 O O . GLN B 1 8 ? 83.784 26.365 25.316 1.00 24.71 8 GLN B O 1
ATOM 2990 N N . LYS B 1 9 ? 84.751 25.197 23.648 1.00 25.14 9 LYS B N 1
ATOM 2991 C CA . LYS B 1 9 ? 85.107 26.370 22.852 1.00 25.22 9 LYS B CA 1
ATOM 2992 C C . LYS B 1 9 ? 83.867 27.173 22.485 1.00 24.54 9 LYS B C 1
ATOM 2993 O O . LYS B 1 9 ? 83.856 28.399 22.615 1.00 24.54 9 LYS B O 1
ATOM 2999 N N . VAL B 1 10 ? 82.818 26.474 22.056 1.00 24.03 10 VAL B N 1
ATOM 3000 C CA . VAL B 1 10 ? 81.564 27.133 21.685 1.00 23.30 10 VAL B CA 1
ATOM 3001 C C . VAL B 1 10 ? 80.887 27.770 22.908 1.00 22.79 10 VAL B C 1
ATOM 3002 O O . VAL B 1 10 ? 80.297 28.834 22.796 1.00 22.87 10 VAL B O 1
ATOM 3006 N N . TYR B 1 11 ? 80.987 27.136 24.074 1.00 22.35 11 TYR B N 1
ATOM 3007 C CA . TYR B 1 11 ? 80.465 27.757 25.302 1.00 22.42 11 TYR B CA 1
ATOM 3008 C C . TYR B 1 11 ? 81.017 29.166 25.474 1.00 22.76 11 TYR B C 1
ATOM 3009 O O . TYR B 1 11 ? 80.261 30.123 25.673 1.00 21.64 11 TYR B O 1
ATOM 3018 N N . GLU B 1 12 ? 82.343 29.285 25.390 1.00 22.74 12 GLU B N 1
ATOM 3019 C CA A GLU B 1 12 ? 82.984 30.579 25.575 0.50 23.45 12 GLU B CA 1
ATOM 3020 C CA B GLU B 1 12 ? 83.036 30.568 25.531 0.50 23.71 12 GLU B CA 1
ATOM 3021 C C . GLU B 1 12 ? 82.502 31.597 24.540 1.00 23.49 12 GLU B C 1
ATOM 3022 O O . GLU B 1 12 ? 82.270 32.760 24.882 1.00 23.57 12 GLU B O 1
ATOM 3033 N N . GLU B 1 13 ? 82.323 31.151 23.297 1.00 23.82 13 GLU B N 1
ATOM 3034 C CA . GLU B 1 13 ? 81.829 31.993 22.215 1.00 24.38 13 GLU B CA 1
ATOM 3035 C C . GLU B 1 13 ? 80.409 32.492 22.500 1.00 23.85 13 GLU B C 1
ATOM 3036 O O . GLU B 1 13 ? 80.110 33.686 22.362 1.00 23.04 13 GLU B O 1
ATOM 3042 N N . VAL B 1 14 ? 79.553 31.559 22.908 1.00 23.14 14 VAL B N 1
ATOM 3043 C CA . VAL B 1 14 ? 78.146 31.839 23.149 1.00 23.56 14 VAL B CA 1
ATOM 3044 C C . VAL B 1 14 ? 78.003 32.767 24.355 1.00 23.17 14 VAL B C 1
ATOM 3045 O O . VAL B 1 14 ? 77.192 33.703 24.347 1.00 22.94 14 VAL B O 1
ATOM 3049 N N . GLN B 1 15 ? 78.812 32.524 25.384 1.00 23.06 15 GLN B N 1
ATOM 3050 C CA . GLN B 1 15 ? 78.802 33.398 26.555 1.00 22.79 15 GLN B CA 1
ATOM 3051 C C . GLN B 1 15 ? 79.227 34.821 26.194 1.00 22.24 15 GLN B C 1
ATOM 3052 O O . GLN B 1 15 ? 78.561 35.788 26.580 1.00 21.99 15 GLN B O 1
ATOM 3058 N N . GLU B 1 16 ? 80.321 34.950 25.447 1.00 22.03 16 GLU B N 1
ATOM 3059 C CA . GLU B 1 16 ? 80.758 36.270 24.991 1.00 22.24 16 GLU B CA 1
ATOM 3060 C C . GLU B 1 16 ? 79.661 36.981 24.195 1.00 22.21 16 GLU B C 1
ATOM 3061 O O . GLU B 1 16 ? 79.380 38.156 24.441 1.00 22.09 16 GLU B O 1
ATOM 3067 N N . PHE B 1 17 ? 79.034 36.262 23.263 1.00 22.24 17 PHE B N 1
ATOM 3068 C CA . PHE B 1 17 ? 77.910 36.823 22.528 1.00 22.34 17 PHE B CA 1
ATOM 3069 C C . PHE B 1 17 ? 76.772 37.295 23.437 1.00 22.41 17 PHE B C 1
ATOM 3070 O O . PHE B 1 17 ? 76.312 38.430 23.311 1.00 21.12 17 PHE B O 1
ATOM 3078 N N . LEU B 1 18 ? 76.293 36.414 24.318 1.00 21.98 18 LEU B N 1
ATOM 3079 C CA . LEU B 1 18 ? 75.111 36.728 25.138 1.00 22.59 18 LEU B CA 1
ATOM 3080 C C . LEU B 1 18 ? 75.337 37.926 26.058 1.00 22.86 18 LEU B C 1
ATOM 3081 O O . LEU B 1 18 ? 74.491 38.835 26.145 1.00 23.03 18 LEU B O 1
ATOM 3086 N N . LEU B 1 19 ? 76.486 37.942 26.725 1.00 23.03 19 LEU B N 1
ATOM 3087 C CA . LEU B 1 19 ? 76.842 39.051 27.604 1.00 23.52 19 LEU B CA 1
ATOM 3088 C C . LEU B 1 19 ? 77.084 40.334 26.824 1.00 23.35 19 LEU B C 1
ATOM 3089 O O . LEU B 1 19 ? 76.671 41.408 27.261 1.00 24.24 19 LEU B O 1
ATOM 3094 N N . GLY B 1 20 ? 77.730 40.218 25.666 1.00 23.18 20 GLY B N 1
ATOM 3095 C CA . GLY B 1 20 ? 77.943 41.355 24.783 1.00 23.23 20 GLY B CA 1
ATOM 3096 C C . GLY B 1 20 ? 76.633 41.909 24.249 1.00 23.37 20 GLY B C 1
ATOM 3097 O O . GLY B 1 20 ? 76.481 43.123 24.102 1.00 23.57 20 GLY B O 1
ATOM 3098 N N . ASP B 1 21 ? 75.678 41.023 23.977 1.00 23.58 21 ASP B N 1
ATOM 3099 C CA . ASP B 1 21 ? 74.381 41.454 23.452 1.00 23.86 21 ASP B CA 1
ATOM 3100 C C . ASP B 1 21 ? 73.605 42.235 24.518 1.00 23.96 21 ASP B C 1
ATOM 3101 O O . ASP B 1 21 ? 72.883 43.182 24.198 1.00 23.37 21 ASP B O 1
ATOM 3106 N N . ALA B 1 22 ? 73.778 41.851 25.783 1.00 23.75 22 ALA B N 1
ATOM 3107 C CA . ALA B 1 22 ? 73.159 42.570 26.900 1.00 24.04 22 ALA B CA 1
ATOM 3108 C C . ALA B 1 22 ? 73.749 43.975 27.069 1.00 24.74 22 ALA B C 1
ATOM 3109 O O . ALA B 1 22 ? 73.039 44.925 27.428 1.00 24.15 22 ALA B O 1
ATOM 3111 N N . GLU B 1 23 ? 75.048 44.107 26.810 1.00 25.10 23 GLU B N 1
ATOM 3112 C CA . GLU B 1 23 ? 75.699 45.409 26.864 1.00 26.34 23 GLU B CA 1
ATOM 3113 C C . GLU B 1 23 ? 75.154 46.322 25.784 1.00 26.55 23 GLU B C 1
ATOM 3114 O O . GLU B 1 23 ? 74.873 47.490 26.042 1.00 27.38 23 GLU B O 1
ATOM 3120 N N . LYS B 1 24 ? 75.004 45.771 24.582 1.00 26.44 24 LYS B N 1
ATOM 3121 C CA . LYS B 1 24 ? 74.540 46.518 23.414 1.00 27.02 24 LYS B CA 1
ATOM 3122 C C . LYS B 1 24 ? 73.071 46.927 23.527 1.00 26.43 24 LYS B C 1
ATOM 3123 O O . LYS B 1 24 ? 72.702 48.045 23.162 1.00 26.47 24 LYS B O 1
ATOM 3129 N N . ARG B 1 25 ? 72.241 46.014 24.028 1.00 25.22 25 ARG B N 1
ATOM 3130 C CA . ARG B 1 25 ? 70.784 46.184 23.976 1.00 24.52 25 ARG B CA 1
ATOM 3131 C C . ARG B 1 25 ? 70.166 46.751 25.241 1.00 24.34 25 ARG B C 1
ATOM 3132 O O . ARG B 1 25 ? 69.159 47.457 25.164 1.00 24.21 25 ARG B O 1
ATOM 3140 N N . PHE B 1 26 ? 70.739 46.415 26.398 1.00 24.08 26 PHE B N 1
ATOM 3141 C CA . PHE B 1 26 ? 70.095 46.686 27.693 1.00 23.86 26 PHE B CA 1
ATOM 3142 C C . PHE B 1 26 ? 70.917 47.555 28.630 1.00 24.07 26 PHE B C 1
ATOM 3143 O O . PHE B 1 26 ? 70.591 47.682 29.816 1.00 24.11 26 PHE B O 1
ATOM 3151 N N . GLU B 1 27 ? 71.981 48.159 28.107 1.00 24.47 27 GLU B N 1
ATOM 3152 C CA . GLU B 1 27 ? 72.814 49.064 28.907 1.00 25.31 27 GLU B CA 1
ATOM 3153 C C . GLU B 1 27 ? 73.387 48.331 30.126 1.00 24.66 27 GLU B C 1
ATOM 3154 O O . GLU B 1 27 ? 73.498 48.899 31.217 1.00 24.19 27 GLU B O 1
ATOM 3160 N N . MET B 1 28 ? 73.759 47.068 29.912 1.00 24.37 28 MET B N 1
ATOM 3161 C CA . MET B 1 28 ? 74.280 46.201 30.967 1.00 24.54 28 MET B CA 1
ATOM 3162 C C . MET B 1 28 ? 75.576 46.793 31.515 1.00 24.21 28 MET B C 1
ATOM 3163 O O . MET B 1 28 ? 76.471 47.146 30.743 1.00 24.11 28 MET B O 1
ATOM 3168 N N . ASP B 1 29 ? 75.658 46.901 32.839 1.00 23.88 29 ASP B N 1
ATOM 3169 C CA . ASP B 1 29 ? 76.841 47.453 33.510 1.00 23.52 29 ASP B CA 1
ATOM 3170 C C . ASP B 1 29 ? 77.836 46.348 33.868 1.00 23.69 29 ASP B C 1
ATOM 3171 O O . ASP B 1 29 ? 77.478 45.178 33.901 1.00 22.56 29 ASP B O 1
ATOM 3176 N N . VAL B 1 30 ? 79.071 46.742 34.178 1.00 22.89 30 VAL B N 1
ATOM 3177 C CA . VAL B 1 30 ? 80.162 45.798 34.424 1.00 23.44 30 VAL B CA 1
ATOM 3178 C C . VAL B 1 30 ? 79.869 44.822 35.570 1.00 23.09 30 VAL B C 1
ATOM 3179 O O . VAL B 1 30 ? 80.221 43.638 35.496 1.00 22.49 30 VAL B O 1
ATOM 3183 N N . HIS B 1 31 ? 79.211 45.308 36.620 1.00 23.22 31 HIS B N 1
ATOM 3184 C CA . HIS B 1 31 ? 78.975 44.475 37.800 1.00 23.31 31 HIS B CA 1
ATOM 3185 C C . HIS B 1 31 ? 77.942 43.395 37.535 1.00 23.05 31 HIS B C 1
ATOM 3186 O O . HIS B 1 31 ? 78.151 42.219 37.875 1.00 22.74 31 HIS B O 1
ATOM 3193 N N . ARG B 1 32 ? 76.836 43.782 36.909 1.00 22.71 32 ARG B N 1
ATOM 3194 C CA . ARG B 1 32 ? 75.791 42.807 36.605 1.00 22.91 32 ARG B CA 1
ATOM 3195 C C . ARG B 1 32 ? 76.210 41.858 35.478 1.00 23.03 32 ARG B C 1
ATOM 3196 O O . ARG B 1 32 ? 75.786 40.703 35.452 1.00 22.28 32 ARG B O 1
ATOM 3204 N N . LYS B 1 33 ? 77.051 42.343 34.559 1.00 23.04 33 LYS B N 1
ATOM 3205 C CA . LYS B 1 33 ? 77.667 41.459 33.572 1.00 23.39 33 LYS B CA 1
ATOM 3206 C C . LYS B 1 33 ? 78.463 40.371 34.287 1.00 23.15 33 LYS B C 1
ATOM 3207 O O . LYS B 1 33 ? 78.331 39.201 33.949 1.00 22.70 33 LYS B O 1
ATOM 3213 N N . GLY B 1 34 ? 79.268 40.765 35.278 1.00 23.41 34 GLY B N 1
ATOM 3214 C CA . GLY B 1 34 ? 80.052 39.813 36.076 1.00 23.54 34 GLY B CA 1
ATOM 3215 C C . GLY B 1 34 ? 79.166 38.825 36.814 1.00 23.44 34 GLY B C 1
ATOM 3216 O O . GLY B 1 34 ? 79.432 37.623 36.832 1.00 23.60 34 GLY B O 1
ATOM 3217 N N . TYR B 1 35 ? 78.104 39.342 37.424 1.00 23.22 35 TYR B N 1
ATOM 3218 C CA . TYR B 1 35 ? 77.100 38.510 38.067 1.00 22.91 35 TYR B CA 1
ATOM 3219 C C . TYR B 1 35 ? 76.518 37.466 37.096 1.00 22.49 35 TYR B C 1
ATOM 3220 O O . TYR B 1 35 ? 76.472 36.280 37.420 1.00 21.63 35 TYR B O 1
ATOM 3229 N N . LEU B 1 36 ? 76.083 37.919 35.918 1.00 21.74 36 LEU B N 1
ATOM 3230 C CA . LEU B 1 36 ? 75.522 37.036 34.892 1.00 21.60 36 LEU B CA 1
ATOM 3231 C C . LEU B 1 36 ? 76.523 35.995 34.386 1.00 21.61 36 LEU B C 1
ATOM 3232 O O . LEU B 1 36 ? 76.145 34.859 34.109 1.00 20.88 36 LEU B O 1
ATOM 3237 N N . LYS B 1 37 ? 77.791 36.383 34.273 1.00 21.75 37 LYS B N 1
ATOM 3238 C CA . LYS B 1 37 ? 78.829 35.418 33.921 1.00 22.69 37 LYS B CA 1
ATOM 3239 C C . LYS B 1 37 ? 78.949 34.330 34.984 1.00 22.82 37 LYS B C 1
ATOM 3240 O O . LYS B 1 37 ? 78.994 33.150 34.649 1.00 22.78 37 LYS B O 1
ATOM 3246 N N . SER B 1 38 ? 79.018 34.731 36.256 1.00 23.18 38 SER B N 1
ATOM 3247 C CA . SER B 1 38 ? 79.112 33.776 37.362 1.00 23.65 38 SER B CA 1
ATOM 3248 C C . SER B 1 38 ? 77.865 32.881 37.428 1.00 23.10 38 SER B C 1
ATOM 3249 O O . SER B 1 38 ? 77.971 31.681 37.679 1.00 22.50 38 SER B O 1
ATOM 3252 N N . MET B 1 39 ? 76.698 33.480 37.194 1.00 22.31 39 MET B N 1
ATOM 3253 C CA . MET B 1 39 ? 75.438 32.744 37.139 1.00 22.34 39 MET B CA 1
ATOM 3254 C C . MET B 1 39 ? 75.456 31.685 36.036 1.00 21.99 39 MET B C 1
ATOM 3255 O O . MET B 1 39 ? 75.136 30.521 36.280 1.00 21.84 39 MET B O 1
ATOM 3260 N N . MET B 1 40 ? 75.853 32.084 34.834 1.00 21.64 40 MET B N 1
ATOM 3261 C CA . MET B 1 40 ? 75.861 31.173 33.698 1.00 21.49 40 MET B CA 1
ATOM 3262 C C . MET B 1 40 ? 76.823 30.011 33.960 1.00 21.58 40 MET B C 1
ATOM 3263 O O . MET B 1 40 ? 76.461 28.843 33.783 1.00 20.90 40 MET B O 1
ATOM 3268 N N . ASP B 1 41 ? 78.035 30.339 34.407 1.00 21.97 41 ASP B N 1
ATOM 3269 C CA . ASP B 1 41 ? 79.060 29.328 34.676 1.00 22.60 41 ASP B CA 1
ATOM 3270 C C . ASP B 1 41 ? 78.613 28.344 35.757 1.00 22.26 41 ASP B C 1
ATOM 3271 O O . ASP B 1 41 ? 78.848 27.143 35.638 1.00 22.71 41 ASP B O 1
ATOM 3276 N N . THR B 1 42 ? 77.992 28.855 36.820 1.00 22.16 42 THR B N 1
ATOM 3277 C CA . THR B 1 42 ? 77.595 28.015 37.956 1.00 22.36 42 THR B CA 1
ATOM 3278 C C . THR B 1 42 ? 76.425 27.103 37.593 1.00 22.28 42 THR B C 1
ATOM 3279 O O . THR B 1 42 ? 76.393 25.944 38.006 1.00 22.39 42 THR B O 1
ATOM 3283 N N . THR B 1 43 ? 75.491 27.621 36.797 1.00 22.00 43 THR B N 1
ATOM 3284 C CA . THR B 1 43 ? 74.264 26.888 36.476 1.00 22.02 43 THR B CA 1
ATOM 3285 C C . THR B 1 43 ? 74.373 25.991 35.234 1.00 22.03 43 THR B C 1
ATOM 3286 O O . THR B 1 43 ? 73.632 25.008 35.118 1.00 21.85 43 THR B O 1
ATOM 3290 N N . CYS B 1 44 ? 75.277 26.337 34.314 1.00 22.35 44 CYS B N 1
ATOM 3291 C CA . CYS B 1 44 ? 75.396 25.641 33.019 1.00 22.66 44 CYS B CA 1
ATOM 3292 C C . CYS B 1 44 ? 76.562 24.656 32.913 1.00 23.33 44 CYS B C 1
ATOM 3293 O O . CYS B 1 44 ? 76.568 23.796 32.031 1.00 23.59 44 CYS B O 1
ATOM 3296 N N . LEU B 1 45 ? 77.542 24.792 33.802 1.00 23.66 45 LEU B N 1
ATOM 3297 C CA . LEU B 1 45 ? 78.741 23.964 33.773 1.00 23.82 45 LEU B CA 1
ATOM 3298 C C . LEU B 1 45 ? 78.769 22.989 34.944 1.00 24.08 45 LEU B C 1
ATOM 3299 O O . LEU B 1 45 ? 78.053 23.171 35.927 1.00 24.10 45 LEU B O 1
ATOM 3304 N N . GLY B 1 46 ? 79.587 21.945 34.827 1.00 24.61 46 GLY B N 1
ATOM 3305 C CA . GLY B 1 46 ? 79.786 21.023 35.935 1.00 24.93 46 GLY B CA 1
ATOM 3306 C C . GLY B 1 46 ? 78.943 19.768 35.871 1.00 25.11 46 GLY B C 1
ATOM 3307 O O . GLY B 1 46 ? 79.117 18.868 36.693 1.00 25.24 46 GLY B O 1
ATOM 3308 N N . GLY B 1 47 ? 78.024 19.710 34.908 1.00 25.01 47 GLY B N 1
ATOM 3309 C CA . GLY B 1 47 ? 77.222 18.505 34.671 1.00 24.84 47 GLY B CA 1
ATOM 3310 C C . GLY B 1 47 ? 77.950 17.552 33.739 1.00 25.06 47 GLY B C 1
ATOM 3311 O O . GLY B 1 47 ? 79.132 17.763 33.428 1.00 25.09 47 GLY B O 1
ATOM 3312 N N . LYS B 1 48 ? 77.253 16.507 33.292 1.00 24.45 48 LYS B N 1
ATOM 3313 C CA . LYS B 1 48 ? 77.866 15.499 32.412 1.00 24.54 48 LYS B CA 1
ATOM 3314 C C . LYS B 1 48 ? 77.897 15.912 30.937 1.00 24.15 48 LYS B C 1
ATOM 3315 O O . LYS B 1 48 ? 78.650 15.341 30.141 1.00 23.78 48 LYS B O 1
ATOM 3321 N N . TYR B 1 49 ? 77.073 16.899 30.591 1.00 23.62 49 TYR B N 1
ATOM 3322 C CA . TYR B 1 49 ? 76.868 17.351 29.196 1.00 23.84 49 TYR B CA 1
ATOM 3323 C C . TYR B 1 49 ? 76.332 16.255 28.254 1.00 23.30 49 TYR B C 1
ATOM 3324 O O . TYR B 1 49 ? 76.521 16.331 27.040 1.00 23.41 49 TYR B O 1
ATOM 3333 N N . ASN B 1 50 ? 75.653 15.252 28.807 1.00 22.94 50 ASN B N 1
ATOM 3334 C CA . ASN B 1 50 ? 75.071 14.173 27.988 1.00 23.06 50 ASN B CA 1
ATOM 3335 C C . ASN B 1 50 ? 74.118 14.720 26.929 1.00 22.73 50 ASN B C 1
ATOM 3336 O O . ASN B 1 50 ? 74.132 14.271 25.789 1.00 23.03 50 ASN B O 1
ATOM 3341 N N . ARG B 1 51 ? 73.305 15.703 27.307 1.00 21.90 51 ARG B N 1
ATOM 3342 C CA . ARG B 1 51 ? 72.313 16.265 26.385 1.00 22.05 51 ARG B CA 1
ATOM 3343 C C . ARG B 1 51 ? 72.980 17.046 25.256 1.00 21.52 51 ARG B C 1
ATOM 3344 O O . ARG B 1 51 ? 72.687 16.832 24.076 1.00 21.73 51 ARG B O 1
ATOM 3352 N N . GLY B 1 52 ? 73.893 17.941 25.625 1.00 21.79 52 GLY B N 1
ATOM 3353 C CA . GLY B 1 52 ? 74.548 18.820 24.669 1.00 21.58 52 GLY B CA 1
ATOM 3354 C C . GLY B 1 52 ? 75.422 18.046 23.709 1.00 21.40 52 GLY B C 1
ATOM 3355 O O . GLY B 1 52 ? 75.357 18.248 22.489 1.00 21.15 52 GLY B O 1
ATOM 3356 N N . LEU B 1 53 ? 76.236 17.153 24.261 1.00 21.56 53 LEU B N 1
ATOM 3357 C CA . LEU B 1 53 ? 77.138 16.343 23.446 1.00 22.46 53 LEU B CA 1
ATOM 3358 C C . LEU B 1 53 ? 76.379 15.415 22.514 1.00 22.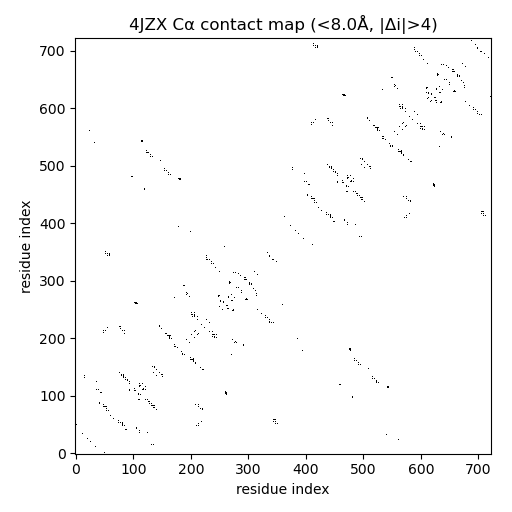49 53 LEU B C 1
ATOM 3359 O O . LEU B 1 53 ? 76.847 15.149 21.412 1.00 23.11 53 LEU B O 1
ATOM 3364 N N . CYS B 1 54 ? 75.200 14.956 22.940 1.00 22.91 54 CYS B N 1
ATOM 3365 C CA . CYS B 1 54 ? 74.353 14.120 22.080 1.00 22.91 54 CYS B CA 1
ATOM 3366 C C . CYS B 1 54 ? 74.011 14.821 20.764 1.00 22.76 54 CYS B C 1
ATOM 3367 O O . CYS B 1 54 ? 74.070 14.203 19.690 1.00 22.73 54 CYS B O 1
ATOM 3370 N N . VAL B 1 55 ? 73.644 16.100 20.843 1.00 22.73 55 VAL B N 1
ATOM 3371 C CA . VAL B 1 55 ? 73.360 16.880 19.639 1.00 22.54 55 VAL B CA 1
ATOM 3372 C C . VAL B 1 55 ? 74.536 16.800 18.659 1.00 22.84 55 VAL B C 1
ATOM 3373 O O . VAL B 1 55 ? 74.343 16.568 17.464 1.00 22.73 55 VAL B O 1
ATOM 3377 N N . VAL B 1 56 ? 75.753 16.981 19.168 1.00 23.05 56 VAL B N 1
ATOM 3378 C CA . VAL B 1 56 ? 76.931 16.995 18.288 1.00 23.60 56 VAL B CA 1
ATOM 3379 C C . VAL B 1 56 ? 77.227 15.601 17.713 1.00 23.68 56 VAL B C 1
ATOM 3380 O O . VAL B 1 56 ? 77.538 15.461 16.516 1.00 23.52 56 VAL B O 1
ATOM 3384 N N . ASP B 1 57 ? 77.117 14.578 18.560 1.00 23.90 57 ASP B N 1
ATOM 3385 C CA . ASP B 1 57 ? 77.309 13.193 18.124 1.00 24.41 57 ASP B CA 1
ATOM 3386 C C . ASP B 1 57 ? 76.345 12.811 17.004 1.00 24.12 57 ASP B C 1
ATOM 3387 O O . ASP B 1 57 ? 76.772 12.290 15.974 1.00 23.65 57 ASP B O 1
ATOM 3392 N N . VAL B 1 58 ? 75.059 13.099 17.204 1.00 23.50 58 VAL B N 1
ATOM 3393 C CA . VAL B 1 58 ? 74.046 12.836 16.185 1.00 23.82 58 VAL B CA 1
ATOM 3394 C C . VAL B 1 58 ? 74.344 13.612 14.904 1.00 23.73 58 VAL B C 1
ATOM 3395 O O . VAL B 1 58 ? 74.380 13.019 13.824 1.00 23.88 58 VAL B O 1
ATOM 3399 N N . ALA B 1 59 ? 74.574 14.921 15.028 1.00 24.00 59 ALA B N 1
ATOM 3400 C CA . ALA B 1 59 ? 74.801 15.770 13.849 1.00 24.49 59 ALA B CA 1
ATOM 3401 C C . ALA B 1 59 ? 75.987 15.286 13.018 1.00 25.18 59 ALA B C 1
ATOM 3402 O O . ALA B 1 59 ? 75.887 15.171 11.800 1.00 25.13 59 ALA B O 1
ATOM 3404 N N . GLU B 1 60 ? 77.098 14.990 13.686 1.00 25.82 60 GLU B N 1
ATOM 3405 C CA . GLU B 1 60 ? 78.277 14.463 13.006 1.00 26.83 60 GLU B CA 1
ATOM 3406 C C . GLU B 1 60 ? 78.011 13.127 12.294 1.00 26.94 60 GLU B C 1
ATOM 3407 O O . GLU B 1 60 ? 78.334 12.975 11.106 1.00 27.29 60 GLU B O 1
ATOM 3413 N N . ALA B 1 61 ? 77.428 12.172 13.019 1.00 27.03 61 ALA B N 1
ATOM 3414 C CA . ALA B 1 61 ? 77.030 10.884 12.444 1.00 27.23 61 ALA B CA 1
ATOM 3415 C C . ALA B 1 61 ? 76.245 11.083 11.151 1.00 27.71 61 ALA B C 1
ATOM 3416 O O . ALA B 1 61 ? 76.551 10.465 10.131 1.00 27.26 61 ALA B O 1
ATOM 3418 N N . MET B 1 62 ? 75.247 11.964 11.199 1.00 28.09 62 MET B N 1
ATOM 3419 C CA . MET B 1 62 ? 74.359 12.191 10.062 1.00 29.35 62 MET B CA 1
ATOM 3420 C C . MET B 1 62 ? 75.027 12.983 8.934 1.00 30.34 62 MET B C 1
ATOM 3421 O O . MET B 1 62 ? 74.789 12.708 7.752 1.00 30.84 62 MET B O 1
ATOM 3426 N N . ALA B 1 63 ? 75.875 13.946 9.298 1.00 31.65 63 ALA B N 1
ATOM 3427 C CA . ALA B 1 63 ? 76.603 14.743 8.308 1.00 32.95 63 ALA B CA 1
ATOM 3428 C C . ALA B 1 63 ? 77.626 13.904 7.537 1.00 34.08 63 ALA B C 1
ATOM 3429 O O . ALA B 1 63 ? 77.801 14.097 6.335 1.00 34.13 63 ALA B O 1
ATOM 3431 N N . LYS B 1 64 ? 78.283 12.976 8.237 1.00 35.82 64 LYS B N 1
ATOM 3432 C CA . LYS B 1 64 ? 79.250 12.055 7.628 1.00 37.59 64 LYS B CA 1
ATOM 3433 C C . LYS B 1 64 ? 78.574 11.129 6.626 1.00 38.81 64 LYS B C 1
ATOM 3434 O O . LYS B 1 64 ? 79.163 10.768 5.603 1.00 38.95 64 LYS B O 1
ATOM 3440 N N . ASP B 1 65 ? 77.335 10.755 6.937 1.00 40.29 65 ASP B N 1
ATOM 3441 C CA . ASP B 1 65 ? 76.528 9.885 6.088 1.00 42.05 65 ASP B CA 1
ATOM 3442 C C . ASP B 1 65 ? 76.008 10.605 4.838 1.00 43.11 65 ASP B C 1
ATOM 3443 O O . ASP B 1 65 ? 75.510 9.966 3.911 1.00 43.51 65 ASP B O 1
ATOM 3448 N N . THR B 1 66 ? 76.105 11.934 4.834 1.00 44.42 66 THR B N 1
ATOM 3449 C CA . THR B 1 66 ? 75.849 12.744 3.646 1.00 45.59 66 THR B CA 1
ATOM 3450 C C . THR B 1 66 ? 77.205 13.123 3.052 1.00 46.17 66 THR B C 1
ATOM 3451 O O . THR B 1 66 ? 78.205 13.173 3.769 1.00 46.59 66 THR B O 1
ATOM 3455 N N . GLN B 1 67 ? 77.255 13.366 1.747 1.00 46.80 67 GLN B N 1
ATOM 3456 C CA . GLN B 1 67 ? 78.489 13.858 1.132 1.00 47.18 67 GLN B CA 1
ATOM 3457 C C . GLN B 1 67 ? 78.513 15.387 1.128 1.00 46.78 67 GLN B C 1
ATOM 3458 O O . GLN B 1 67 ? 77.830 16.026 0.320 1.00 47.33 67 GLN B O 1
ATOM 3464 N N . MET B 1 68 ? 79.289 15.966 2.043 1.00 45.92 68 MET B N 1
ATOM 3465 C CA . MET B 1 68 ? 79.404 17.425 2.134 1.00 44.82 68 MET B CA 1
ATOM 3466 C C . MET B 1 68 ? 80.848 17.885 2.303 1.00 44.01 68 MET B C 1
ATOM 3467 O O . MET B 1 68 ? 81.677 17.159 2.865 1.00 44.24 68 MET B O 1
ATOM 3472 N N A ASP B 1 69 ? 81.130 19.095 1.820 0.50 43.47 69 ASP B N 1
ATOM 3473 N N B ASP B 1 69 ? 81.150 19.082 1.804 0.50 43.33 69 ASP B N 1
ATOM 3474 C CA A ASP B 1 69 ? 82.463 19.702 1.862 0.50 42.73 69 ASP B CA 1
ATOM 3475 C CA B ASP B 1 69 ? 82.510 19.612 1.873 0.50 42.46 69 ASP B CA 1
ATOM 3476 C C A ASP B 1 69 ? 82.898 20.044 3.292 0.50 42.18 69 ASP B C 1
ATOM 3477 C C B ASP B 1 69 ? 82.907 20.020 3.291 0.50 42.02 69 ASP B C 1
ATOM 3478 O O A ASP B 1 69 ? 82.061 20.146 4.195 0.50 42.04 69 ASP B O 1
ATOM 3479 O O B ASP B 1 69 ? 82.057 20.145 4.177 0.50 41.89 69 ASP B O 1
ATOM 3488 N N . ALA B 1 70 ? 84.208 20.217 3.486 1.00 41.58 70 ALA B N 1
ATOM 3489 C CA . ALA B 1 70 ? 84.784 20.568 4.792 1.00 40.37 70 ALA B CA 1
ATOM 3490 C C . ALA B 1 70 ? 84.154 21.801 5.457 1.00 39.28 70 ALA B C 1
ATOM 3491 O O . ALA B 1 70 ? 83.966 21.825 6.676 1.00 38.63 70 ALA B O 1
ATOM 3493 N N . ALA B 1 71 ? 83.829 22.812 4.652 1.00 38.01 71 ALA B N 1
ATOM 3494 C CA . ALA B 1 71 ? 83.154 24.019 5.144 1.00 36.59 71 ALA B CA 1
ATOM 3495 C C . ALA B 1 71 ? 81.757 23.715 5.698 1.00 35.85 71 ALA B C 1
ATOM 3496 O O . ALA B 1 71 ? 81.391 24.197 6.772 1.00 35.38 71 ALA B O 1
ATOM 3498 N N . ALA B 1 72 ? 80.989 22.915 4.960 1.00 34.63 72 ALA B N 1
ATOM 3499 C CA . ALA B 1 72 ? 79.648 22.514 5.379 1.00 33.89 72 ALA B CA 1
ATOM 3500 C C . ALA B 1 72 ? 79.676 21.680 6.665 1.00 33.19 72 ALA B C 1
ATOM 3501 O O . ALA B 1 72 ? 78.866 21.899 7.566 1.00 32.50 72 ALA B O 1
ATOM 3503 N N . MET B 1 73 ? 80.613 20.734 6.743 1.00 32.55 73 MET B N 1
ATOM 3504 C CA . MET B 1 73 ? 80.785 19.904 7.941 1.00 31.90 73 MET B CA 1
ATOM 3505 C C . MET B 1 73 ? 81.071 20.765 9.173 1.00 31.52 73 MET B C 1
ATOM 3506 O O . MET B 1 73 ? 80.479 20.547 10.233 1.00 31.20 73 MET B O 1
ATOM 3511 N N . GLU B 1 74 ? 81.979 21.731 9.018 1.00 30.82 74 GLU B N 1
ATOM 3512 C CA . GLU B 1 74 ? 82.330 22.678 10.082 1.00 30.60 74 GLU B CA 1
ATOM 3513 C C . GLU B 1 74 ? 81.107 23.449 10.564 1.00 29.58 74 GLU B C 1
ATOM 3514 O O . GLU B 1 74 ? 80.932 23.666 11.765 1.00 29.06 74 GLU B O 1
ATOM 3520 N N . ARG B 1 75 ? 80.272 23.871 9.618 1.00 28.51 75 ARG B N 1
ATOM 3521 C CA . ARG B 1 75 ? 79.051 24.596 9.954 1.00 28.05 75 ARG B CA 1
ATOM 3522 C C . ARG B 1 75 ? 78.102 23.708 10.755 1.00 27.20 75 ARG B C 1
ATOM 3523 O O . ARG B 1 75 ? 77.584 24.133 11.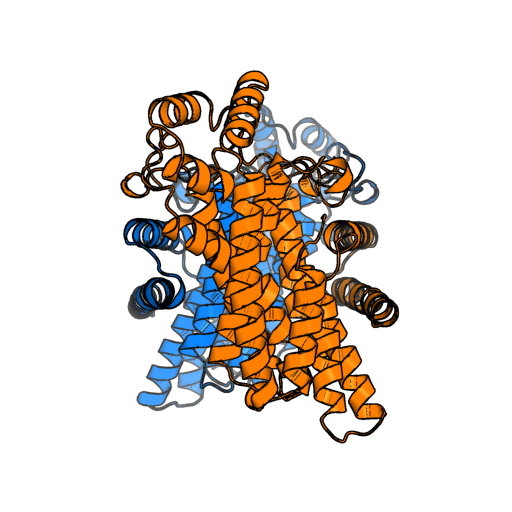783 1.00 26.95 75 ARG B O 1
ATOM 3531 N N . VAL B 1 76 ? 77.892 22.477 10.291 1.00 26.33 76 VAL B N 1
ATOM 3532 C CA . VAL B 1 76 ? 77.012 21.541 10.994 1.00 25.91 76 VAL B CA 1
ATOM 3533 C C . VAL B 1 76 ? 77.482 21.340 12.440 1.00 25.31 76 VAL B C 1
ATOM 3534 O O . VAL B 1 76 ? 76.684 21.424 13.374 1.00 24.82 76 VAL B O 1
ATOM 3538 N N . LEU B 1 77 ? 78.784 21.108 12.616 1.00 24.66 77 LEU B N 1
ATOM 3539 C CA . LEU B 1 77 ? 79.340 20.885 13.951 1.00 24.41 77 LEU B CA 1
ATOM 3540 C C . LEU B 1 77 ? 79.184 22.093 14.879 1.00 24.18 77 LEU B C 1
ATOM 3541 O O . LEU B 1 77 ? 78.819 21.933 16.043 1.00 23.64 77 LEU B O 1
ATOM 3546 N N . HIS B 1 78 ? 79.452 23.293 14.363 1.00 23.90 78 HIS B N 1
ATOM 3547 C CA . HIS B 1 78 ? 79.287 24.507 15.159 1.00 23.78 78 HIS B CA 1
ATOM 3548 C C . HIS B 1 78 ? 77.802 24.707 15.515 1.00 23.15 78 HIS B C 1
ATOM 3549 O O . HIS B 1 78 ? 77.471 24.937 16.674 1.00 22.79 78 HIS B O 1
ATOM 3556 N N . ASP B 1 79 ? 76.912 24.583 14.529 1.00 23.16 79 ASP B N 1
ATOM 3557 C CA . ASP B 1 79 ? 75.467 24.689 14.781 1.00 22.91 79 ASP B CA 1
ATOM 3558 C C . ASP B 1 79 ? 75.013 23.660 15.811 1.00 22.55 79 ASP B C 1
ATOM 3559 O O . ASP B 1 79 ? 74.185 23.973 16.667 1.00 22.80 79 ASP B O 1
ATOM 3564 N N . ALA B 1 80 ? 75.547 22.439 15.712 1.00 22.29 80 ALA B N 1
ATOM 3565 C CA . ALA B 1 80 ? 75.240 21.354 16.654 1.00 21.78 80 ALA B CA 1
ATOM 3566 C C . ALA B 1 80 ? 75.640 21.720 18.081 1.00 21.80 80 ALA B C 1
ATOM 3567 O O . ALA B 1 80 ? 74.899 21.464 19.033 1.00 20.66 80 ALA B O 1
ATOM 3569 N N . CYS B 1 81 ? 76.822 22.315 18.220 1.00 21.55 81 CYS B N 1
ATOM 3570 C CA . CYS B 1 81 ? 77.304 22.772 19.521 1.00 22.30 81 CYS B CA 1
ATOM 3571 C C . CYS B 1 81 ? 76.395 23.847 20.109 1.00 22.09 81 CYS B C 1
ATOM 3572 O O . CYS B 1 81 ? 76.089 23.826 21.297 1.00 22.22 81 CYS B O 1
ATOM 3575 N N . VAL B 1 82 ? 75.967 24.788 19.274 1.00 22.35 82 VAL B N 1
ATOM 3576 C CA . VAL B 1 82 ? 75.041 25.825 19.722 1.00 22.35 82 VAL B CA 1
ATOM 3577 C C . VAL B 1 82 ? 73.721 25.185 20.190 1.00 22.20 82 VAL B C 1
ATOM 3578 O O . VAL B 1 82 ? 73.231 25.496 21.279 1.00 21.43 82 VAL B O 1
ATOM 3582 N N . CYS B 1 83 ? 73.169 24.274 19.385 1.00 22.12 83 CYS B N 1
ATOM 3583 C CA . CYS B 1 83 ? 71.957 23.535 19.780 1.00 23.63 83 CYS B CA 1
ATOM 3584 C C . CYS B 1 83 ? 72.141 22.782 21.091 1.00 22.90 83 CYS B C 1
ATOM 3585 O O . CYS B 1 83 ? 71.266 22.801 21.966 1.00 22.87 83 CYS B O 1
ATOM 3588 N N . GLY B 1 84 ? 73.283 22.111 21.219 1.00 22.78 84 GLY B N 1
ATOM 3589 C CA . GLY B 1 84 ? 73.647 21.444 22.471 1.00 22.43 84 GLY B CA 1
ATOM 3590 C C . GLY B 1 84 ? 73.605 22.383 23.664 1.00 22.34 84 GLY B C 1
ATOM 3591 O O . GLY B 1 84 ? 73.069 22.036 24.728 1.00 21.88 84 GLY B O 1
ATOM 3592 N N . TRP B 1 85 ? 74.162 23.580 23.490 1.00 22.15 85 TRP B N 1
ATOM 3593 C CA . TRP B 1 85 ? 74.151 24.570 24.562 1.00 22.13 85 TRP B CA 1
ATOM 3594 C C . TRP B 1 85 ? 72.751 25.113 24.839 1.00 21.73 85 TRP B C 1
ATOM 3595 O O . TRP B 1 85 ? 72.438 25.469 25.975 1.00 21.47 85 TRP B O 1
ATOM 3606 N N . MET B 1 86 ? 71.903 25.147 23.815 1.00 21.63 86 MET B N 1
ATOM 3607 C CA . MET B 1 86 ? 70.488 25.462 24.035 1.00 21.80 86 MET B CA 1
ATOM 3608 C C . MET B 1 86 ? 69.886 24.505 25.047 1.00 21.51 86 MET B C 1
ATOM 3609 O O . MET B 1 86 ? 69.194 24.937 25.981 1.00 21.04 86 MET B O 1
ATOM 3614 N N . ILE B 1 87 ? 70.150 23.210 24.864 1.00 21.13 87 ILE B N 1
ATOM 3615 C CA . ILE B 1 87 ? 69.590 22.190 25.750 1.00 21.37 87 ILE B CA 1
ATOM 3616 C C . ILE B 1 87 ? 70.236 22.257 27.136 1.00 21.61 87 ILE B C 1
ATOM 3617 O O . ILE B 1 87 ? 69.550 22.105 28.157 1.00 21.00 87 ILE B O 1
ATOM 3622 N N . GLU B 1 88 ? 71.545 22.511 27.170 1.00 21.56 88 GLU B N 1
ATOM 3623 C CA . GLU B 1 88 ? 72.251 22.635 28.448 1.00 21.74 88 GLU B CA 1
ATOM 3624 C C . GLU B 1 88 ? 71.752 23.834 29.254 1.00 22.15 88 GLU B C 1
ATOM 3625 O O . GLU B 1 88 ? 71.670 23.769 30.481 1.00 21.74 88 GLU B O 1
ATOM 3631 N N . MET B 1 89 ? 71.401 24.917 28.560 1.00 22.53 89 MET B N 1
ATOM 3632 C CA . MET B 1 89 ? 70.847 26.104 29.209 1.00 23.76 89 MET B CA 1
ATOM 3633 C C . MET B 1 89 ? 69.392 25.878 29.650 1.00 22.32 89 MET B C 1
ATOM 3634 O O . MET B 1 89 ? 68.950 26.428 30.668 1.00 21.35 89 MET B O 1
ATOM 3639 N N . LEU B 1 90 ? 68.655 25.066 28.887 1.00 21.24 90 LEU B N 1
ATOM 3640 C CA . LEU B 1 90 ? 67.307 24.651 29.297 1.00 20.74 90 LEU B CA 1
ATOM 3641 C C . LEU B 1 90 ? 67.380 23.804 30.572 1.00 19.97 90 LEU B C 1
ATOM 3642 O O . LEU B 1 90 ? 66.603 24.005 31.518 1.00 18.79 90 LEU B O 1
ATOM 3647 N N . GLN B 1 91 ? 68.318 22.858 30.575 1.00 19.70 91 GLN B N 1
ATOM 3648 C CA . GLN B 1 91 ? 68.659 22.067 31.758 1.00 20.25 91 GLN B CA 1
ATOM 3649 C C . GLN B 1 91 ? 69.002 22.972 32.937 1.00 20.33 91 GLN B C 1
ATOM 3650 O O . GLN B 1 91 ? 68.448 22.812 34.023 1.00 20.44 91 GLN B O 1
ATOM 3656 N N . ALA B 1 92 ? 69.899 23.931 32.701 1.00 20.84 92 ALA B N 1
ATOM 3657 C CA . ALA B 1 92 ? 70.317 24.907 33.719 1.00 21.17 92 ALA B CA 1
ATOM 3658 C C . ALA B 1 92 ? 69.111 25.626 34.319 1.00 20.96 92 ALA B C 1
ATOM 3659 O O . ALA B 1 92 ? 68.980 25.715 35.545 1.00 21.05 92 ALA B O 1
ATOM 3661 N N . HIS B 1 93 ? 68.231 26.106 33.436 1.00 20.60 93 HIS B N 1
ATOM 3662 C CA . HIS B 1 93 ? 66.946 26.697 33.796 1.00 20.11 93 HIS B CA 1
ATOM 3663 C C . HIS B 1 93 ? 66.101 25.787 34.680 1.00 20.13 93 HIS B C 1
ATOM 3664 O O . HIS B 1 93 ? 65.656 26.214 35.746 1.00 19.89 93 HIS B O 1
ATOM 3671 N N . PHE B 1 94 ? 65.878 24.545 34.231 1.00 19.95 94 PHE B N 1
ATOM 3672 C CA . PHE B 1 94 ? 65.065 23.572 34.981 1.00 20.17 94 PHE B CA 1
ATOM 3673 C C . PHE B 1 94 ? 65.634 23.316 36.367 1.00 20.22 94 PHE B C 1
ATOM 3674 O O . PHE B 1 94 ? 64.883 23.236 37.348 1.00 20.30 94 PHE B O 1
ATOM 3682 N N . LEU B 1 95 ? 66.952 23.176 36.445 1.00 20.17 95 LEU B N 1
ATOM 3683 C CA . LEU B 1 95 ? 67.593 22.839 37.726 1.00 20.94 95 LEU B CA 1
ATOM 3684 C C . LEU B 1 95 ? 67.576 23.999 38.720 1.00 21.15 95 LEU B C 1
ATOM 3685 O O . LEU B 1 95 ? 67.344 23.786 39.916 1.00 21.48 95 LEU B O 1
ATOM 3690 N N . VAL B 1 96 ? 67.824 25.215 38.234 1.00 21.05 96 VAL B N 1
ATOM 3691 C CA . VAL B 1 96 ? 67.713 26.417 39.079 1.00 21.35 96 VAL B CA 1
ATOM 3692 C C . VAL B 1 96 ? 66.323 26.461 39.720 1.00 21.62 96 VAL B C 1
ATOM 3693 O O . VAL B 1 96 ? 66.194 26.601 40.942 1.00 21.49 96 VAL B O 1
ATOM 3697 N N . GLU B 1 97 ? 65.294 26.311 38.890 1.00 21.25 97 GLU B N 1
ATOM 3698 C CA . GLU B 1 97 ? 63.916 26.415 39.360 1.00 21.41 97 GLU B CA 1
ATOM 3699 C C . GLU B 1 97 ? 63.529 25.216 40.224 1.00 21.68 97 GLU B C 1
ATOM 3700 O O . GLU B 1 97 ? 62.891 25.391 41.263 1.00 21.63 97 GLU B O 1
ATOM 3706 N N . ASP B 1 98 ? 63.924 24.014 39.805 1.00 21.60 98 ASP B N 1
ATOM 3707 C CA . ASP B 1 98 ? 63.613 22.814 40.589 1.00 21.98 98 ASP B CA 1
ATOM 3708 C C . ASP B 1 98 ? 64.294 22.820 41.967 1.00 22.59 98 ASP B C 1
ATOM 3709 O O . ASP B 1 98 ? 63.687 22.430 42.972 1.00 22.66 98 ASP B O 1
ATOM 3714 N N . ASP B 1 99 ? 65.546 23.273 42.019 1.00 22.45 99 ASP B N 1
ATOM 3715 C CA . ASP B 1 99 ? 66.257 23.338 43.300 1.00 23.34 99 ASP B CA 1
ATOM 3716 C C . ASP B 1 99 ? 65.546 24.258 44.300 1.00 23.82 99 ASP B C 1
ATOM 3717 O O . ASP B 1 99 ? 65.545 23.992 45.507 1.00 24.93 99 ASP B O 1
ATOM 3722 N N . ILE B 1 100 ? 64.931 25.326 43.789 1.00 23.90 100 ILE B N 1
ATOM 3723 C CA . ILE B 1 100 ? 64.097 26.213 44.600 1.00 24.27 100 ILE B CA 1
ATOM 3724 C C . ILE B 1 100 ? 62.847 25.464 45.075 1.00 24.93 100 ILE B C 1
ATOM 3725 O O . ILE B 1 100 ? 62.529 25.465 46.273 1.00 24.73 100 ILE B O 1
ATOM 3730 N N . MET B 1 101 ? 62.157 24.823 44.129 1.00 25.33 101 MET B N 1
ATOM 3731 C CA . MET B 1 101 ? 60.920 24.084 44.398 1.00 26.16 101 MET B CA 1
ATOM 3732 C C . MET B 1 101 ? 61.112 22.954 45.410 1.00 26.42 101 MET B C 1
ATOM 3733 O O . MET B 1 101 ? 60.272 22.765 46.302 1.00 26.62 101 MET B O 1
ATOM 3738 N N . ASP B 1 102 ? 62.227 22.231 45.284 1.00 26.53 102 ASP B N 1
ATOM 3739 C CA . ASP B 1 102 ? 62.538 21.112 46.175 1.00 27.29 102 ASP B CA 1
ATOM 3740 C C . ASP B 1 102 ? 63.272 21.531 47.453 1.00 27.66 102 ASP B C 1
ATOM 3741 O O . ASP B 1 102 ? 63.572 20.675 48.296 1.00 28.02 102 ASP B O 1
ATOM 3746 N N . HIS B 1 103 ? 63.546 22.833 47.584 1.00 27.84 103 HIS B N 1
ATOM 3747 C CA A HIS B 1 103 ? 64.313 23.410 48.693 0.50 27.93 103 HIS B CA 1
ATOM 3748 C CA B HIS B 1 103 ? 64.281 23.364 48.742 0.50 28.17 103 HIS B CA 1
ATOM 3749 C C . HIS B 1 103 ? 65.581 22.591 48.960 1.00 27.97 103 HIS B C 1
ATOM 3750 O O . HIS B 1 103 ? 65.902 22.242 50.099 1.00 28.28 103 HIS B O 1
ATOM 3763 N N . SER B 1 104 ? 66.316 22.315 47.885 1.00 27.46 104 SER B N 1
ATOM 3764 C CA . SER B 1 104 ? 67.513 21.470 47.940 1.00 27.26 104 SER B CA 1
ATOM 3765 C C . SER B 1 104 ? 68.769 22.235 48.350 1.00 27.21 104 SER B C 1
ATOM 3766 O O . SER B 1 104 ? 68.791 23.468 48.334 1.00 27.30 104 SER B O 1
ATOM 3769 N N . LYS B 1 105 ? 69.822 21.484 48.676 1.00 27.05 105 LYS B N 1
ATOM 3770 C CA . LYS B 1 105 ? 71.051 22.047 49.244 1.00 27.07 105 LYS B CA 1
ATOM 3771 C C . LYS B 1 105 ? 72.225 22.106 48.272 1.00 26.62 105 LYS B C 1
ATOM 3772 O O . LYS B 1 105 ? 72.944 23.114 48.217 1.00 25.89 105 LYS B O 1
ATOM 3778 N N . THR B 1 106 ? 72.428 21.031 47.520 1.00 26.19 106 THR B N 1
ATOM 3779 C CA . THR B 1 106 ? 73.592 20.925 46.634 1.00 26.16 106 THR B CA 1
ATOM 3780 C C . THR B 1 106 ? 73.237 20.492 45.216 1.00 25.31 106 THR B C 1
ATOM 3781 O O . THR B 1 106 ? 72.267 19.777 44.998 1.00 24.94 106 THR B O 1
ATOM 3785 N N . ARG B 1 107 ? 74.055 20.934 44.265 1.00 24.60 107 ARG B N 1
ATOM 3786 C CA . ARG B 1 107 ? 73.874 20.652 42.847 1.00 24.39 107 ARG B CA 1
ATOM 3787 C C . ARG B 1 107 ? 75.254 20.652 42.213 1.00 24.19 107 ARG B C 1
ATOM 3788 O O . ARG B 1 107 ? 75.989 21.636 42.341 1.00 23.71 107 ARG B O 1
ATOM 3796 N N . ARG B 1 108 ? 75.590 19.554 41.531 1.00 24.63 108 ARG B N 1
ATOM 3797 C CA . ARG B 1 108 ? 76.909 19.371 40.905 1.00 25.49 108 ARG B CA 1
ATOM 3798 C C . ARG B 1 108 ? 78.070 19.694 41.871 1.00 25.99 108 ARG B C 1
ATOM 3799 O O . ARG B 1 108 ? 79.069 20.329 41.489 1.00 26.25 108 ARG B O 1
ATOM 3807 N N . GLY B 1 109 ? 77.924 19.257 43.122 1.00 26.43 109 GLY B N 1
ATOM 3808 C CA . GLY B 1 109 ? 78.990 19.384 44.132 1.00 27.01 109 GLY B CA 1
ATOM 3809 C C . GLY B 1 109 ? 79.201 20.762 44.746 1.00 27.50 109 GLY B C 1
ATOM 3810 O O . GLY B 1 109 ? 80.203 20.995 45.439 1.00 27.24 109 GLY B O 1
ATOM 3811 N N . LYS B 1 110 ? 78.269 21.679 44.493 1.00 27.38 110 LYS B N 1
ATOM 3812 C CA . LYS B 1 110 ? 78.323 23.042 45.039 1.00 27.85 110 LYS B CA 1
ATOM 3813 C C . LYS B 1 110 ? 76.948 23.396 45.622 1.00 27.51 110 LYS B C 1
ATOM 3814 O O . LYS B 1 110 ? 75.975 22.676 45.370 1.00 27.51 110 LYS B O 1
ATOM 3820 N N . PRO B 1 111 ? 76.854 24.484 46.423 1.00 27.27 111 PRO B N 1
ATOM 3821 C CA . PRO B 1 111 ? 75.522 24.889 46.870 1.00 26.77 111 PRO B CA 1
ATOM 3822 C C . PRO B 1 111 ? 74.604 25.175 45.674 1.00 26.31 111 PRO B C 1
ATOM 3823 O O . PRO B 1 111 ? 75.079 25.612 44.621 1.00 26.12 111 PRO B O 1
ATOM 3827 N N . CYS B 1 112 ? 73.308 24.924 45.843 1.00 25.36 112 CYS B N 1
ATOM 3828 C CA . CYS B 1 112 ? 72.326 25.270 44.818 1.00 24.90 112 CYS B CA 1
ATOM 3829 C C . CYS B 1 112 ? 72.402 26.764 44.550 1.00 24.24 112 CYS B C 1
ATOM 3830 O O . CYS B 1 112 ? 72.750 27.547 45.445 1.00 23.56 112 CYS B O 1
ATOM 3833 N N . TRP B 1 113 ? 72.082 27.164 43.324 1.00 23.81 113 TRP B N 1
ATOM 3834 C CA . TRP B 1 113 ? 72.195 28.576 42.953 1.00 23.77 113 TRP B CA 1
ATOM 3835 C C . TRP B 1 113 ? 71.464 29.521 43.916 1.00 24.03 113 TRP B C 1
ATOM 3836 O O . TRP B 1 113 ? 72.041 30.509 44.383 1.00 23.93 113 TRP B O 1
ATOM 3847 N N . TYR B 1 114 ? 70.202 29.223 44.220 1.00 24.35 114 TYR B N 1
ATOM 3848 C CA . TYR B 1 114 ? 69.415 30.091 45.103 1.00 25.05 114 TYR B CA 1
ATOM 3849 C C . TYR B 1 114 ? 70.004 30.160 46.518 1.00 25.22 114 TYR B C 1
ATOM 3850 O O . TYR B 1 114 ? 69.782 31.129 47.240 1.00 25.17 114 TYR B O 1
ATOM 3859 N N . LEU B 1 115 ? 70.745 29.124 46.900 1.00 25.56 115 LEU B N 1
ATOM 3860 C CA . LEU B 1 115 ? 71.340 29.045 48.235 1.00 26.42 115 LEU B CA 1
ATOM 3861 C C . LEU B 1 115 ? 72.678 29.789 48.359 1.00 26.39 115 LEU B C 1
ATOM 3862 O O . LEU B 1 115 ? 73.212 29.954 49.475 1.00 26.13 115 LEU B O 1
ATOM 3867 N N . HIS B 1 116 ? 73.218 30.246 47.230 1.00 25.80 116 HIS B N 1
ATOM 3868 C CA . HIS B 1 116 ? 74.360 31.160 47.270 1.00 26.07 116 HIS B CA 1
ATOM 3869 C C . HIS B 1 116 ? 73.882 32.397 48.044 1.00 26.24 116 HIS B C 1
ATOM 3870 O O . HIS B 1 116 ? 72.789 32.909 47.771 1.00 26.33 116 HIS B O 1
ATOM 3877 N N . PRO B 1 117 ? 74.678 32.857 49.030 1.00 26.43 117 PRO B N 1
ATOM 3878 C CA . PRO B 1 117 ? 74.218 33.892 49.965 1.00 26.78 117 PRO B CA 1
ATOM 3879 C C . PRO B 1 117 ? 73.847 35.219 49.296 1.00 26.42 117 PRO B C 1
ATOM 3880 O O . PRO B 1 117 ? 72.929 35.899 49.759 1.00 26.25 117 PRO B O 1
ATOM 3884 N N . GLY B 1 118 ? 74.544 35.559 48.211 1.00 26.64 118 GLY B N 1
ATOM 3885 C CA . GLY B 1 118 ? 74.283 36.787 47.459 1.00 26.72 118 GLY B CA 1
ATOM 3886 C C . GLY B 1 118 ? 73.199 36.681 46.399 1.00 27.09 118 GLY B C 1
ATOM 3887 O O . GLY B 1 118 ? 73.019 37.604 45.601 1.00 27.34 118 GLY B O 1
ATOM 3888 N N . VAL B 1 119 ? 72.470 35.566 46.396 1.00 26.63 119 VAL B N 1
ATOM 3889 C CA . VAL B 1 119 ? 71.407 35.330 45.412 1.00 26.02 119 VAL B CA 1
ATOM 3890 C C . VAL B 1 119 ? 70.031 35.301 46.093 1.00 26.15 119 VAL B C 1
ATOM 3891 O O . VAL B 1 119 ? 69.306 36.297 46.053 1.00 25.60 119 VAL B O 1
ATOM 3895 N N . THR B 1 120 ? 69.707 34.174 46.740 1.00 26.02 120 THR B N 1
ATOM 3896 C CA . THR B 1 120 ? 68.400 33.891 47.389 1.00 26.79 120 THR B CA 1
ATOM 3897 C C . THR B 1 120 ? 67.349 33.475 46.357 1.00 26.71 120 THR B C 1
ATOM 3898 O O . THR B 1 120 ? 67.490 33.769 45.172 1.00 25.93 120 THR B O 1
ATOM 3902 N N . ALA B 1 121 ? 66.300 32.801 46.826 1.00 27.05 121 ALA B N 1
ATOM 3903 C CA . ALA B 1 121 ? 65.231 32.310 45.948 1.00 27.37 121 ALA B CA 1
ATOM 3904 C C . ALA B 1 121 ? 64.559 33.437 45.161 1.00 27.61 121 ALA B C 1
ATOM 3905 O O . ALA B 1 121 ? 64.243 33.271 43.985 1.00 27.39 121 ALA B O 1
ATOM 3907 N N . GLN B 1 122 ? 64.363 34.587 45.806 1.00 28.02 122 GLN B N 1
ATOM 3908 C CA . GLN B 1 122 ? 63.652 35.712 45.185 1.00 28.58 122 GLN B CA 1
ATOM 3909 C C . GLN B 1 122 ? 64.424 36.416 44.056 1.00 27.70 122 GLN B C 1
ATOM 3910 O O . GLN B 1 122 ? 63.847 37.219 43.326 1.00 28.30 122 GLN B O 1
ATOM 3916 N N . VAL B 1 123 ? 65.714 36.112 43.917 1.00 26.15 123 VAL B N 1
ATOM 3917 C CA . VAL B 1 123 ? 66.494 36.568 42.766 1.00 24.95 123 VAL B CA 1
ATOM 3918 C C . VAL B 1 123 ? 66.707 35.414 41.786 1.00 24.22 123 VAL B C 1
ATOM 3919 O O . VAL B 1 123 ? 66.622 35.601 40.564 1.00 23.39 123 VAL B O 1
ATOM 3923 N N . ALA B 1 124 ? 66.969 34.225 42.331 1.00 23.16 124 ALA B N 1
ATOM 3924 C CA . ALA B 1 124 ? 67.229 33.022 41.532 1.00 22.77 124 ALA B CA 1
ATOM 3925 C C . ALA B 1 124 ? 66.068 32.627 40.617 1.00 22.22 124 ALA B C 1
ATOM 3926 O O . ALA B 1 124 ? 66.297 32.076 39.539 1.00 21.32 124 ALA B O 1
ATOM 3928 N N . ILE B 1 125 ? 64.829 32.886 41.044 1.00 21.65 125 ILE B N 1
ATOM 3929 C CA . ILE B 1 125 ? 63.679 32.606 40.184 1.00 21.86 125 ILE B CA 1
ATOM 3930 C C . ILE B 1 125 ? 63.876 33.327 38.845 1.00 21.94 125 ILE B C 1
ATOM 3931 O O . ILE B 1 125 ? 63.761 32.718 37.778 1.00 21.96 125 ILE B O 1
ATOM 3936 N N . ASN B 1 126 ? 64.190 34.619 38.916 1.00 21.89 126 ASN B N 1
ATOM 3937 C CA . ASN B 1 126 ? 64.448 35.394 37.718 1.00 21.69 126 ASN B CA 1
ATOM 3938 C C . ASN B 1 126 ? 65.718 34.973 36.969 1.00 21.58 126 ASN B C 1
ATOM 3939 O O . ASN B 1 126 ? 65.737 34.972 35.739 1.00 20.79 126 ASN B O 1
ATOM 3944 N N . ASP B 1 127 ? 66.776 34.637 37.702 1.00 21.79 127 ASP B N 1
ATOM 3945 C CA . ASP B 1 127 ? 67.979 34.075 37.061 1.00 22.04 127 ASP B CA 1
ATOM 3946 C C . ASP B 1 127 ? 67.632 32.856 36.188 1.00 21.08 127 ASP B C 1
ATOM 3947 O O . ASP B 1 127 ? 68.141 32.716 35.070 1.00 21.00 127 ASP B O 1
ATOM 3952 N N . GLY B 1 128 ? 66.739 31.995 36.675 1.00 20.25 128 GLY B N 1
ATOM 3953 C CA . GLY B 1 128 ? 66.270 30.861 35.861 1.00 20.32 128 GLY B CA 1
ATOM 3954 C C . GLY B 1 128 ? 65.563 31.301 34.584 1.00 19.66 128 GLY B C 1
ATOM 3955 O O . GLY B 1 128 ? 65.704 30.664 33.532 1.00 19.80 128 GLY B O 1
ATOM 3956 N N . LEU B 1 129 ? 64.825 32.408 34.667 1.00 19.93 129 LEU B N 1
ATOM 3957 C CA . LEU B 1 129 ? 64.084 32.926 33.517 1.00 20.00 129 LEU B CA 1
ATOM 3958 C C . LEU B 1 129 ? 65.046 33.479 32.462 1.00 19.78 129 LEU B C 1
ATOM 3959 O O . LEU B 1 129 ? 64.844 33.284 31.267 1.00 20.05 129 LEU B O 1
ATOM 3964 N N . ILE B 1 130 ? 66.093 34.158 32.921 1.00 19.78 130 ILE B N 1
ATOM 3965 C CA . ILE B 1 130 ? 67.157 34.633 32.043 1.00 20.18 130 ILE B CA 1
ATOM 3966 C C . ILE B 1 130 ? 67.795 33.465 31.271 1.00 19.69 130 ILE B C 1
ATOM 3967 O O . ILE B 1 130 ? 68.011 33.560 30.063 1.00 19.05 130 ILE B O 1
ATOM 3972 N N . LEU B 1 131 ? 68.090 32.372 31.978 1.00 20.10 131 LEU B N 1
ATOM 3973 C CA . LEU B 1 131 ? 68.656 31.173 31.361 1.00 20.53 131 LEU B CA 1
ATOM 3974 C C . LEU B 1 131 ? 67.763 30.651 30.240 1.00 20.56 131 LEU B C 1
ATOM 3975 O O . LEU B 1 131 ? 68.236 30.392 29.129 1.00 20.49 131 LEU B O 1
ATOM 3980 N N . LEU B 1 132 ? 66.464 30.535 30.519 1.00 20.67 132 LEU B N 1
ATOM 3981 C CA . LEU B 1 132 ? 65.513 30.062 29.512 1.00 20.64 132 LEU B CA 1
ATOM 3982 C C . LEU B 1 132 ? 65.492 30.980 28.294 1.00 20.12 132 LEU B C 1
ATOM 3983 O O . LEU B 1 132 ? 65.534 30.504 27.151 1.00 20.61 132 LEU B O 1
ATOM 3988 N N . ALA B 1 133 ? 65.458 32.287 28.543 1.00 20.11 133 ALA B N 1
ATOM 3989 C CA . ALA B 1 133 ? 65.434 33.286 27.475 1.00 20.12 133 ALA B CA 1
ATOM 3990 C C . ALA B 1 133 ? 66.702 33.199 26.625 1.00 19.98 133 ALA B C 1
ATOM 3991 O O . ALA B 1 133 ? 66.639 33.244 25.391 1.00 19.65 133 ALA B O 1
ATOM 3993 N N . TRP B 1 134 ? 67.852 33.056 27.289 1.00 20.20 134 TRP B N 1
ATOM 3994 C CA . TRP B 1 134 ? 69.122 32.934 26.572 1.00 21.18 134 TRP B CA 1
ATOM 3995 C C . TRP B 1 134 ? 69.152 31.762 25.590 1.00 20.90 134 TRP B C 1
ATOM 3996 O O . TRP B 1 134 ? 69.744 31.872 24.514 1.00 20.57 134 TRP B O 1
ATOM 4007 N N . ALA B 1 135 ? 68.540 30.637 25.967 1.00 20.68 135 ALA B N 1
ATOM 4008 C CA . ALA B 1 135 ? 68.488 29.458 25.098 1.00 20.54 135 ALA B CA 1
ATOM 4009 C C . ALA B 1 135 ? 67.866 29.790 23.742 1.00 20.49 135 ALA B C 1
ATOM 4010 O O . ALA B 1 135 ? 68.422 29.458 22.697 1.00 19.89 135 ALA B O 1
ATOM 4012 N N . THR B 1 136 ? 66.729 30.477 23.764 1.00 20.36 136 THR B N 1
ATOM 4013 C CA . THR B 1 136 ? 66.098 30.925 22.517 1.00 20.90 136 THR B CA 1
ATOM 4014 C C . THR B 1 136 ? 66.938 31.987 21.788 1.00 20.59 136 THR B C 1
ATOM 4015 O O . THR B 1 136 ? 67.033 31.980 20.553 1.00 20.62 136 THR B O 1
ATOM 4019 N N . GLN B 1 137 ? 67.564 32.879 22.553 1.00 20.45 137 GLN B N 1
ATOM 4020 C CA . GLN B 1 137 ? 68.475 33.883 21.987 1.00 21.00 137 GLN B CA 1
ATOM 4021 C C . GLN B 1 137 ? 69.556 33.260 21.109 1.00 21.26 137 GLN B C 1
ATOM 4022 O O . GLN B 1 137 ? 69.867 33.772 20.039 1.00 21.00 137 GLN B O 1
ATOM 4028 N N . MET B 1 138 ? 70.118 32.146 21.564 1.00 21.80 138 MET B N 1
ATOM 4029 C CA . MET B 1 138 ? 71.139 31.448 20.787 1.00 23.24 138 MET B CA 1
ATOM 4030 C C . MET B 1 138 ? 70.626 31.005 19.414 1.00 22.32 138 MET B C 1
ATOM 4031 O O . MET B 1 138 ? 71.304 31.210 18.397 1.00 22.24 138 MET B O 1
ATOM 4036 N N . ALA B 1 139 ? 69.425 30.435 19.380 1.00 21.80 139 ALA B N 1
ATOM 4037 C CA . ALA B 1 139 ? 68.813 30.042 18.109 1.00 21.95 139 ALA B CA 1
ATOM 4038 C C . ALA B 1 139 ? 68.584 31.258 17.210 1.00 22.03 139 ALA B C 1
ATOM 4039 O O . ALA B 1 139 ? 68.977 31.245 16.036 1.00 21.93 139 ALA B O 1
ATOM 4041 N N . LEU B 1 140 ? 67.960 32.302 17.768 1.00 21.61 140 LEU B N 1
ATOM 4042 C CA . LEU B 1 140 ? 67.611 33.511 17.022 1.00 21.75 140 LEU B CA 1
ATOM 4043 C C . LEU B 1 140 ? 68.829 34.192 16.402 1.00 21.85 140 LEU B C 1
ATOM 4044 O O . LEU B 1 140 ? 68.746 34.731 15.298 1.00 22.14 140 LEU B O 1
ATOM 4049 N N . HIS B 1 141 ? 69.955 34.156 17.112 1.00 22.43 141 HIS B N 1
ATOM 4050 C CA . HIS B 1 141 ? 71.191 34.746 16.608 1.00 22.60 141 HIS B CA 1
ATOM 4051 C C . HIS B 1 141 ? 71.951 33.808 15.662 1.00 22.68 141 HIS B C 1
ATOM 4052 O O . HIS B 1 141 ? 72.183 34.141 14.487 1.00 22.42 141 HIS B O 1
ATOM 4059 N N . TYR B 1 142 ? 72.346 32.643 16.172 1.00 22.39 142 TYR B N 1
ATOM 4060 C CA . TYR B 1 142 ? 73.192 31.736 15.393 1.00 22.82 142 TYR B CA 1
ATOM 4061 C C . TYR B 1 142 ? 72.492 31.128 14.180 1.00 22.81 142 TYR B C 1
ATOM 4062 O O . TYR B 1 142 ? 73.134 30.885 13.156 1.00 23.34 142 TYR B O 1
ATOM 4071 N N . PHE B 1 143 ? 71.180 30.924 14.287 1.00 22.84 143 PHE B N 1
ATOM 4072 C CA . PHE B 1 143 ? 70.420 30.269 13.215 1.00 23.21 143 PHE B CA 1
ATOM 4073 C C . PHE B 1 143 ? 69.498 31.219 12.442 1.00 23.35 143 PHE B C 1
ATOM 4074 O O . PHE B 1 143 ? 68.553 30.770 11.764 1.00 23.17 143 PHE B O 1
ATOM 4082 N N . ALA B 1 144 ? 69.791 32.518 12.530 1.00 23.63 144 ALA B N 1
ATOM 4083 C CA . ALA B 1 144 ? 68.984 33.561 11.882 1.00 23.84 144 ALA B CA 1
ATOM 4084 C C . ALA B 1 144 ? 68.730 33.286 10.400 1.00 24.50 144 ALA B C 1
ATOM 4085 O O . ALA B 1 144 ? 67.666 33.629 9.882 1.00 24.87 144 ALA B O 1
ATOM 4087 N N . ASP B 1 145 ? 69.702 32.682 9.724 1.00 24.88 145 ASP B N 1
ATOM 4088 C CA . ASP B 1 145 ? 69.554 32.393 8.290 1.00 26.04 145 ASP B CA 1
ATOM 4089 C C . ASP B 1 145 ? 69.542 30.891 7.943 1.00 25.72 145 ASP B C 1
ATOM 4090 O O . ASP B 1 145 ? 69.726 30.509 6.776 1.00 25.89 145 ASP B O 1
ATOM 4095 N N . ARG B 1 146 ? 69.300 30.050 8.946 1.00 25.23 146 ARG B N 1
ATOM 4096 C CA . ARG B 1 146 ? 69.299 28.595 8.752 1.00 24.96 146 ARG B CA 1
ATOM 4097 C C . ARG B 1 146 ? 67.896 28.087 8.447 1.00 24.63 146 ARG B C 1
ATOM 4098 O O . ARG B 1 146 ? 66.915 28.588 9.027 1.00 24.63 146 ARG B O 1
ATOM 4106 N N . PRO B 1 147 ? 67.781 27.071 7.562 1.00 24.38 147 PRO B N 1
ATOM 4107 C CA . PRO B 1 147 ? 66.437 26.572 7.245 1.00 24.29 147 PRO B CA 1
ATOM 4108 C C . PRO B 1 147 ? 65.745 25.949 8.456 1.00 24.24 147 PRO B C 1
ATOM 4109 O O . PRO B 1 147 ? 64.523 25.943 8.517 1.00 25.34 147 PRO B O 1
ATOM 4113 N N . PHE B 1 148 ? 66.515 25.451 9.422 1.00 23.59 148 PHE B N 1
ATOM 4114 C CA . PHE B 1 148 ? 65.939 24.744 10.568 1.00 22.72 148 PHE B CA 1
ATOM 4115 C C . PHE B 1 148 ? 65.523 25.599 11.767 1.00 22.81 148 PHE B C 1
ATOM 4116 O O . PHE B 1 148 ? 65.051 25.058 12.769 1.00 22.68 148 PHE B O 1
ATOM 4124 N N . LEU B 1 149 ? 65.702 26.914 11.686 1.00 22.50 149 LEU B N 1
ATOM 4125 C CA . LEU B 1 149 ? 65.363 27.798 12.816 1.00 22.45 149 LEU B CA 1
ATOM 4126 C C . LEU B 1 149 ? 63.937 27.562 13.328 1.00 22.23 149 LEU B C 1
ATOM 4127 O O . LEU B 1 149 ? 63.734 27.338 14.524 1.00 21.57 149 LEU B O 1
ATOM 4132 N N . ALA B 1 150 ? 62.965 27.609 12.419 1.00 22.30 150 ALA B N 1
ATOM 4133 C CA . ALA B 1 150 ? 61.559 27.439 12.788 1.00 22.61 150 ALA B CA 1
ATOM 4134 C C . ALA B 1 150 ? 61.311 26.109 13.507 1.00 22.44 150 ALA B C 1
ATOM 4135 O O . ALA B 1 150 ? 60.646 26.075 14.543 1.00 22.42 150 ALA B O 1
ATOM 4137 N N . GLU B 1 151 ? 61.840 25.020 12.954 1.00 22.38 151 GLU B N 1
ATOM 4138 C CA . GLU B 1 151 ? 61.643 23.696 13.546 1.00 22.98 151 GLU B CA 1
ATOM 4139 C C . GLU B 1 151 ? 62.376 23.531 14.876 1.00 22.17 151 GLU B C 1
ATOM 4140 O O . GLU B 1 151 ? 61.884 22.859 15.773 1.00 21.86 151 GLU B O 1
ATOM 4146 N N . VAL B 1 152 ? 63.574 24.109 14.971 1.00 21.86 152 VAL B N 1
ATOM 4147 C CA . VAL B 1 152 ? 64.309 24.146 16.236 1.00 21.83 152 VAL B CA 1
ATOM 4148 C C . VAL B 1 152 ? 63.486 24.848 17.323 1.00 21.62 152 VAL B C 1
ATOM 4149 O O . VAL B 1 152 ? 63.365 24.342 18.450 1.00 21.92 152 VAL B O 1
ATOM 4153 N N . LEU B 1 153 ? 62.931 26.016 16.999 1.00 21.23 153 LEU B N 1
ATOM 4154 C CA . LEU B 1 153 ? 62.121 26.763 17.965 1.00 20.39 153 LEU B CA 1
ATOM 4155 C C . LEU B 1 153 ? 60.889 25.962 18.375 1.00 20.32 153 LEU B C 1
ATOM 4156 O O . LEU B 1 153 ? 60.559 25.878 19.560 1.00 19.55 153 LEU B O 1
ATOM 4161 N N . ARG B 1 154 ? 60.242 25.338 17.395 1.00 20.14 154 ARG B N 1
ATOM 4162 C CA . ARG B 1 154 ? 59.032 24.538 17.644 1.00 20.64 154 ARG B CA 1
ATOM 4163 C C . ARG B 1 154 ? 59.288 23.354 18.585 1.00 20.30 154 ARG B C 1
ATOM 4164 O O . ARG B 1 154 ? 58.589 23.199 19.585 1.00 20.34 154 ARG B O 1
ATOM 4172 N N . VAL B 1 155 ? 60.297 22.538 18.278 1.00 20.48 155 VAL B N 1
ATOM 4173 C CA . VAL B 1 155 ? 60.622 21.378 19.116 1.00 20.40 155 VAL B CA 1
ATOM 4174 C C . VAL B 1 155 ? 61.106 21.804 20.513 1.00 20.44 155 VAL B C 1
ATOM 4175 O O . VAL B 1 155 ? 60.716 21.205 21.521 1.00 19.94 155 VAL B O 1
ATOM 4179 N N . PHE B 1 156 ? 61.926 22.855 20.569 1.00 19.48 156 PHE B N 1
ATOM 4180 C CA . PHE B 1 156 ? 62.476 23.337 21.835 1.00 19.68 156 PHE B CA 1
ATOM 4181 C C . PHE B 1 156 ? 61.344 23.776 22.753 1.00 19.65 156 PHE B C 1
ATOM 4182 O O . PHE B 1 156 ? 61.279 23.367 23.921 1.00 20.37 156 PHE B O 1
ATOM 4190 N N . HIS B 1 157 ? 60.434 24.585 22.215 1.00 19.70 157 HIS B N 1
ATOM 4191 C CA . HIS B 1 157 ? 59.333 25.102 23.021 1.00 20.28 157 HIS B CA 1
ATOM 4192 C C . HIS B 1 157 ? 58.237 24.085 23.321 1.00 20.43 157 HIS B C 1
ATOM 4193 O O . HIS B 1 157 ? 57.652 24.122 24.403 1.00 20.73 157 HIS B O 1
ATOM 4200 N N . ASP B 1 158 ? 58.015 23.143 22.406 1.00 20.54 158 ASP B N 1
ATOM 4201 C CA . ASP B 1 158 ? 57.162 21.987 22.706 1.00 20.88 158 ASP B CA 1
ATOM 4202 C C . ASP B 1 158 ? 57.714 21.209 23.893 1.00 20.43 158 ASP B C 1
ATOM 4203 O O . ASP B 1 158 ? 56.957 20.838 24.778 1.00 20.05 158 ASP B O 1
ATOM 4208 N N . VAL B 1 159 ? 59.029 20.970 23.908 1.00 20.19 159 VAL B N 1
ATOM 4209 C CA . VAL B 1 159 ? 59.640 20.195 24.987 1.00 20.56 159 VAL B CA 1
ATOM 4210 C C . VAL B 1 159 ? 59.647 20.993 26.304 1.00 20.79 159 VAL B C 1
ATOM 4211 O O . VAL B 1 159 ? 59.461 20.431 27.396 1.00 21.11 159 VAL B O 1
ATOM 4215 N N . ASP B 1 160 ? 59.821 22.308 26.201 1.00 20.76 160 ASP B N 1
ATOM 4216 C CA . ASP B 1 160 ? 59.689 23.159 27.379 1.00 20.67 160 ASP B CA 1
ATOM 4217 C C . ASP B 1 160 ? 58.312 23.004 28.037 1.00 20.47 160 ASP B C 1
ATOM 4218 O O . ASP B 1 160 ? 58.222 22.756 29.243 1.00 20.40 160 ASP B O 1
ATOM 4223 N N . LEU B 1 161 ? 57.250 23.097 27.238 1.00 20.39 161 LEU B N 1
ATOM 4224 C CA . LEU B 1 161 ? 55.895 22.872 27.736 1.00 20.12 161 LEU B CA 1
ATOM 4225 C C . LEU B 1 161 ? 55.782 21.481 28.361 1.00 20.05 161 LEU B C 1
ATOM 4226 O O . LEU B 1 161 ? 55.318 21.339 29.492 1.00 19.85 161 LEU B O 1
ATOM 4231 N N . THR B 1 162 ? 56.210 20.467 27.611 1.00 19.95 162 THR B N 1
ATOM 4232 C CA . THR B 1 162 ? 56.137 19.073 28.059 1.00 20.37 162 THR B CA 1
ATOM 4233 C C . THR B 1 162 ? 56.730 18.917 29.448 1.00 19.92 162 THR B C 1
ATOM 4234 O O . THR B 1 162 ? 56.119 18.307 30.317 1.00 19.95 162 THR B O 1
ATOM 4238 N N . THR B 1 163 ? 57.912 19.485 29.651 1.00 20.11 163 THR B N 1
ATOM 4239 C CA . THR B 1 163 ? 58.622 19.355 30.921 1.00 20.24 163 THR B CA 1
ATOM 4240 C C . THR B 1 163 ? 57.897 20.059 32.075 1.00 20.47 163 THR B C 1
ATOM 4241 O O . THR B 1 163 ? 57.832 19.521 33.191 1.00 20.29 163 THR B O 1
ATOM 4245 N N . THR B 1 164 ? 57.371 21.259 31.818 1.00 20.35 164 THR B N 1
ATOM 4246 C CA . THR B 1 164 ? 56.567 21.964 32.835 1.00 21.02 164 THR B CA 1
ATOM 4247 C C . THR B 1 164 ? 55.316 21.159 33.248 1.00 21.08 164 THR B C 1
ATOM 4248 O O . THR B 1 164 ? 54.914 21.180 34.406 1.00 21.45 164 THR B O 1
ATOM 4252 N N . ILE B 1 165 ? 54.727 20.423 32.306 1.00 21.00 165 ILE B N 1
ATOM 4253 C CA . ILE B 1 165 ? 53.577 19.557 32.624 1.00 21.10 165 ILE B CA 1
ATOM 4254 C C . ILE B 1 165 ? 54.024 18.344 33.452 1.00 21.25 165 ILE B C 1
ATOM 4255 O O . ILE B 1 165 ? 53.403 18.010 34.469 1.00 21.29 165 ILE B O 1
ATOM 4260 N N . GLY B 1 166 ? 55.116 17.707 33.037 1.00 21.14 166 GLY B N 1
ATOM 4261 C CA . GLY B 1 166 ? 55.753 16.669 33.853 1.00 21.16 166 GLY B CA 1
ATOM 4262 C C . GLY B 1 166 ? 56.019 17.152 35.265 1.00 21.05 166 GLY B C 1
ATOM 4263 O O . GLY B 1 166 ? 55.729 16.448 36.237 1.00 21.07 166 GLY B O 1
ATOM 4264 N N . GLN B 1 167 ? 56.537 18.376 35.380 1.00 20.98 167 GLN B N 1
ATOM 4265 C CA . GLN B 1 167 ? 56.830 18.966 36.679 1.00 20.80 167 GLN B CA 1
ATOM 4266 C C . GLN B 1 167 ? 55.553 19.179 37.497 1.00 21.34 167 GLN B C 1
ATOM 4267 O O . GLN B 1 167 ? 55.539 18.941 38.709 1.00 20.91 167 GLN B O 1
ATOM 4273 N N . LEU B 1 168 ? 54.482 19.611 36.832 1.00 21.48 168 LEU B N 1
ATOM 4274 C CA . LEU B 1 168 ? 53.163 19.672 37.471 1.00 22.17 168 LEU B CA 1
ATOM 4275 C C . LEU B 1 168 ? 52.766 18.327 38.087 1.00 22.29 168 LEU B C 1
ATOM 4276 O O . LEU B 1 168 ? 52.358 18.264 39.247 1.00 22.02 168 LEU B O 1
ATOM 4281 N N . TYR B 1 169 ? 52.886 17.255 37.308 1.00 22.88 169 TYR B N 1
ATOM 4282 C CA . TYR B 1 169 ? 52.605 15.897 37.802 1.00 23.38 169 TYR B CA 1
ATOM 4283 C C . TYR B 1 169 ? 53.478 15.549 39.001 1.00 23.77 169 TYR B C 1
ATOM 4284 O O . TYR B 1 169 ? 53.005 14.967 39.974 1.00 23.35 169 TYR B O 1
ATOM 4293 N N . ASP B 1 170 ? 54.755 15.916 38.918 1.00 24.14 170 ASP B N 1
ATOM 4294 C CA . ASP B 1 170 ? 55.704 15.641 39.993 1.00 25.10 170 ASP B CA 1
ATOM 4295 C C . ASP B 1 170 ? 55.321 16.366 41.282 1.00 25.30 170 ASP B C 1
ATOM 4296 O O . ASP B 1 170 ? 55.232 15.739 42.343 1.00 25.33 170 ASP B O 1
ATOM 4301 N N . VAL B 1 171 ? 55.091 17.678 41.191 1.00 26.09 171 VAL B N 1
ATOM 4302 C CA . VAL B 1 171 ? 54.903 18.500 42.392 1.00 26.83 171 VAL B CA 1
ATOM 4303 C C . VAL B 1 171 ? 53.559 18.241 43.068 1.00 27.09 171 VAL B C 1
ATOM 4304 O O . VAL B 1 171 ? 53.385 18.531 44.255 1.00 27.37 171 VAL B O 1
ATOM 4308 N N . THR B 1 172 ? 52.629 17.660 42.315 1.00 28.01 172 THR B N 1
ATOM 4309 C CA . THR B 1 172 ? 51.290 17.344 42.826 1.00 28.53 172 THR B CA 1
ATOM 4310 C C . THR B 1 172 ? 51.050 15.844 43.079 1.00 29.25 172 THR B C 1
ATOM 4311 O O . THR B 1 172 ? 49.920 15.437 43.385 1.00 29.91 172 THR B O 1
ATOM 4315 N N . SER B 1 173 ? 52.104 15.035 42.967 1.00 29.73 173 SER B N 1
ATOM 4316 C CA . SER B 1 173 ? 52.013 13.568 43.076 1.00 30.22 173 SER B CA 1
ATOM 4317 C C . SER B 1 173 ? 51.813 13.051 44.507 1.00 30.75 173 SER B C 1
ATOM 4318 O O . SER B 1 173 ? 51.448 11.888 44.698 1.00 30.62 173 SER B O 1
ATOM 4321 N N . MET B 1 174 ? 52.076 13.914 45.488 1.00 31.18 174 MET B N 1
ATOM 4322 C CA . MET B 1 174 ? 52.002 13.573 46.923 1.00 31.94 174 MET B CA 1
ATOM 4323 C C . MET B 1 174 ? 50.639 13.870 47.546 1.00 31.82 174 MET B C 1
ATOM 4324 O O . MET B 1 174 ? 50.378 13.497 48.691 1.00 31.47 174 MET B O 1
ATOM 4329 N N . VAL B 1 175 ? 49.784 14.570 46.808 1.00 31.71 175 VAL B N 1
ATOM 4330 C CA . VAL B 1 175 ? 48.442 14.874 47.284 1.00 31.63 175 VAL B CA 1
ATOM 4331 C C . VAL B 1 175 ? 47.443 14.111 46.418 1.00 31.55 175 VAL B C 1
ATOM 4332 O O . VAL B 1 175 ? 47.615 14.015 45.199 1.00 31.26 175 VAL B O 1
ATOM 4336 N N . ASP B 1 176 ? 46.416 13.552 47.052 1.00 31.39 176 ASP B N 1
ATOM 4337 C CA . ASP B 1 176 ? 45.390 12.805 46.331 1.00 31.84 176 ASP B CA 1
ATOM 4338 C C . ASP B 1 176 ? 44.743 13.725 45.295 1.00 31.07 176 ASP B C 1
ATOM 4339 O O . ASP B 1 176 ? 44.325 14.831 45.619 1.00 30.96 176 ASP B O 1
ATOM 4344 N N . SER B 1 177 ? 44.701 13.280 44.041 1.00 30.89 177 SER B N 1
ATOM 4345 C CA . SER B 1 177 ? 44.361 14.181 42.931 1.00 30.81 177 SER B CA 1
ATOM 4346 C C . SER B 1 177 ? 42.950 14.775 43.027 1.00 30.65 177 SER B C 1
ATOM 4347 O O . SER B 1 177 ? 42.723 15.910 42.606 1.00 29.99 177 SER B O 1
ATOM 4350 N N . ALA B 1 178 ? 42.017 14.014 43.601 1.00 30.77 178 ALA B N 1
ATOM 4351 C CA . ALA B 1 178 ? 40.652 14.499 43.816 1.00 31.44 178 ALA B CA 1
ATOM 4352 C C . ALA B 1 178 ? 40.608 15.672 44.806 1.00 31.97 178 ALA B C 1
ATOM 4353 O O . ALA B 1 178 ? 39.644 16.444 44.827 1.00 31.90 178 ALA B O 1
ATOM 4355 N N . LYS B 1 179 ? 41.655 15.795 45.620 1.00 32.52 179 LYS B N 1
ATOM 4356 C CA . LYS B 1 179 ? 41.747 16.849 46.633 1.00 33.66 179 LYS B CA 1
ATOM 4357 C C . LYS B 1 179 ? 42.446 18.111 46.104 1.00 33.99 179 LYS B C 1
ATOM 4358 O O . LYS B 1 179 ? 42.429 19.152 46.760 1.00 33.99 179 LYS B O 1
ATOM 4364 N N . LEU B 1 180 ? 43.049 18.017 44.919 1.00 34.21 180 LEU B N 1
ATOM 4365 C CA . LEU B 1 180 ? 43.760 19.147 44.324 1.00 34.88 180 LEU B CA 1
ATOM 4366 C C . LEU B 1 180 ? 42.781 20.282 44.062 1.00 35.00 180 LEU B C 1
ATOM 4367 O O . LEU B 1 180 ? 41.880 20.154 43.238 1.00 35.31 180 LEU B O 1
ATOM 4372 N N . ASP B 1 181 ? 42.969 21.384 44.777 1.00 35.15 181 ASP B N 1
ATOM 4373 C CA . ASP B 1 181 ? 42.061 22.526 44.736 1.00 35.78 181 ASP B CA 1
ATOM 4374 C C . ASP B 1 181 ? 42.858 23.740 45.187 1.00 35.53 181 ASP B C 1
ATOM 4375 O O . ASP B 1 181 ? 43.358 23.771 46.309 1.00 35.14 181 ASP B O 1
ATOM 4380 N N . ALA B 1 182 ? 42.984 24.730 44.305 1.00 35.88 182 ALA B N 1
ATOM 4381 C CA . ALA B 1 182 ? 43.788 25.922 44.596 1.00 36.43 182 ALA B CA 1
ATOM 4382 C C . ALA B 1 182 ? 43.341 26.644 45.871 1.00 36.87 182 ALA B C 1
ATOM 4383 O O . ALA B 1 182 ? 44.173 27.167 46.613 1.00 36.81 182 ALA B O 1
ATOM 4385 N N . LYS B 1 183 ? 42.031 26.644 46.113 1.00 37.98 183 LYS B N 1
ATOM 4386 C CA . LYS B 1 183 ? 41.418 27.341 47.251 1.00 39.26 183 LYS B CA 1
ATOM 4387 C C . LYS B 1 183 ? 41.669 26.669 48.602 1.00 39.80 183 LYS B C 1
ATOM 4388 O O . LYS B 1 183 ? 41.625 27.327 49.649 1.00 39.86 183 LYS B O 1
ATOM 4394 N N . VAL B 1 184 ? 41.895 25.359 48.588 1.00 40.37 184 VAL B N 1
ATOM 4395 C CA . VAL B 1 184 ? 41.932 24.595 49.833 1.00 40.97 184 VAL B CA 1
ATOM 4396 C C . VAL B 1 184 ? 43.284 23.930 50.030 1.00 41.23 184 VAL B C 1
ATOM 4397 O O . VAL B 1 184 ? 43.763 23.205 49.157 1.00 41.00 184 VAL B O 1
ATOM 4401 N N . ALA B 1 185 ? 43.901 24.196 51.177 1.00 41.45 185 ALA B N 1
ATOM 4402 C CA . ALA B 1 185 ? 45.104 23.489 51.572 1.00 41.98 185 ALA B CA 1
ATOM 4403 C C . ALA B 1 185 ? 44.722 22.045 51.879 1.00 42.23 185 ALA B C 1
ATOM 4404 O O . ALA B 1 185 ? 43.658 21.784 52.450 1.00 42.48 185 ALA B O 1
ATOM 4406 N N . HIS B 1 186 ? 45.571 21.112 51.467 1.00 42.25 186 HIS B N 1
ATOM 4407 C CA . HIS B 1 186 ? 45.365 19.708 51.784 1.00 42.48 186 HIS B CA 1
ATOM 4408 C C . HIS B 1 186 ? 46.667 19.052 52.209 1.00 41.86 186 HIS B C 1
ATOM 4409 O O . HIS B 1 186 ? 47.740 19.371 51.689 1.00 42.04 186 HIS B O 1
ATOM 4416 N N . ALA B 1 187 ? 46.561 18.138 53.169 1.00 41.25 187 ALA B N 1
ATOM 4417 C CA . ALA B 1 187 ? 47.698 17.345 53.609 1.00 40.18 187 ALA B CA 1
ATOM 4418 C C . ALA B 1 187 ? 48.120 16.386 52.499 1.00 39.28 187 ALA B C 1
ATOM 4419 O O . ALA B 1 187 ? 47.323 16.055 51.612 1.00 39.35 187 ALA B O 1
ATOM 4421 N N . ASN B 1 188 ? 49.379 15.961 52.542 1.00 38.23 188 ASN B N 1
ATOM 4422 C CA . ASN B 1 188 ? 49.869 14.910 51.660 1.00 37.21 188 ASN B CA 1
ATOM 4423 C C . ASN B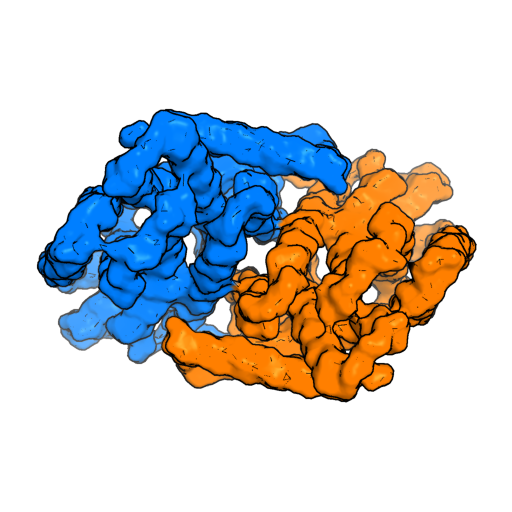 1 188 ? 49.083 13.626 51.899 1.00 36.43 188 ASN B C 1
ATOM 4424 O O . ASN B 1 188 ? 48.465 13.456 52.958 1.00 35.99 188 ASN B O 1
ATOM 4429 N N . THR B 1 189 ? 49.104 12.727 50.921 1.00 35.23 189 THR B N 1
ATOM 4430 C CA . THR B 1 189 ? 48.388 11.461 51.035 1.00 34.65 189 THR B CA 1
ATOM 4431 C C . THR B 1 189 ? 48.835 10.669 52.268 1.00 34.64 189 THR B C 1
ATOM 4432 O O . THR B 1 189 ? 49.989 10.785 52.712 1.00 34.36 189 THR B O 1
ATOM 4436 N N . THR B 1 190 ? 47.909 9.889 52.824 1.00 34.53 190 THR B N 1
ATOM 4437 C CA . THR B 1 190 ? 48.230 8.951 53.902 1.00 34.95 190 THR B CA 1
ATOM 4438 C C . THR B 1 190 ? 48.107 7.500 53.434 1.00 34.42 190 THR B C 1
ATOM 4439 O O . THR B 1 190 ? 48.658 6.601 54.063 1.00 34.66 190 THR B O 1
ATOM 4443 N N . ASP B 1 191 ? 47.393 7.282 52.327 1.00 33.98 191 ASP B N 1
ATOM 4444 C CA . ASP B 1 191 ? 47.150 5.935 51.802 1.00 33.59 191 ASP B CA 1
ATOM 4445 C C . ASP B 1 191 ? 47.946 5.568 50.541 1.00 32.53 191 ASP B C 1
ATOM 4446 O O . ASP B 1 191 ? 48.044 4.389 50.197 1.00 31.75 191 ASP B O 1
ATOM 4451 N N . TYR B 1 192 ? 48.476 6.577 49.846 1.00 31.08 192 TYR B N 1
ATOM 4452 C CA . TYR B 1 192 ? 49.363 6.362 48.689 1.00 30.19 192 TYR B CA 1
ATOM 4453 C C . TYR B 1 192 ? 48.730 5.574 47.538 1.00 29.84 192 TYR B C 1
ATOM 4454 O O . TYR B 1 192 ? 49.431 4.896 46.778 1.00 29.41 192 TYR B O 1
ATOM 4463 N N . VAL B 1 193 ? 47.408 5.678 47.395 1.00 29.55 193 VAL B N 1
ATOM 4464 C CA . VAL B 1 193 ? 46.688 4.880 46.398 1.00 29.82 193 VAL B CA 1
ATOM 4465 C C . VAL B 1 193 ? 47.117 5.216 44.963 1.00 29.34 193 VAL B C 1
ATOM 4466 O O . VAL B 1 193 ? 47.121 4.346 44.089 1.00 28.88 193 VAL B O 1
ATOM 4470 N N . GLU B 1 194 ? 47.509 6.468 44.734 1.00 29.07 194 GLU B N 1
ATOM 4471 C CA . GLU B 1 194 ? 47.912 6.906 43.395 1.00 29.57 194 GLU B CA 1
ATOM 4472 C C . GLU B 1 194 ? 49.403 6.690 43.087 1.00 29.18 194 GLU B C 1
ATOM 4473 O O . GLU B 1 194 ? 49.897 7.163 42.063 1.00 28.88 194 GLU B O 1
ATOM 4479 N N . TYR B 1 195 ? 50.116 5.983 43.968 1.00 28.61 195 TYR B N 1
ATOM 4480 C CA . TYR B 1 195 ? 51.540 5.704 43.738 1.00 28.64 195 TYR B CA 1
ATOM 4481 C C . TYR B 1 195 ? 51.652 4.427 42.908 1.00 28.93 195 TYR B C 1
ATOM 4482 O O . TYR B 1 195 ? 52.070 3.370 43.397 1.00 29.25 195 TYR B O 1
ATOM 4491 N N . THR B 1 196 ? 51.258 4.545 41.643 1.00 28.87 196 THR B N 1
ATOM 4492 C CA . THR B 1 196 ? 51.101 3.401 40.751 1.00 29.56 196 THR B CA 1
ATOM 4493 C C . THR B 1 196 ? 52.174 3.428 39.671 1.00 29.36 196 THR B C 1
ATOM 4494 O O . THR B 1 196 ? 52.731 4.498 39.394 1.00 29.35 196 THR B O 1
ATOM 4498 N N . PRO B 1 197 ? 52.484 2.258 39.065 1.00 29.49 197 PRO B N 1
ATOM 4499 C CA . PRO B 1 197 ? 53.409 2.246 37.925 1.00 29.09 197 PRO B CA 1
ATOM 4500 C C . PRO B 1 197 ? 53.025 3.219 36.802 1.00 28.76 197 PRO B C 1
ATOM 4501 O O . PRO B 1 197 ? 53.908 3.881 36.252 1.00 28.48 197 PRO B O 1
ATOM 4505 N N . PHE B 1 198 ? 51.734 3.310 36.478 1.00 28.13 198 PHE B N 1
ATOM 4506 C CA . PHE B 1 198 ? 51.252 4.250 35.462 1.00 27.79 198 PHE B CA 1
ATOM 4507 C C . PHE B 1 198 ? 51.577 5.706 35.815 1.00 27.11 198 PHE B C 1
ATOM 4508 O O . PHE B 1 198 ? 52.021 6.479 34.956 1.00 26.66 198 PHE B O 1
ATOM 4516 N N . ASN B 1 199 ? 51.332 6.080 37.066 1.00 26.46 199 ASN B N 1
ATOM 4517 C CA . ASN B 1 199 ? 51.548 7.457 37.494 1.00 26.33 199 ASN B CA 1
ATOM 4518 C C . ASN B 1 199 ? 53.023 7.825 37.569 1.00 25.60 199 ASN B C 1
ATOM 4519 O O . ASN B 1 199 ? 53.396 8.949 37.252 1.00 25.12 199 ASN B O 1
ATOM 4524 N N . HIS B 1 200 ? 53.855 6.870 37.969 1.00 25.16 200 HIS B N 1
ATOM 4525 C CA . HIS B 1 200 ? 55.300 7.089 37.940 1.00 24.77 200 HIS B CA 1
ATOM 4526 C C . HIS B 1 200 ? 55.786 7.297 36.503 1.00 24.52 200 HIS B C 1
ATOM 4527 O O . HIS B 1 200 ? 56.501 8.264 36.218 1.00 24.29 200 HIS B O 1
ATOM 4534 N N . ARG B 1 201 ? 55.378 6.404 35.602 1.00 24.44 201 ARG B N 1
ATOM 4535 C CA . ARG B 1 201 ? 55.760 6.501 34.191 1.00 24.84 201 ARG B CA 1
ATOM 4536 C C . ARG B 1 201 ? 55.352 7.860 33.637 1.00 24.28 201 ARG B C 1
ATOM 4537 O O . ARG B 1 201 ? 56.139 8.512 32.941 1.00 23.80 201 ARG B O 1
ATOM 4545 N N . ARG B 1 202 ? 54.129 8.287 33.952 1.00 23.52 202 ARG B N 1
ATOM 4546 C CA . ARG B 1 202 ? 53.634 9.568 33.456 1.00 23.53 202 ARG B CA 1
ATOM 4547 C C . ARG B 1 202 ? 54.525 10.718 33.928 1.00 22.90 202 ARG B C 1
ATOM 4548 O O . ARG B 1 202 ? 54.877 11.586 33.138 1.00 22.67 202 ARG B O 1
ATOM 4556 N N . ILE B 1 203 ? 54.903 10.713 35.207 1.00 22.52 203 ILE B N 1
ATOM 4557 C CA . ILE B 1 203 ? 55.788 11.762 35.724 1.00 22.32 203 ILE B CA 1
ATOM 4558 C C . ILE B 1 203 ? 57.107 11.762 34.958 1.00 22.10 203 ILE B C 1
ATOM 4559 O O . ILE B 1 203 ? 57.508 12.794 34.404 1.00 22.08 203 ILE B O 1
ATOM 4564 N N . VAL B 1 204 ? 57.773 10.608 34.916 1.00 21.98 204 VAL B N 1
ATOM 4565 C CA . VAL B 1 204 ? 59.159 10.559 34.417 1.00 22.54 204 VAL B CA 1
ATOM 4566 C C . VAL B 1 204 ? 59.271 10.774 32.906 1.00 22.43 204 VAL B C 1
ATOM 4567 O O . VAL B 1 204 ? 60.215 11.416 32.430 1.00 22.86 204 VAL B O 1
ATOM 4571 N N . VAL B 1 205 ? 58.302 10.255 32.157 1.00 22.33 205 VAL B N 1
ATOM 4572 C CA . VAL B 1 205 ? 58.280 10.448 30.707 1.00 22.81 205 VAL B CA 1
ATOM 4573 C C . VAL B 1 205 ? 58.228 11.937 30.336 1.00 22.32 205 VAL B C 1
ATOM 4574 O O . VAL B 1 205 ? 59.016 12.410 29.507 1.00 22.30 205 VAL B O 1
ATOM 4578 N N . TYR B 1 206 ? 57.332 12.687 30.974 1.00 22.39 206 TYR B N 1
ATOM 4579 C CA . TYR B 1 206 ? 57.161 14.090 30.625 1.00 21.94 206 TYR B CA 1
ATOM 4580 C C . TYR B 1 206 ? 58.165 15.023 31.299 1.00 21.74 206 TYR B C 1
ATOM 4581 O O . TYR B 1 206 ? 58.638 15.961 30.664 1.00 21.88 206 TYR B O 1
ATOM 4590 N N . LYS B 1 207 ? 58.523 14.759 32.558 1.00 21.32 207 LYS B N 1
ATOM 4591 C CA . LYS B 1 207 ? 59.479 15.642 33.250 1.00 21.15 207 LYS B CA 1
ATOM 4592 C C . LYS B 1 207 ? 60.931 15.423 32.821 1.00 21.63 207 LYS B C 1
ATOM 4593 O O . LYS B 1 207 ? 61.762 16.312 33.003 1.00 21.12 207 LYS B O 1
ATOM 4599 N N . THR B 1 208 ? 61.234 14.255 32.253 1.00 21.33 208 THR B N 1
ATOM 4600 C CA . THR B 1 208 ? 62.633 13.902 31.956 1.00 21.53 208 THR B CA 1
ATOM 4601 C C . THR B 1 208 ? 62.888 13.408 30.529 1.00 21.37 208 THR B C 1
ATOM 4602 O O . THR B 1 208 ? 63.811 13.896 29.861 1.00 21.77 208 THR B O 1
ATOM 4606 N N . ALA B 1 209 ? 62.100 12.437 30.075 1.00 21.22 209 ALA B N 1
ATOM 4607 C CA . ALA B 1 209 ? 62.397 11.752 28.818 1.00 21.24 209 ALA B CA 1
ATOM 4608 C C . ALA B 1 209 ? 62.409 12.686 27.608 1.00 21.22 209 ALA B C 1
ATOM 4609 O O . ALA B 1 209 ? 63.271 12.558 26.729 1.00 21.09 209 ALA B O 1
ATOM 4611 N N . TYR B 1 210 ? 61.457 13.616 27.550 1.00 21.29 210 TYR B N 1
ATOM 4612 C CA . TYR B 1 210 ? 61.373 14.487 26.374 1.00 21.63 210 TYR B CA 1
ATOM 4613 C C . TYR B 1 210 ? 62.595 15.397 26.234 1.00 21.76 210 TYR B C 1
ATOM 4614 O O . TYR B 1 210 ? 63.153 15.510 25.151 1.00 22.08 210 TYR B O 1
ATOM 4623 N N . TYR B 1 211 ? 63.033 16.027 27.321 1.00 21.27 211 TYR B N 1
ATOM 4624 C CA . TYR B 1 211 ? 64.140 16.971 27.189 1.00 21.41 211 TYR B CA 1
ATOM 4625 C C . TYR B 1 211 ? 65.517 16.320 27.273 1.00 21.16 211 TYR B C 1
ATOM 4626 O O . TYR B 1 211 ? 66.501 16.887 26.804 1.00 21.67 211 TYR B O 1
ATOM 4635 N N . THR B 1 212 ? 65.581 15.125 27.850 1.00 20.96 212 THR B N 1
ATOM 4636 C CA . THR B 1 212 ? 66.881 14.496 28.076 1.00 21.14 212 THR B CA 1
ATOM 4637 C C . THR B 1 212 ? 67.262 13.536 26.946 1.00 21.66 212 THR B C 1
ATOM 4638 O O . THR B 1 212 ? 68.442 13.410 26.609 1.00 21.84 212 THR B O 1
ATOM 4642 N N . TYR B 1 213 ? 66.260 12.879 26.360 1.00 22.07 213 TYR B N 1
ATOM 4643 C CA . TYR B 1 213 ? 66.489 11.905 25.295 1.00 22.43 213 TYR B CA 1
ATOM 4644 C C . TYR B 1 213 ? 65.936 12.312 23.929 1.00 22.88 213 TYR B C 1
ATOM 4645 O O . TYR B 1 213 ? 66.674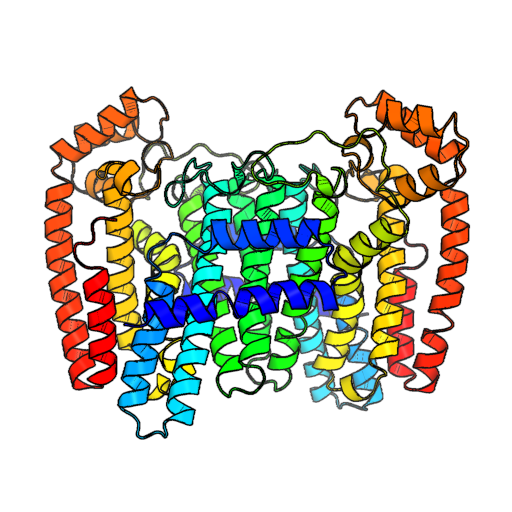 12.298 22.939 1.00 23.05 213 TYR B O 1
ATOM 4654 N N . TRP B 1 214 ? 64.667 12.705 23.873 1.00 23.05 214 TRP B N 1
ATOM 4655 C CA . TRP B 1 214 ? 64.046 13.045 22.584 1.00 24.13 214 TRP B CA 1
ATOM 4656 C C . TRP B 1 214 ? 64.629 14.319 21.960 1.00 23.27 214 TRP B C 1
ATOM 4657 O O . TRP B 1 214 ? 65.023 14.320 20.790 1.00 22.88 214 TRP B O 1
ATOM 4668 N N . LEU B 1 215 ? 64.695 15.390 22.747 1.00 22.73 215 LEU B N 1
ATOM 4669 C CA . LEU B 1 215 ? 65.144 16.693 22.245 1.00 22.41 215 LEU B CA 1
ATOM 4670 C C . LEU B 1 215 ? 66.575 16.687 21.671 1.00 21.97 215 LEU B C 1
ATOM 4671 O O . LEU B 1 215 ? 66.784 17.223 20.586 1.00 21.49 215 LEU B O 1
ATOM 4676 N N . PRO B 1 216 ? 67.554 16.085 22.385 1.00 21.82 216 PRO B N 1
ATOM 4677 C CA . PRO B 1 216 ? 68.907 16.064 21.818 1.00 21.87 216 PRO B CA 1
ATOM 4678 C C . PRO B 1 216 ? 68.992 15.309 20.483 1.00 21.54 216 PRO B C 1
ATOM 4679 O O . PRO B 1 216 ? 69.656 15.775 19.555 1.00 21.10 216 PRO B O 1
ATOM 4683 N N . LEU B 1 217 ? 68.299 14.175 20.387 1.00 21.16 217 LEU B N 1
ATOM 4684 C CA . LEU B 1 217 ? 68.279 13.375 19.156 1.00 21.09 217 LEU B CA 1
ATOM 4685 C C . LEU B 1 217 ? 67.687 14.197 18.004 1.00 21.54 217 LEU B C 1
ATOM 4686 O O . LEU B 1 217 ? 68.280 14.315 16.928 1.00 21.46 217 LEU B O 1
ATOM 4691 N N . VAL B 1 218 ? 66.520 14.785 18.250 1.00 21.79 218 VAL B N 1
ATOM 4692 C CA . VAL B 1 218 ? 65.834 15.582 17.236 1.00 22.38 218 VAL B CA 1
ATOM 4693 C C . VAL B 1 218 ? 66.629 16.814 16.803 1.00 22.31 218 VAL B C 1
ATOM 4694 O O . VAL B 1 218 ? 66.701 17.109 15.612 1.00 21.28 218 VAL B O 1
ATOM 4698 N N . MET B 1 219 ? 67.242 17.524 17.750 1.00 22.46 219 MET B N 1
ATOM 4699 C CA A MET B 1 219 ? 68.078 18.683 17.410 0.50 22.74 219 MET B CA 1
ATOM 4700 C CA B MET B 1 219 ? 68.046 18.687 17.373 0.50 22.67 219 MET B CA 1
ATOM 4701 C C . MET B 1 219 ? 69.255 18.288 16.519 1.00 22.46 219 MET B C 1
ATOM 4702 O O . MET B 1 219 ? 69.607 19.002 15.591 1.00 22.33 219 MET B O 1
ATOM 4711 N N . GLY B 1 220 ? 69.869 17.146 16.818 1.00 22.38 220 GLY B N 1
ATOM 4712 C CA . GLY B 1 220 ? 70.987 16.652 15.995 1.00 22.25 220 GLY B CA 1
ATOM 4713 C C . GLY B 1 220 ? 70.546 16.393 14.561 1.00 22.08 220 GLY B C 1
ATOM 4714 O O . GLY B 1 220 ? 71.262 16.709 13.609 1.00 22.01 220 GLY B O 1
ATOM 4715 N N . LEU B 1 221 ? 69.352 15.824 14.412 1.00 21.91 221 LEU B N 1
ATOM 4716 C CA . LEU B 1 221 ? 68.772 15.582 13.097 1.00 22.40 221 LEU B CA 1
ATOM 4717 C C . LEU B 1 221 ? 68.442 16.899 12.382 1.00 22.76 221 LEU B C 1
ATOM 4718 O O . LEU B 1 221 ? 68.727 17.052 11.197 1.00 22.86 221 LEU B O 1
ATOM 4723 N N . LEU B 1 222 ? 67.856 17.849 13.108 1.00 22.96 222 LEU B N 1
ATOM 4724 C CA . LEU B 1 222 ? 67.483 19.142 12.521 1.00 23.19 222 LEU B CA 1
ATOM 4725 C C . LEU B 1 222 ? 68.677 19.946 12.005 1.00 23.71 222 LEU B C 1
ATOM 4726 O O . LEU B 1 222 ? 68.660 20.416 10.860 1.00 23.55 222 LEU B O 1
ATOM 4731 N N . VAL B 1 223 ? 69.714 20.101 12.829 1.00 23.80 223 VAL B N 1
ATOM 4732 C CA . VAL B 1 223 ? 70.879 20.902 12.403 1.00 24.89 223 VAL B CA 1
ATOM 4733 C C . VAL B 1 223 ? 71.661 20.254 11.257 1.00 24.91 223 VAL B C 1
ATOM 4734 O O . VAL B 1 223 ? 72.321 20.953 10.494 1.00 24.67 223 VAL B O 1
ATOM 4738 N N . SER B 1 224 ? 71.574 18.929 11.137 1.00 25.29 224 SER B N 1
ATOM 4739 C CA . SER B 1 224 ? 72.247 18.209 10.045 1.00 25.62 224 SER B CA 1
ATOM 4740 C C . SER B 1 224 ? 71.351 18.037 8.809 1.00 25.94 224 SER B C 1
ATOM 4741 O O . SER B 1 224 ? 71.786 17.486 7.799 1.00 25.84 224 SER B O 1
ATOM 4744 N N . GLY B 1 225 ? 70.108 18.501 8.909 1.00 25.68 225 GLY B N 1
ATOM 4745 C CA . GLY B 1 225 ? 69.127 18.425 7.811 1.00 26.32 225 GLY B CA 1
ATOM 4746 C C . GLY B 1 225 ? 68.688 17.006 7.466 1.00 26.45 225 GLY B C 1
ATOM 4747 O O . GLY B 1 225 ? 68.443 16.690 6.301 1.00 26.42 225 GLY B O 1
ATOM 4748 N N . THR B 1 226 ? 68.583 16.147 8.474 1.00 26.36 226 THR B N 1
ATOM 4749 C CA . THR B 1 226 ? 68.322 14.727 8.235 1.00 26.52 226 THR B CA 1
ATOM 4750 C C . THR B 1 226 ? 67.121 14.156 8.982 1.00 26.81 226 THR B C 1
ATOM 4751 O O . THR B 1 226 ? 66.989 12.938 9.082 1.00 26.76 226 THR B O 1
ATOM 4755 N N . LEU B 1 227 ? 66.245 15.018 9.496 1.00 27.35 227 LEU B N 1
ATOM 4756 C CA . LEU B 1 227 ? 65.097 14.545 10.281 1.00 28.19 227 LEU B CA 1
ATOM 4757 C C . LEU B 1 227 ? 64.209 13.583 9.492 1.00 28.47 227 LEU B C 1
ATOM 4758 O O . LEU B 1 227 ? 63.711 12.598 10.036 1.00 28.39 227 LEU B O 1
ATOM 4763 N N . GLU B 1 228 ? 64.035 13.863 8.208 1.00 28.94 228 GLU B N 1
ATOM 4764 C CA . GLU B 1 228 ? 63.185 13.029 7.357 1.00 29.96 228 GLU B CA 1
ATOM 4765 C C . GLU B 1 228 ? 63.792 11.680 6.957 1.00 29.67 228 GLU B C 1
ATOM 4766 O O . GLU B 1 228 ? 63.104 10.837 6.377 1.00 29.72 228 GLU B O 1
ATOM 4772 N N . LYS B 1 229 ? 65.065 11.471 7.283 1.00 29.11 229 LYS B N 1
ATOM 4773 C CA . LYS B 1 229 ? 65.743 10.215 6.955 1.00 28.98 229 LYS B CA 1
ATOM 4774 C C . LYS B 1 229 ? 65.610 9.154 8.049 1.00 28.70 229 LYS B C 1
ATOM 4775 O O . LYS B 1 229 ? 66.136 8.042 7.908 1.00 28.42 229 LYS B O 1
ATOM 4781 N N . VAL B 1 230 ? 64.922 9.499 9.136 1.00 28.36 230 VAL B N 1
ATOM 4782 C CA . VAL B 1 230 ? 64.722 8.569 10.252 1.00 28.60 230 VAL B CA 1
ATOM 4783 C C . VAL B 1 230 ? 63.240 8.353 10.575 1.00 28.56 230 VAL B C 1
ATOM 4784 O O . VAL B 1 230 ? 62.395 9.215 10.307 1.00 28.42 230 VAL B O 1
ATOM 4788 N N . ASP B 1 231 ? 62.953 7.202 11.170 1.00 28.86 231 ASP B N 1
ATOM 4789 C CA . ASP B 1 231 ? 61.609 6.824 11.583 1.00 29.42 231 ASP B CA 1
ATOM 4790 C C . ASP B 1 231 ? 61.240 7.611 12.849 1.00 29.38 231 ASP B C 1
ATOM 4791 O O . ASP B 1 231 ? 61.765 7.344 13.940 1.00 29.04 231 ASP B O 1
ATOM 4796 N N . LYS B 1 232 ? 60.354 8.592 12.675 1.00 29.44 232 LYS B N 1
ATOM 4797 C CA . LYS B 1 232 ? 59.916 9.499 13.746 1.00 30.18 232 LYS B CA 1
ATOM 4798 C C . LYS B 1 232 ? 59.311 8.761 14.948 1.00 29.08 232 LYS B C 1
ATOM 4799 O O . LYS B 1 232 ? 59.696 8.990 16.099 1.00 28.55 232 LYS B O 1
ATOM 4805 N N . LYS B 1 233 ? 58.358 7.880 14.663 1.00 28.64 233 LYS B N 1
ATOM 4806 C CA . LYS B 1 233 ? 57.695 7.055 15.663 1.00 28.65 233 LYS B CA 1
ATOM 4807 C C . LYS B 1 233 ? 58.689 6.182 16.446 1.00 27.52 233 LYS B C 1
ATOM 4808 O O . LYS B 1 233 ? 58.627 6.116 17.676 1.00 26.95 233 LYS B O 1
ATOM 4814 N N . ALA B 1 234 ? 59.609 5.527 15.735 1.00 26.68 234 ALA B N 1
ATOM 4815 C CA . ALA B 1 234 ? 60.600 4.662 16.384 1.00 26.03 234 ALA B CA 1
ATOM 4816 C C . ALA B 1 234 ? 61.612 5.462 17.218 1.00 25.88 234 ALA B C 1
ATOM 4817 O O . ALA B 1 234 ? 62.055 5.016 18.289 1.00 25.31 234 ALA B O 1
ATOM 4819 N N . THR B 1 235 ? 61.981 6.634 16.717 1.00 25.61 235 THR B N 1
ATOM 4820 C CA . THR B 1 235 ? 62.868 7.529 17.456 1.00 25.94 235 THR B CA 1
ATOM 4821 C C . THR B 1 235 ? 62.198 7.962 18.771 1.00 26.08 235 THR B C 1
ATOM 4822 O O . THR B 1 235 ? 62.816 7.898 19.844 1.00 26.26 235 THR B O 1
ATOM 4826 N N . HIS B 1 236 ? 60.931 8.369 18.690 1.00 25.87 236 HIS B N 1
ATOM 4827 C CA . HIS B 1 236 ? 60.174 8.739 19.885 1.00 25.97 236 HIS B CA 1
ATOM 4828 C C . HIS B 1 236 ? 60.142 7.585 20.895 1.00 25.57 236 HIS B C 1
ATOM 4829 O O . HIS B 1 236 ? 60.426 7.787 22.072 1.00 24.73 236 HIS B O 1
ATOM 4836 N N . LYS B 1 237 ? 59.828 6.377 20.420 1.00 25.46 237 LYS B N 1
ATOM 4837 C CA . LYS B 1 237 ? 59.708 5.206 21.296 1.00 25.83 237 LYS B CA 1
ATOM 4838 C C . LYS B 1 237 ? 60.995 4.910 22.063 1.00 25.39 237 LYS B C 1
ATOM 4839 O O . LYS B 1 237 ? 60.962 4.722 23.287 1.00 25.86 237 LYS B O 1
ATOM 4845 N N . VAL B 1 238 ? 62.122 4.871 21.356 1.00 25.13 238 VAL B N 1
ATOM 4846 C CA . VAL B 1 238 ? 63.398 4.561 22.014 1.00 25.05 238 VAL B CA 1
ATOM 4847 C C . VAL B 1 238 ? 63.796 5.672 23.005 1.00 24.64 238 VAL B C 1
ATOM 4848 O O . VAL B 1 238 ? 64.340 5.385 24.068 1.00 24.10 238 VAL B O 1
ATOM 4852 N N . ALA B 1 239 ? 63.498 6.924 22.657 1.00 24.16 239 ALA B N 1
ATOM 4853 C CA . ALA B 1 239 ? 63.735 8.056 23.557 1.00 23.94 239 ALA B CA 1
ATOM 4854 C C . ALA B 1 239 ? 62.927 7.901 24.850 1.00 23.80 239 ALA B C 1
ATOM 4855 O O . ALA B 1 239 ? 63.441 8.163 25.940 1.00 23.39 239 ALA B O 1
ATOM 4857 N N . MET B 1 240 ? 61.667 7.472 24.730 1.00 23.78 240 MET B N 1
ATOM 4858 C CA . MET B 1 240 ? 60.828 7.278 25.918 1.00 24.13 240 MET B CA 1
ATOM 4859 C C . MET B 1 240 ? 61.348 6.147 26.815 1.00 23.79 240 MET B C 1
ATOM 4860 O O . MET B 1 240 ? 61.392 6.289 28.030 1.00 23.94 240 MET B O 1
ATOM 4865 N N . VAL B 1 241 ? 61.753 5.034 26.211 1.00 23.75 241 VAL B N 1
ATOM 4866 C CA . VAL B 1 241 ? 62.243 3.888 26.980 1.00 23.42 241 VAL B CA 1
ATOM 4867 C C . VAL B 1 241 ? 63.530 4.244 27.749 1.00 23.59 241 VAL B C 1
ATOM 4868 O O . VAL B 1 241 ? 63.619 4.022 28.967 1.00 22.97 241 VAL B O 1
ATOM 4872 N N . MET B 1 242 ? 64.497 4.830 27.043 1.00 23.79 242 MET B N 1
ATOM 4873 C CA . MET B 1 242 ? 65.780 5.238 27.647 1.00 24.00 242 MET B CA 1
ATOM 4874 C C . MET B 1 242 ? 65.589 6.318 28.708 1.00 23.23 242 MET B C 1
ATOM 4875 O O . MET B 1 242 ? 66.219 6.267 29.762 1.00 23.46 242 MET B O 1
ATOM 4880 N N . GLY B 1 243 ? 64.722 7.290 28.419 1.00 22.98 243 GLY B N 1
ATOM 4881 C CA . GLY B 1 243 ? 64.425 8.386 29.343 1.00 22.38 243 GLY B CA 1
ATOM 4882 C C . GLY B 1 243 ? 63.765 7.931 30.633 1.00 22.53 243 GLY B C 1
ATOM 4883 O O . GLY B 1 243 ? 64.140 8.384 31.722 1.00 22.10 243 GLY B O 1
ATOM 4884 N N . GLU B 1 244 ? 62.767 7.053 30.510 1.00 22.45 244 GLU B N 1
ATOM 4885 C CA . GLU B 1 244 ? 62.160 6.425 31.676 1.00 23.33 244 GLU B CA 1
ATOM 4886 C C . GLU B 1 244 ? 63.241 5.748 32.524 1.00 22.70 244 GLU B C 1
ATOM 4887 O O . GLU B 1 244 ? 63.340 6.010 33.716 1.00 23.30 244 GLU B O 1
ATOM 4893 N N . TYR B 1 245 ? 64.050 4.895 31.892 1.00 22.54 245 TYR B N 1
ATOM 4894 C CA . TYR B 1 245 ? 65.152 4.203 32.563 1.00 22.13 245 TYR B CA 1
ATOM 4895 C C . TYR B 1 245 ? 66.129 5.184 33.227 1.00 21.69 245 TYR B C 1
ATOM 4896 O O . TYR B 1 245 ? 66.536 4.983 34.371 1.00 21.66 245 TYR B O 1
ATOM 4905 N N . PHE B 1 246 ? 66.490 6.245 32.512 1.00 21.53 246 PHE B N 1
ATOM 4906 C CA . PHE B 1 246 ? 67.371 7.270 33.064 1.00 21.51 246 PHE B CA 1
ATOM 4907 C C . PHE B 1 246 ? 66.804 7.855 34.363 1.00 21.74 246 PHE B C 1
ATOM 4908 O O . PHE B 1 246 ? 67.530 8.022 35.345 1.00 21.57 246 PHE B O 1
ATOM 4916 N N . GLN B 1 247 ? 65.504 8.154 34.379 1.00 21.55 247 GLN B N 1
ATOM 4917 C CA . GLN B 1 247 ? 64.897 8.713 35.585 1.00 21.79 247 GLN B CA 1
ATOM 4918 C C . GLN B 1 247 ? 64.763 7.698 36.709 1.00 22.01 247 GLN B C 1
ATOM 4919 O O . GLN B 1 247 ? 64.920 8.044 37.882 1.00 22.07 247 GLN B O 1
ATOM 4925 N N . VAL B 1 248 ? 64.462 6.449 36.353 1.00 22.10 248 VAL B N 1
ATOM 4926 C CA . VAL B 1 248 ? 64.483 5.363 37.337 1.00 22.41 248 VAL B CA 1
ATOM 4927 C C . VAL B 1 248 ? 65.866 5.251 38.010 1.00 22.35 248 VAL B C 1
ATOM 4928 O O . VAL B 1 248 ? 65.955 5.134 39.243 1.00 22.13 248 VAL B O 1
ATOM 4932 N N . GLN B 1 249 ? 66.932 5.301 37.209 1.00 22.60 249 GLN B N 1
ATOM 4933 C CA . GLN B 1 249 ? 68.296 5.330 37.751 1.00 22.71 249 GLN B CA 1
ATOM 4934 C C . GLN B 1 249 ? 68.445 6.480 38.727 1.00 22.78 249 GLN B C 1
ATOM 4935 O O . GLN B 1 249 ? 68.951 6.301 39.832 1.00 22.98 249 GLN B O 1
ATOM 4941 N N . ASP B 1 250 ? 67.990 7.664 38.314 1.00 23.16 250 ASP B N 1
ATOM 4942 C CA . ASP B 1 250 ? 68.067 8.856 39.154 1.00 23.13 250 ASP B CA 1
ATOM 4943 C C . ASP B 1 250 ? 67.337 8.633 40.484 1.00 23.52 250 ASP B C 1
ATOM 4944 O O . ASP B 1 250 ? 67.871 8.962 41.539 1.00 23.01 250 ASP B O 1
ATOM 4949 N N . ASP B 1 251 ? 66.141 8.043 40.420 1.00 23.82 251 ASP B N 1
ATOM 4950 C CA . ASP B 1 251 ? 65.344 7.725 41.608 1.00 24.36 251 ASP B CA 1
ATOM 4951 C C . ASP B 1 251 ? 66.090 6.757 42.533 1.00 24.64 251 ASP B C 1
ATOM 4952 O O . ASP B 1 251 ? 66.156 6.978 43.743 1.00 25.37 251 ASP B O 1
ATOM 4957 N N . VAL B 1 252 ? 66.632 5.686 41.958 1.00 24.72 252 VAL B N 1
ATOM 4958 C CA . VAL B 1 252 ? 67.383 4.678 42.726 1.00 24.96 252 VAL B CA 1
ATOM 4959 C C . VAL B 1 252 ? 68.568 5.329 43.441 1.00 25.26 252 VAL B C 1
ATOM 4960 O O . VAL B 1 252 ? 68.764 5.120 44.639 1.00 24.81 252 VAL B O 1
ATOM 4964 N N . MET B 1 253 ? 69.328 6.143 42.709 1.00 25.56 253 MET B N 1
ATOM 4965 C CA . MET B 1 253 ? 70.518 6.800 43.253 1.00 26.62 253 MET B CA 1
ATOM 4966 C C . MET B 1 253 ? 70.228 7.807 44.370 1.00 26.78 253 MET B C 1
ATOM 4967 O O . MET B 1 253 ? 71.077 8.022 45.241 1.00 26.93 253 MET B O 1
ATOM 4972 N N . ASP B 1 254 ? 69.038 8.414 44.347 1.00 27.28 254 ASP B N 1
ATOM 4973 C CA . ASP B 1 254 ? 68.597 9.333 45.405 1.00 28.10 254 ASP B CA 1
ATOM 4974 C C . ASP B 1 254 ? 68.773 8.673 46.768 1.00 28.54 254 ASP B C 1
ATOM 4975 O O . ASP B 1 254 ? 69.265 9.290 47.710 1.00 28.44 254 ASP B O 1
ATOM 4980 N N . CYS B 1 255 ? 68.381 7.408 46.845 1.00 28.65 255 CYS B N 1
ATOM 4981 C CA . CYS B 1 255 ? 68.425 6.659 48.088 1.00 28.97 255 CYS B CA 1
ATOM 4982 C C . CYS B 1 255 ? 69.786 6.008 48.325 1.00 29.04 255 CYS B C 1
ATOM 4983 O O . CYS B 1 255 ? 70.333 6.093 49.430 1.00 29.12 255 CYS B O 1
ATOM 4986 N N . PHE B 1 256 ? 70.336 5.387 47.284 1.00 29.17 256 PHE B N 1
ATOM 4987 C CA . PHE B 1 256 ? 71.419 4.412 47.458 1.00 29.59 256 PHE B CA 1
ATOM 4988 C C . PHE B 1 256 ? 72.832 4.829 47.031 1.00 30.29 256 PHE B C 1
ATOM 4989 O O . PHE B 1 256 ? 73.798 4.110 47.309 1.00 29.97 256 PHE B O 1
ATOM 4997 N N . THR B 1 257 ? 72.956 5.967 46.352 1.00 30.27 257 THR B N 1
ATOM 4998 C CA . THR B 1 257 ? 74.276 6.489 45.994 1.00 31.04 257 THR B CA 1
ATOM 4999 C C . THR B 1 257 ? 74.664 7.591 46.976 1.00 31.87 257 THR B C 1
ATOM 5000 O O . THR B 1 257 ? 73.874 8.507 47.214 1.00 32.01 257 THR B O 1
ATOM 5004 N N . PRO B 1 258 ? 75.872 7.498 47.566 1.00 32.90 258 PRO B N 1
ATOM 5005 C CA . PRO B 1 258 ? 76.371 8.585 48.419 1.00 33.54 258 PRO B CA 1
ATOM 5006 C C . PRO B 1 258 ? 76.274 9.949 47.716 1.00 33.92 258 PRO B C 1
ATOM 5007 O O . PRO B 1 258 ? 76.656 10.057 46.547 1.00 33.99 258 PRO B O 1
ATOM 5011 N N . PRO B 1 259 ? 75.747 10.974 48.417 1.00 34.32 259 PRO B N 1
ATOM 5012 C CA . PRO B 1 259 ? 75.592 12.323 47.857 1.00 34.65 259 PRO B CA 1
ATOM 5013 C C . PRO B 1 259 ? 76.897 12.917 47.323 1.00 34.91 259 PRO B C 1
ATOM 5014 O O . PRO B 1 259 ? 76.865 13.720 46.388 1.00 34.79 259 PRO B O 1
ATOM 5018 N N . GLU B 1 260 ? 78.028 12.523 47.906 1.00 35.10 260 GLU B N 1
ATOM 5019 C CA . GLU B 1 260 ? 79.320 13.052 47.462 1.00 36.07 260 GLU B CA 1
ATOM 5020 C C . GLU B 1 260 ? 79.698 12.535 46.075 1.00 35.65 260 GLU B C 1
ATOM 5021 O O . GLU B 1 260 ? 80.304 13.255 45.283 1.00 36.13 260 GLU B O 1
ATOM 5027 N N . LYS B 1 261 ? 79.319 11.295 45.779 1.00 35.28 261 LYS B N 1
ATOM 5028 C CA . LYS B 1 261 ? 79.543 10.722 44.457 1.00 35.02 261 LYS B CA 1
ATOM 5029 C C . LYS B 1 261 ? 78.530 11.294 43.469 1.00 34.30 261 LYS B C 1
ATOM 5030 O O . LYS B 1 261 ? 78.878 11.668 42.346 1.00 34.17 261 LYS B O 1
ATOM 5036 N N . LEU B 1 262 ? 77.276 11.373 43.906 1.00 33.65 262 LEU B N 1
ATOM 5037 C CA . LEU B 1 262 ? 76.188 11.867 43.069 1.00 33.00 262 LEU B CA 1
ATOM 5038 C C . LEU B 1 262 ? 76.300 13.366 42.742 1.00 32.32 262 LEU B C 1
ATOM 5039 O O . LEU B 1 262 ? 75.965 13.786 41.629 1.00 32.34 262 LEU B O 1
ATOM 5044 N N . GLY B 1 263 ? 76.774 14.159 43.705 1.00 31.12 263 GLY B N 1
ATOM 5045 C CA . GLY B 1 263 ? 76.916 15.612 43.537 1.00 30.20 263 GLY B CA 1
ATOM 5046 C C . GLY B 1 263 ? 75.716 16.424 44.008 1.00 29.58 263 GLY B C 1
ATOM 5047 O O . GLY B 1 263 ? 75.681 17.652 43.858 1.00 29.67 263 GLY B O 1
ATOM 5048 N N . LYS B 1 264 ? 74.737 15.736 44.587 1.00 28.84 264 LYS B N 1
ATOM 5049 C CA . LYS B 1 264 ? 73.505 16.355 45.069 1.00 28.68 264 LYS B CA 1
ATOM 5050 C C . LYS B 1 264 ? 72.936 15.549 46.240 1.00 29.39 264 LYS B C 1
ATOM 5051 O O . LYS B 1 264 ? 73.232 14.355 46.376 1.00 29.39 264 LYS B O 1
ATOM 5057 N N . ILE B 1 265 ? 72.144 16.213 47.082 1.00 29.86 265 ILE B N 1
ATOM 5058 C CA . ILE B 1 265 ? 71.473 15.573 48.213 1.00 30.70 265 ILE B CA 1
ATOM 5059 C C . ILE B 1 265 ? 69.977 15.470 47.919 1.00 30.79 265 ILE B C 1
ATOM 5060 O O . ILE B 1 265 ? 69.240 16.458 48.025 1.00 30.95 265 ILE B O 1
ATOM 5065 N N . GLY B 1 266 ? 69.535 14.273 47.547 1.00 31.15 266 GLY B N 1
ATOM 5066 C CA . GLY B 1 266 ? 68.129 14.043 47.224 1.00 31.48 266 GLY B CA 1
ATOM 5067 C C . GLY B 1 266 ? 67.296 13.936 48.486 1.00 31.66 266 GLY B C 1
ATOM 5068 O O . GLY B 1 266 ? 67.788 13.512 49.535 1.00 31.92 266 GLY B O 1
ATOM 5069 N N . THR B 1 267 ? 66.039 14.349 48.397 1.00 31.54 267 THR B N 1
ATOM 5070 C CA . THR B 1 267 ? 65.137 14.263 49.539 1.00 31.79 267 THR B CA 1
ATOM 5071 C C . THR B 1 267 ? 63.816 13.602 49.155 1.00 31.15 267 THR B C 1
ATOM 5072 O O . THR B 1 267 ? 62.767 13.945 49.703 1.00 30.86 267 THR B O 1
ATOM 5076 N N . ASP B 1 268 ? 63.869 12.649 48.223 1.00 30.27 268 ASP B N 1
ATOM 5077 C CA . ASP B 1 268 ? 62.650 11.972 47.770 1.00 29.60 268 ASP B CA 1
ATOM 5078 C C . ASP B 1 268 ? 61.860 11.369 48.929 1.00 29.59 268 ASP B C 1
ATOM 5079 O O . ASP B 1 268 ? 60.632 11.482 48.966 1.00 29.62 268 ASP B O 1
ATOM 5084 N N . ILE B 1 269 ? 62.567 10.735 49.864 1.00 29.32 269 ILE B N 1
ATOM 5085 C CA . ILE B 1 269 ? 61.911 10.056 50.992 1.00 29.45 269 ILE B CA 1
ATOM 5086 C C . ILE B 1 269 ? 61.239 11.075 51.918 1.00 29.89 269 ILE B C 1
ATOM 5087 O O . ILE B 1 269 ? 60.056 10.941 52.245 1.00 29.29 269 ILE B O 1
ATOM 5092 N N . GLU B 1 270 ? 61.997 12.109 52.285 1.00 30.50 270 GLU B N 1
ATOM 5093 C CA A GLU B 1 270 ? 61.517 13.185 53.148 0.60 31.03 270 GLU B CA 1
ATOM 5094 C CA B GLU B 1 270 ? 61.499 13.179 53.153 0.40 31.00 270 GLU B CA 1
ATOM 5095 C C . GLU B 1 270 ? 60.297 13.892 52.549 1.00 31.41 270 GLU B C 1
ATOM 5096 O O . GLU B 1 270 ? 59.371 14.272 53.268 1.00 31.45 270 GLU B O 1
ATOM 5107 N N . ASP B 1 271 ? 60.313 14.070 51.229 1.00 31.64 271 ASP B N 1
ATOM 5108 C CA . ASP B 1 271 ? 59.278 14.833 50.533 1.00 32.27 271 ASP B CA 1
ATOM 5109 C C . ASP B 1 271 ? 58.148 13.989 49.952 1.00 31.96 271 ASP B C 1
ATOM 5110 O O . ASP B 1 271 ? 57.320 14.501 49.189 1.00 32.13 271 ASP B O 1
ATOM 5115 N N . ALA B 1 272 ? 58.121 12.706 50.315 1.00 31.63 272 ALA B N 1
ATOM 5116 C CA . ALA B 1 272 ? 57.065 11.767 49.904 1.00 31.31 272 ALA B CA 1
ATOM 5117 C C . ALA B 1 272 ? 56.895 11.658 48.382 1.00 31.18 272 ALA B C 1
ATOM 5118 O O . ALA B 1 272 ? 55.776 11.543 47.870 1.00 31.15 272 ALA B O 1
ATOM 5120 N N . LYS B 1 273 ? 58.019 11.679 47.666 1.00 30.69 273 LYS B N 1
ATOM 5121 C CA . LYS B 1 273 ? 58.001 11.642 46.206 1.00 30.42 273 LYS B CA 1
ATOM 5122 C C . LYS B 1 273 ? 57.514 10.302 45.664 1.00 29.67 273 LYS B C 1
ATOM 5123 O O . LYS B 1 273 ? 57.765 9.250 46.260 1.00 28.89 273 LYS B O 1
ATOM 5129 N N . CYS B 1 274 ? 56.812 10.360 44.537 1.00 29.18 274 CYS B N 1
ATOM 5130 C CA . CYS B 1 274 ? 56.366 9.169 43.827 1.00 28.77 274 CYS B CA 1
ATOM 5131 C C . CYS B 1 274 ? 57.527 8.654 42.980 1.00 27.96 274 CYS B C 1
ATOM 5132 O O . CYS B 1 274 ? 57.502 8.705 41.750 1.00 28.22 274 CYS B O 1
ATOM 5135 N N . SER B 1 275 ? 58.553 8.167 43.667 1.00 27.32 275 SER B N 1
ATOM 5136 C CA . SER B 1 275 ? 59.762 7.675 43.023 1.00 26.89 275 SER B CA 1
ATOM 5137 C C . SER B 1 275 ? 59.579 6.221 42.596 1.00 26.43 275 SER B C 1
ATOM 5138 O O . SER B 1 275 ? 58.643 5.551 43.046 1.00 25.95 275 SER B O 1
ATOM 5141 N N . TRP B 1 276 ? 60.487 5.719 41.756 1.00 25.83 276 TRP B N 1
ATOM 5142 C CA . TRP B 1 276 ? 60.417 4.319 41.331 1.00 25.72 276 TRP B CA 1
ATOM 5143 C C . TRP B 1 276 ? 60.547 3.381 42.539 1.00 25.42 276 TRP B C 1
ATOM 5144 O O . TRP B 1 276 ? 59.885 2.348 42.597 1.00 25.26 276 TRP B O 1
ATOM 5155 N N . LEU B 1 277 ? 61.399 3.748 43.495 1.00 25.08 277 LEU B N 1
ATOM 5156 C CA . LEU B 1 277 ? 61.564 2.956 44.720 1.00 25.32 277 LEU B CA 1
ATOM 5157 C C . LEU B 1 277 ? 60.267 2.856 45.516 1.00 25.27 277 LEU B C 1
ATOM 5158 O O . LEU B 1 277 ? 59.897 1.777 45.977 1.00 25.24 277 LEU B O 1
ATOM 5163 N N . ALA B 1 278 ? 59.578 3.983 45.668 1.00 25.67 278 ALA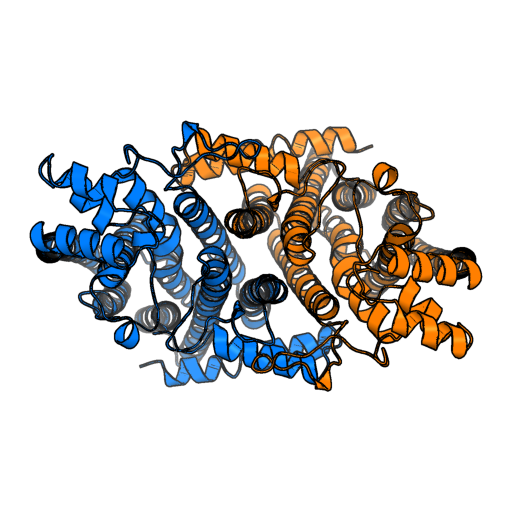 B N 1
ATOM 5164 C CA . ALA B 1 278 ? 58.318 4.020 46.413 1.00 25.81 278 ALA B CA 1
ATOM 5165 C C . ALA B 1 278 ? 57.240 3.169 45.753 1.00 26.11 278 ALA B C 1
ATOM 5166 O O . ALA B 1 278 ? 56.574 2.378 46.427 1.00 25.91 278 ALA B O 1
ATOM 5168 N N . VAL B 1 279 ? 57.069 3.337 44.440 1.00 26.12 279 VAL B N 1
ATOM 5169 C CA . VAL B 1 279 ? 56.079 2.570 43.690 1.00 26.38 279 VAL B CA 1
ATOM 5170 C C . VAL B 1 279 ? 56.411 1.075 43.689 1.00 26.59 279 VAL B C 1
ATOM 5171 O O . VAL B 1 279 ? 55.525 0.230 43.893 1.00 26.59 279 VAL B O 1
ATOM 5175 N N . THR B 1 280 ? 57.682 0.747 43.469 1.00 26.49 280 THR B N 1
ATOM 5176 C CA . THR B 1 280 ? 58.086 -0.652 43.434 1.00 26.66 280 THR B CA 1
ATOM 5177 C C . THR B 1 280 ? 57.864 -1.298 44.804 1.00 26.58 280 THR B C 1
ATOM 5178 O O . THR B 1 280 ? 57.326 -2.404 44.883 1.00 26.85 280 THR B O 1
ATOM 5182 N N . PHE B 1 281 ? 58.237 -0.593 45.870 1.00 26.51 281 PHE B N 1
ATOM 5183 C CA . PHE B 1 281 ? 58.026 -1.092 47.228 1.00 26.96 281 PHE B CA 1
ATOM 5184 C C . PHE B 1 281 ? 56.545 -1.317 47.519 1.00 27.30 281 PHE B C 1
ATOM 5185 O O . PHE B 1 281 ? 56.154 -2.418 47.918 1.00 27.71 281 PHE B O 1
ATOM 5193 N N . LEU B 1 282 ? 55.732 -0.278 47.315 1.00 27.55 282 LEU B N 1
ATOM 5194 C CA . LEU B 1 282 ? 54.297 -0.331 47.624 1.00 28.19 282 LEU B CA 1
ATOM 5195 C C . LEU B 1 282 ? 53.533 -1.434 46.879 1.00 28.62 282 LEU B C 1
ATOM 5196 O O . LEU B 1 282 ? 52.583 -2.006 47.426 1.00 28.65 282 LEU B O 1
ATOM 5201 N N . THR B 1 283 ? 53.943 -1.719 45.642 1.00 28.82 283 THR B N 1
ATOM 5202 C CA . THR B 1 283 ? 53.297 -2.748 44.818 1.00 29.26 283 THR B CA 1
ATOM 5203 C C . THR B 1 283 ? 53.842 -4.171 45.017 1.00 29.57 283 THR B C 1
ATOM 5204 O O . THR B 1 283 ? 53.269 -5.125 44.473 1.00 30.28 283 THR B O 1
ATOM 5208 N N . THR B 1 284 ? 54.941 -4.326 45.763 1.00 29.72 284 THR B N 1
ATOM 5209 C CA . THR B 1 284 ? 55.564 -5.652 45.946 1.00 29.90 284 THR B CA 1
ATOM 5210 C C . THR B 1 284 ? 55.766 -6.102 47.400 1.00 30.08 284 THR B C 1
ATOM 5211 O O . THR B 1 284 ? 55.936 -7.293 47.659 1.00 30.57 284 THR B O 1
ATOM 5215 N N . ALA B 1 285 ? 55.771 -5.162 48.337 1.00 30.22 285 ALA B N 1
ATOM 5216 C CA . ALA B 1 285 ? 56.047 -5.491 49.738 1.00 30.55 285 ALA B CA 1
ATOM 5217 C C . ALA B 1 285 ? 54.850 -6.157 50.429 1.00 31.09 285 ALA B C 1
ATOM 5218 O O . ALA B 1 285 ? 53.700 -5.917 50.051 1.00 30.83 285 ALA B O 1
ATOM 5220 N N . PRO B 1 286 ? 55.116 -7.000 51.450 1.00 31.51 286 PRO B N 1
ATOM 5221 C CA . PRO B 1 286 ? 54.003 -7.536 52.238 1.00 31.79 286 PRO B CA 1
ATOM 5222 C C . PRO B 1 286 ? 53.251 -6.434 52.988 1.00 31.74 286 PRO B C 1
ATOM 5223 O O . PRO B 1 286 ? 53.822 -5.372 53.274 1.00 31.18 286 PRO B O 1
ATOM 5227 N N . ALA B 1 287 ? 51.989 -6.714 53.315 1.00 31.92 287 ALA B N 1
ATOM 5228 C CA . ALA B 1 287 ? 51.047 -5.723 53.829 1.00 32.23 287 ALA B CA 1
ATOM 5229 C C . ALA B 1 287 ? 51.526 -4.946 55.061 1.00 32.37 287 ALA B C 1
ATOM 5230 O O . ALA B 1 287 ? 51.295 -3.737 55.161 1.00 32.04 287 ALA B O 1
ATOM 5232 N N . GLU B 1 288 ? 52.189 -5.633 55.994 1.00 32.28 288 GLU B N 1
ATOM 5233 C CA . GLU B 1 288 ? 52.630 -4.986 57.233 1.00 32.11 288 GLU B CA 1
ATOM 5234 C C . GLU B 1 288 ? 53.822 -4.059 56.989 1.00 31.81 288 GLU B C 1
ATOM 5235 O O . GLU B 1 288 ? 54.017 -3.079 57.712 1.00 31.59 288 GLU B O 1
ATOM 5241 N N . LYS B 1 289 ? 54.608 -4.380 55.966 1.00 31.25 289 LYS B N 1
ATOM 5242 C CA . LYS B 1 289 ? 55.740 -3.557 55.570 1.00 30.90 289 LYS B CA 1
ATOM 5243 C C . LYS B 1 289 ? 55.266 -2.324 54.804 1.00 30.31 289 LYS B C 1
ATOM 5244 O O . LYS B 1 289 ? 55.855 -1.250 54.924 1.00 30.05 289 LYS B O 1
ATOM 5250 N N . VAL B 1 290 ? 54.199 -2.492 54.028 1.00 29.73 290 VAL B N 1
ATOM 5251 C CA . VAL B 1 290 ? 53.519 -1.371 53.385 1.00 29.69 290 VAL B CA 1
ATOM 5252 C C . VAL B 1 290 ? 52.976 -0.407 54.450 1.00 29.54 290 VAL B C 1
ATOM 5253 O O . VAL B 1 290 ? 53.171 0.807 54.361 1.00 29.19 290 VAL B O 1
ATOM 5257 N N . ALA B 1 291 ? 52.310 -0.958 55.466 1.00 29.48 291 ALA B N 1
ATOM 5258 C CA . ALA B 1 291 ? 51.824 -0.163 56.591 1.00 29.53 291 ALA B CA 1
ATOM 5259 C C . ALA B 1 291 ? 52.958 0.627 57.249 1.00 29.50 291 ALA B C 1
ATOM 5260 O O . ALA B 1 291 ? 52.833 1.833 57.483 1.00 29.35 291 ALA B O 1
ATOM 5262 N N . GLU B 1 292 ? 54.070 -0.050 57.527 1.00 29.22 292 GLU B N 1
ATOM 5263 C CA . GLU B 1 292 ? 55.216 0.597 58.172 1.00 29.09 292 GLU B CA 1
ATOM 5264 C C . GLU B 1 292 ? 55.827 1.685 57.283 1.00 29.03 292 GLU B C 1
ATOM 5265 O O . GLU B 1 292 ? 56.284 2.721 57.773 1.00 28.76 292 GLU B O 1
ATOM 5271 N N . PHE B 1 293 ? 55.823 1.439 55.977 1.00 28.74 293 PHE B N 1
ATOM 5272 C CA . PHE B 1 293 ? 56.257 2.438 55.006 1.00 29.09 293 PHE B CA 1
ATOM 5273 C C . PHE B 1 293 ? 55.414 3.705 55.120 1.00 29.38 293 PHE B C 1
ATOM 5274 O O . PHE B 1 293 ? 55.955 4.806 55.217 1.00 29.33 293 PHE B O 1
ATOM 5282 N N . LYS B 1 294 ? 54.093 3.540 55.118 1.00 29.97 294 LYS B N 1
ATOM 5283 C CA . LYS B 1 294 ? 53.174 4.674 55.211 1.00 30.67 294 LYS B CA 1
ATOM 5284 C C . LYS B 1 294 ? 53.356 5.467 56.499 1.00 30.98 294 LYS B C 1
ATOM 5285 O O . LYS B 1 294 ? 53.262 6.696 56.494 1.00 31.38 294 LYS B O 1
ATOM 5291 N N . ALA B 1 295 ? 53.672 4.770 57.588 1.00 31.32 295 ALA B N 1
ATOM 5292 C CA . ALA B 1 295 ? 53.909 5.428 58.871 1.00 31.33 295 ALA B CA 1
ATOM 5293 C C . ALA B 1 295 ? 55.168 6.292 58.877 1.00 31.20 295 ALA B C 1
ATOM 5294 O O . ALA B 1 295 ? 55.227 7.280 59.603 1.00 31.38 295 ALA B O 1
ATOM 5296 N N . ASN B 1 296 ? 56.160 5.938 58.056 1.00 30.96 296 ASN B N 1
ATOM 5297 C CA . ASN B 1 296 ? 57.485 6.572 58.129 1.00 30.79 296 ASN B CA 1
ATOM 5298 C C . ASN B 1 296 ? 57.874 7.466 56.937 1.00 30.73 296 ASN B C 1
ATOM 5299 O O . ASN B 1 296 ? 58.812 8.260 57.037 1.00 30.67 296 ASN B O 1
ATOM 5304 N N . TYR B 1 297 ? 57.151 7.334 55.827 1.00 30.63 297 TYR B N 1
ATOM 5305 C CA . TYR B 1 297 ? 57.470 8.054 54.586 1.00 30.70 297 TYR B CA 1
ATOM 5306 C C . TYR B 1 297 ? 57.036 9.515 54.658 1.00 31.25 297 TYR B C 1
ATOM 5307 O O . TYR B 1 297 ? 56.048 9.845 55.313 1.00 31.04 297 TYR B O 1
ATOM 5316 N N . GLY B 1 298 ? 57.776 10.390 53.979 1.00 31.87 298 GLY B N 1
ATOM 5317 C CA . GLY B 1 298 ? 57.424 11.809 53.933 1.00 33.01 298 GLY B CA 1
ATOM 5318 C C . GLY B 1 298 ? 57.730 12.567 55.215 1.00 33.81 298 GLY B C 1
ATOM 5319 O O . GLY B 1 298 ? 57.136 13.618 55.481 1.00 33.78 298 GLY B O 1
ATOM 5320 N N . SER B 1 299 ? 58.653 12.032 56.008 1.00 34.42 299 SER B N 1
ATOM 5321 C CA . SER B 1 299 ? 59.055 12.659 57.259 1.00 35.82 299 SER B CA 1
ATOM 5322 C C . SER B 1 299 ? 60.520 13.049 57.213 1.00 36.73 299 SER B C 1
ATOM 5323 O O . SER B 1 299 ? 61.365 12.275 56.763 1.00 36.75 299 SER B O 1
ATOM 5326 N N . THR B 1 300 ? 60.812 14.254 57.694 1.00 37.93 300 THR B N 1
ATOM 5327 C CA . THR B 1 300 ? 62.177 14.773 57.707 1.00 39.00 300 THR B CA 1
ATOM 5328 C C . THR B 1 300 ? 63.018 14.218 58.871 1.00 39.29 300 THR B C 1
ATOM 5329 O O . THR B 1 300 ? 64.229 14.445 58.933 1.00 39.79 300 THR B O 1
ATOM 5333 N N . ASP B 1 301 ? 62.371 13.493 59.785 1.00 39.66 301 ASP B N 1
ATOM 5334 C CA . ASP B 1 301 ? 63.057 12.853 60.912 1.00 39.84 301 ASP B CA 1
ATOM 5335 C C . ASP B 1 301 ? 64.041 11.785 60.418 1.00 39.34 301 ASP B C 1
ATOM 5336 O O . ASP B 1 301 ? 63.629 10.829 59.753 1.00 39.26 301 ASP B O 1
ATOM 5341 N N . PRO B 1 302 ? 65.346 11.949 60.740 1.00 39.05 302 PRO B N 1
ATOM 5342 C CA . PRO B 1 302 ? 66.400 11.030 60.293 1.00 38.58 302 PRO B CA 1
ATOM 5343 C C . PRO B 1 302 ? 66.091 9.562 60.562 1.00 38.19 302 PRO B C 1
ATOM 5344 O O . PRO B 1 302 ? 66.412 8.709 59.732 1.00 38.06 302 PRO B O 1
ATOM 5348 N N . ALA B 1 303 ? 65.476 9.281 61.711 1.00 37.37 303 ALA B N 1
ATOM 5349 C CA . ALA B 1 303 ? 65.117 7.917 62.092 1.00 36.54 303 ALA B CA 1
ATOM 5350 C C . ALA B 1 303 ? 64.050 7.321 61.171 1.00 35.73 303 ALA B C 1
ATOM 5351 O O . ALA B 1 303 ? 64.110 6.141 60.842 1.00 35.47 303 ALA B O 1
ATOM 5353 N N . ALA B 1 304 ? 63.089 8.146 60.759 1.00 34.95 304 ALA B N 1
ATOM 5354 C CA . ALA B 1 304 ? 62.014 7.713 59.861 1.00 33.89 304 ALA B CA 1
ATOM 5355 C C . ALA B 1 304 ? 62.563 7.423 58.464 1.00 33.40 304 ALA B C 1
ATOM 5356 O O . ALA B 1 304 ? 62.215 6.412 57.851 1.00 32.85 304 ALA B O 1
ATOM 5358 N N . VAL B 1 305 ? 63.426 8.315 57.977 1.00 32.44 305 VAL B N 1
ATOM 5359 C CA . VAL B 1 305 ? 64.138 8.108 56.710 1.00 31.93 305 VAL B CA 1
ATOM 5360 C C . VAL B 1 305 ? 64.973 6.826 56.745 1.00 31.59 305 VAL B C 1
ATOM 5361 O O . VAL B 1 305 ? 64.960 6.045 55.785 1.00 31.09 305 VAL B O 1
ATOM 5365 N N . ALA B 1 306 ? 65.686 6.610 57.852 1.00 31.18 306 ALA B N 1
ATOM 5366 C CA . ALA B 1 306 ? 66.486 5.397 58.032 1.00 30.98 306 ALA B CA 1
ATOM 5367 C C . ALA B 1 306 ? 65.620 4.127 58.000 1.00 30.67 306 ALA B C 1
ATOM 5368 O O . ALA B 1 306 ? 66.025 3.107 57.433 1.00 30.64 306 ALA B O 1
ATOM 5370 N N . VAL B 1 307 ? 64.430 4.198 58.601 1.00 30.18 307 VAL B N 1
ATOM 5371 C CA . VAL B 1 307 ? 63.473 3.084 58.554 1.00 29.32 307 VAL B CA 1
ATOM 5372 C C . VAL B 1 307 ? 63.106 2.753 57.103 1.00 29.03 307 VAL B C 1
ATOM 5373 O O . VAL B 1 307 ? 63.109 1.585 56.721 1.00 28.53 307 VAL B O 1
ATOM 5377 N N . ILE B 1 308 ? 62.817 3.783 56.304 1.00 28.72 308 ILE B N 1
ATOM 5378 C CA . ILE B 1 308 ? 62.445 3.592 54.891 1.00 28.65 308 ILE B CA 1
ATOM 5379 C C . ILE B 1 308 ? 63.578 2.942 54.085 1.00 28.69 308 ILE B C 1
ATOM 5380 O O . ILE B 1 308 ? 63.339 1.997 53.315 1.00 28.20 308 ILE B O 1
ATOM 5385 N N . LYS B 1 309 ? 64.800 3.454 54.260 1.00 29.07 309 LYS B N 1
ATOM 5386 C CA . LYS B 1 309 ? 65.970 2.913 53.556 1.00 29.63 309 LYS B CA 1
ATOM 5387 C C . LYS B 1 309 ? 66.190 1.438 53.907 1.00 29.35 309 LYS B C 1
ATOM 5388 O O . LYS B 1 309 ? 66.453 0.625 53.027 1.00 29.09 309 LYS B O 1
ATOM 5394 N N . GLN B 1 310 ? 66.056 1.099 55.191 1.00 29.48 310 GLN B N 1
ATOM 5395 C CA . GLN B 1 310 ? 66.151 -0.295 55.630 1.00 29.69 310 GLN B CA 1
ATOM 5396 C C . GLN B 1 310 ? 65.032 -1.167 55.050 1.00 29.31 310 GLN B C 1
ATOM 5397 O O . GLN B 1 310 ? 65.279 -2.306 54.638 1.00 29.22 310 GLN B O 1
ATOM 5403 N N . LEU B 1 311 ? 63.810 -0.635 55.019 1.00 28.92 311 LEU B N 1
ATOM 5404 C CA . LEU B 1 311 ? 62.690 -1.334 54.387 1.00 28.88 311 LEU B CA 1
ATOM 5405 C C . LEU B 1 311 ? 62.950 -1.613 52.905 1.00 28.54 311 LEU B C 1
ATOM 5406 O O . LEU B 1 311 ? 62.650 -2.704 52.418 1.00 28.09 311 LEU B O 1
ATOM 5411 N N . TYR B 1 312 ? 63.508 -0.624 52.203 1.00 28.51 312 TYR B N 1
ATOM 5412 C CA . TYR B 1 312 ? 63.875 -0.784 50.788 1.00 28.69 312 TYR B CA 1
ATOM 5413 C C . TYR B 1 312 ? 64.921 -1.888 50.607 1.00 28.96 312 TYR B C 1
ATOM 5414 O O . TYR B 1 312 ? 64.819 -2.709 49.697 1.00 28.91 312 TYR B O 1
ATOM 5423 N N . THR B 1 313 ? 65.934 -1.886 51.471 1.00 29.74 313 THR B N 1
ATOM 5424 C CA . THR B 1 313 ? 66.985 -2.905 51.423 1.00 30.42 313 THR B CA 1
ATOM 5425 C C . THR B 1 313 ? 66.391 -4.292 51.668 1.00 30.75 313 THR B C 1
ATOM 5426 O O . THR B 1 313 ? 66.661 -5.232 50.913 1.00 30.17 313 THR B O 1
ATOM 5430 N N . GLU B 1 314 ? 65.552 -4.404 52.696 1.00 31.25 314 GLU B N 1
ATOM 5431 C CA . GLU B 1 314 ? 64.924 -5.684 53.023 1.00 32.11 314 GLU B CA 1
ATOM 5432 C C . GLU B 1 314 ? 64.000 -6.200 51.907 1.00 31.79 314 GLU B C 1
ATOM 5433 O O . GLU B 1 314 ? 63.827 -7.413 51.750 1.00 31.75 314 GLU B O 1
ATOM 5439 N N . GLN B 1 315 ? 63.434 -5.280 51.126 1.00 31.47 315 GLN B N 1
ATOM 5440 C CA . GLN B 1 315 ? 62.586 -5.635 49.979 1.00 31.40 315 GLN B CA 1
ATOM 5441 C C . GLN B 1 315 ? 63.401 -5.881 48.696 1.00 31.29 315 GLN B C 1
ATOM 5442 O O . GLN B 1 315 ? 62.837 -6.139 47.621 1.00 31.03 315 GLN B O 1
ATOM 5448 N N . ASN B 1 316 ? 64.729 -5.826 48.831 1.00 30.89 316 ASN B N 1
ATOM 5449 C CA . ASN B 1 316 ? 65.673 -6.081 47.735 1.00 30.98 316 ASN B CA 1
ATOM 5450 C C . ASN B 1 316 ? 65.457 -5.169 46.518 1.00 30.15 316 ASN B C 1
ATOM 5451 O O . ASN B 1 316 ? 65.514 -5.622 45.375 1.00 29.34 316 ASN B O 1
ATOM 5456 N N . LEU B 1 317 ? 65.212 -3.885 46.773 1.00 29.89 317 LEU B N 1
ATOM 5457 C CA . LEU B 1 317 ? 64.885 -2.957 45.682 1.00 29.69 317 LEU B CA 1
ATOM 5458 C C . LEU B 1 317 ? 66.024 -2.813 44.672 1.00 29.48 317 LEU B C 1
ATOM 5459 O O . LEU B 1 317 ? 65.770 -2.702 43.467 1.00 29.58 317 LEU B O 1
ATOM 5464 N N . LEU B 1 318 ? 67.271 -2.840 45.148 1.00 29.02 318 LEU B N 1
ATOM 5465 C CA . LEU B 1 318 ? 68.417 -2.814 44.229 1.00 29.52 318 LEU B CA 1
ATOM 5466 C C . LEU B 1 318 ? 68.378 -3.998 43.250 1.00 29.44 318 LEU B C 1
ATOM 5467 O O . LEU B 1 318 ? 68.531 -3.822 42.035 1.00 29.41 318 LEU B O 1
ATOM 5472 N N . ALA B 1 319 ? 68.130 -5.196 43.776 1.00 29.46 319 ALA B N 1
ATOM 5473 C CA . ALA B 1 319 ? 68.006 -6.388 42.943 1.00 29.53 319 ALA B CA 1
ATOM 5474 C C . ALA B 1 319 ? 66.829 -6.275 41.977 1.00 29.64 319 ALA B C 1
ATOM 5475 O O . ALA B 1 319 ? 66.918 -6.711 40.826 1.00 29.74 319 ALA B O 1
ATOM 5477 N N . ARG B 1 320 ? 65.728 -5.695 42.453 1.00 29.74 320 ARG B N 1
ATOM 5478 C CA . ARG B 1 320 ? 64.557 -5.467 41.612 1.00 30.03 320 ARG B CA 1
ATOM 5479 C C . ARG B 1 320 ? 64.863 -4.479 40.480 1.00 29.31 320 ARG B C 1
ATOM 5480 O O . ARG B 1 320 ? 64.342 -4.623 39.364 1.00 28.99 320 ARG B O 1
ATOM 5488 N N . PHE B 1 321 ? 65.729 -3.503 40.760 1.00 28.93 321 PHE B N 1
ATOM 5489 C CA . PHE B 1 321 ? 66.184 -2.581 39.718 1.00 28.74 321 PHE B CA 1
ATOM 5490 C C . PHE B 1 321 ? 66.990 -3.316 38.657 1.00 29.08 321 PHE B C 1
ATOM 5491 O O . PHE B 1 321 ? 66.812 -3.083 37.464 1.00 28.63 321 PHE B O 1
ATOM 5499 N N . GLU B 1 322 ? 67.889 -4.195 39.096 1.00 29.43 322 GLU B N 1
ATOM 5500 C CA . GLU B 1 322 ? 68.713 -4.965 38.161 1.00 30.44 322 GLU B CA 1
ATOM 5501 C C . GLU B 1 322 ? 67.874 -5.785 37.184 1.00 30.23 322 GLU B C 1
ATOM 5502 O O . GLU B 1 322 ? 68.206 -5.881 35.999 1.00 30.14 322 GLU B O 1
ATOM 5508 N N . GLU B 1 323 ? 66.772 -6.345 37.676 1.00 30.33 323 GLU B N 1
ATOM 5509 C CA . GLU B 1 323 ? 65.839 -7.083 36.821 1.00 30.72 323 GLU B CA 1
ATOM 5510 C C . GLU B 1 323 ? 65.135 -6.158 35.824 1.00 30.21 323 GLU B C 1
ATOM 5511 O O . GLU B 1 323 ? 65.017 -6.480 34.635 1.00 29.88 323 GLU B O 1
ATOM 5517 N N . TYR B 1 324 ? 64.680 -5.006 36.312 1.00 29.74 324 TYR B N 1
ATOM 5518 C CA . TYR B 1 324 ? 64.108 -3.970 35.450 1.00 29.32 324 TYR B CA 1
ATOM 5519 C C . TYR B 1 324 ? 65.101 -3.564 34.359 1.00 29.02 324 TYR B C 1
ATOM 5520 O O . TYR B 1 324 ? 64.737 -3.459 33.185 1.00 28.43 324 TYR B O 1
ATOM 5529 N N . GLU B 1 325 ? 66.350 -3.338 34.763 1.00 28.61 325 GLU B N 1
ATOM 5530 C CA . GLU B 1 325 ? 67.423 -2.939 33.852 1.00 28.71 325 GLU B CA 1
ATOM 5531 C C . GLU B 1 325 ? 67.679 -3.978 32.756 1.00 28.97 325 GLU B C 1
ATOM 5532 O O . GLU B 1 325 ? 67.901 -3.627 31.588 1.00 28.40 325 GLU B O 1
ATOM 5538 N N . LYS B 1 326 ? 67.652 -5.254 33.135 1.00 29.17 326 LYS B N 1
ATOM 5539 C CA . LYS B 1 326 ? 67.767 -6.338 32.157 1.00 29.79 326 LYS B CA 1
ATOM 5540 C C . LYS B 1 326 ? 66.642 -6.271 31.124 1.00 29.42 326 LYS B C 1
ATOM 5541 O O . LYS B 1 326 ? 66.888 -6.416 29.928 1.00 29.66 326 LYS B O 1
ATOM 5547 N N . ALA B 1 327 ? 65.418 -6.025 31.587 1.00 29.83 327 ALA B N 1
ATOM 5548 C CA . ALA B 1 327 ? 64.271 -5.870 30.686 1.00 29.67 327 ALA B CA 1
ATOM 5549 C C . ALA B 1 327 ? 64.444 -4.664 29.759 1.00 29.79 327 ALA B C 1
ATOM 5550 O O . ALA B 1 327 ? 64.141 -4.745 28.564 1.00 29.71 327 ALA B O 1
ATOM 5552 N N . VAL B 1 328 ? 64.937 -3.556 30.312 1.00 29.49 328 VAL B N 1
ATOM 5553 C CA . VAL B 1 328 ? 65.161 -2.335 29.526 1.00 29.42 328 VAL B CA 1
ATOM 5554 C C . VAL B 1 328 ? 66.214 -2.583 28.441 1.00 29.67 328 VAL B C 1
ATOM 5555 O O . VAL B 1 328 ? 65.984 -2.271 27.270 1.00 29.01 328 VAL B O 1
ATOM 5559 N N . VAL B 1 329 ? 67.355 -3.156 28.835 1.00 29.87 329 VAL B N 1
ATOM 5560 C CA . VAL B 1 329 ? 68.418 -3.519 27.887 1.00 30.41 329 VAL B CA 1
ATOM 5561 C C . VAL B 1 329 ? 67.877 -4.309 26.703 1.00 30.29 329 VAL B C 1
ATOM 5562 O O . VAL B 1 329 ? 68.123 -3.947 25.548 1.00 29.81 329 VAL B O 1
ATOM 5566 N N . ALA B 1 330 ? 67.121 -5.368 26.999 1.00 30.10 330 ALA B N 1
ATOM 5567 C CA . ALA B 1 330 ? 66.496 -6.191 25.966 1.00 30.18 330 ALA B CA 1
ATOM 5568 C C . ALA B 1 330 ? 65.651 -5.358 24.998 1.00 29.94 330 ALA B C 1
ATOM 5569 O O . ALA B 1 330 ? 65.802 -5.490 23.778 1.00 29.68 330 ALA B O 1
ATOM 5571 N N . GLU B 1 331 ? 64.783 -4.495 25.536 1.00 29.77 331 GLU B N 1
ATOM 5572 C CA . GLU B 1 331 ? 63.918 -3.664 24.698 1.00 29.76 331 GLU B CA 1
ATOM 5573 C C . GLU B 1 331 ? 64.722 -2.670 23.853 1.00 29.35 331 GLU B C 1
ATOM 5574 O O . GLU B 1 331 ? 64.539 -2.593 22.635 1.00 29.01 331 GLU B O 1
ATOM 5580 N N . VAL B 1 332 ? 65.608 -1.921 24.505 1.00 28.83 332 VAL B N 1
ATOM 5581 C CA . VAL B 1 332 ? 66.460 -0.935 23.820 1.00 28.61 332 VAL B CA 1
ATOM 5582 C C . VAL B 1 332 ? 67.255 -1.548 22.666 1.00 28.95 332 VAL B C 1
ATOM 5583 O O . VAL B 1 332 ? 67.270 -1.004 21.560 1.00 28.83 332 VAL B O 1
ATOM 5587 N N . GLU B 1 333 ? 67.904 -2.682 22.919 1.00 29.68 333 GLU B N 1
ATOM 5588 C CA . GLU B 1 333 ? 68.697 -3.337 21.885 1.00 30.30 333 GLU B CA 1
ATOM 5589 C C . GLU B 1 333 ? 67.849 -3.764 20.687 1.00 30.27 333 GLU B C 1
ATOM 5590 O O . GLU B 1 333 ? 68.287 -3.660 19.547 1.00 30.05 333 GLU B O 1
ATOM 5596 N N . GLN B 1 334 ? 66.630 -4.217 20.962 1.00 30.18 334 GLN B N 1
ATOM 5597 C CA . GLN B 1 334 ? 65.656 -4.540 19.920 1.00 30.50 334 GLN B CA 1
ATOM 5598 C C . GLN B 1 334 ? 65.267 -3.300 19.097 1.00 29.25 334 GLN B C 1
ATOM 5599 O O . GLN B 1 334 ? 65.246 -3.336 17.863 1.00 28.53 334 GLN B O 1
ATOM 5605 N N . LEU B 1 335 ? 64.955 -2.206 19.790 1.00 28.28 335 LEU B N 1
ATOM 5606 C CA . LEU B 1 335 ? 64.585 -0.949 19.140 1.00 27.44 335 LEU B CA 1
ATOM 5607 C C . LEU B 1 335 ? 65.736 -0.375 18.313 1.00 26.93 335 LEU B C 1
ATOM 5608 O O . LEU B 1 335 ? 65.528 0.141 17.206 1.00 26.05 335 LEU B O 1
ATOM 5613 N N . ILE B 1 336 ? 66.949 -0.469 18.858 1.00 26.40 336 ILE B N 1
ATOM 5614 C CA . ILE B 1 336 ? 68.148 -0.033 18.142 1.00 26.41 336 ILE B CA 1
ATOM 5615 C C . ILE B 1 336 ? 68.385 -0.897 16.894 1.00 26.38 336 ILE B C 1
ATOM 5616 O O . ILE B 1 336 ? 68.696 -0.372 15.820 1.00 25.92 336 ILE B O 1
ATOM 5621 N N . ALA B 1 337 ? 68.223 -2.212 17.038 1.00 26.92 337 ALA B N 1
ATOM 5622 C CA . ALA B 1 337 ? 68.375 -3.130 15.906 1.00 27.17 337 ALA B CA 1
ATOM 5623 C C . ALA B 1 337 ? 67.422 -2.763 14.762 1.00 27.28 337 ALA B C 1
ATOM 5624 O O . ALA B 1 337 ? 67.815 -2.768 13.595 1.00 27.09 337 ALA B O 1
ATOM 5626 N N . ALA B 1 338 ? 66.178 -2.436 15.107 1.00 27.23 338 ALA B N 1
ATOM 5627 C CA . ALA B 1 338 ? 65.187 -2.021 14.116 1.00 27.25 338 ALA B CA 1
ATOM 5628 C C . ALA B 1 338 ? 65.581 -0.696 13.456 1.00 27.24 338 ALA B C 1
ATOM 5629 O O . ALA B 1 338 ? 65.475 -0.542 12.227 1.00 26.92 338 ALA B O 1
ATOM 5631 N N . LEU B 1 339 ? 66.048 0.253 14.268 1.00 26.76 339 LEU B N 1
ATOM 5632 C CA . LEU B 1 339 ? 66.561 1.522 13.758 1.00 26.87 339 LEU B CA 1
ATOM 5633 C C . LEU B 1 339 ? 67.763 1.312 12.832 1.00 27.08 339 LEU B C 1
ATOM 5634 O O . LEU B 1 339 ? 67.866 1.956 11.791 1.00 26.96 339 LEU B O 1
ATOM 5639 N N . GLU B 1 340 ? 68.654 0.400 13.214 1.00 27.51 340 GLU B N 1
ATOM 5640 C CA . GLU B 1 340 ? 69.844 0.105 12.422 1.00 28.21 340 GLU B CA 1
ATOM 5641 C C . GLU B 1 340 ? 69.502 -0.424 11.037 1.00 28.18 340 GLU B C 1
ATOM 5642 O O . GLU B 1 340 ? 70.195 -0.117 10.068 1.00 28.22 340 GLU B O 1
ATOM 5648 N N . ALA B 1 341 ? 68.418 -1.195 10.955 1.00 28.25 341 ALA B N 1
ATOM 5649 C CA . ALA B 1 341 ? 67.927 -1.743 9.687 1.00 29.00 341 ALA B CA 1
ATOM 5650 C C . ALA B 1 341 ? 67.415 -0.655 8.730 1.00 29.27 341 ALA B C 1
ATOM 5651 O O . ALA B 1 341 ? 67.333 -0.878 7.521 1.00 30.17 341 ALA B O 1
ATOM 5653 N N . GLN B 1 342 ? 67.095 0.518 9.279 1.00 29.06 342 GLN B N 1
ATOM 5654 C CA . GLN B 1 342 ? 66.526 1.637 8.520 1.00 28.81 342 GLN B CA 1
ATOM 5655 C C . GLN B 1 342 ? 67.560 2.725 8.204 1.00 28.74 342 GLN B C 1
ATOM 5656 O O . GLN B 1 342 ? 67.643 3.195 7.067 1.00 28.75 342 GLN B O 1
ATOM 5662 N N . ASN B 1 343 ? 68.308 3.141 9.230 1.00 28.22 343 ASN B N 1
ATOM 5663 C CA . ASN B 1 343 ? 69.357 4.163 9.116 1.00 27.77 343 ASN B CA 1
ATOM 5664 C C . ASN B 1 343 ? 70.479 3.850 10.108 1.00 27.50 343 ASN B C 1
ATOM 5665 O O . ASN B 1 343 ? 70.378 4.162 11.300 1.00 27.15 343 ASN B O 1
ATOM 5670 N N . ALA B 1 344 ? 71.548 3.234 9.608 1.00 26.94 344 ALA B N 1
ATOM 5671 C CA . ALA B 1 344 ? 72.622 2.741 10.474 1.00 26.30 344 ALA B CA 1
ATOM 5672 C C . ALA B 1 344 ? 73.415 3.872 11.135 1.00 25.82 344 ALA B C 1
ATOM 5673 O O . ALA B 1 344 ? 73.876 3.723 12.273 1.00 25.40 344 ALA B O 1
ATOM 5675 N N . ALA B 1 345 ? 73.562 4.986 10.420 1.00 25.24 345 ALA B N 1
ATOM 5676 C CA . ALA B 1 345 ? 74.261 6.162 10.942 1.00 25.19 345 ALA B CA 1
ATOM 5677 C C . ALA B 1 345 ? 73.532 6.679 12.172 1.00 24.63 345 ALA B C 1
ATOM 5678 O O . ALA B 1 345 ? 74.150 6.885 13.223 1.00 24.32 345 ALA B O 1
ATOM 5680 N N . PHE B 1 346 ? 72.214 6.846 12.055 1.00 24.39 346 PHE B N 1
ATOM 5681 C CA . PHE B 1 346 ? 71.433 7.326 13.190 1.00 24.29 346 PHE B CA 1
ATOM 5682 C C . PHE B 1 346 ? 71.435 6.330 14.338 1.00 23.85 346 PHE B C 1
ATOM 5683 O O . PHE B 1 346 ? 71.620 6.718 15.496 1.00 23.53 346 PHE B O 1
ATOM 5691 N N . ALA B 1 347 ? 71.235 5.052 14.008 1.00 23.98 347 ALA B N 1
ATOM 5692 C CA . ALA B 1 347 ? 71.223 3.988 15.006 1.00 24.01 347 ALA B CA 1
ATOM 5693 C C . ALA B 1 347 ? 72.511 3.999 15.826 1.00 24.13 347 ALA B C 1
ATOM 5694 O O . ALA B 1 347 ? 72.470 3.823 17.040 1.00 24.54 347 ALA B O 1
ATOM 5696 N N . ALA B 1 348 ? 73.648 4.215 15.164 1.00 24.12 348 ALA B N 1
ATOM 5697 C CA . ALA B 1 348 ? 74.929 4.308 15.868 1.00 24.39 348 ALA B CA 1
ATOM 5698 C C . ALA B 1 348 ? 74.944 5.459 16.886 1.00 24.32 348 ALA B C 1
ATOM 5699 O O . ALA B 1 348 ? 75.493 5.313 17.980 1.00 24.36 348 ALA B O 1
ATOM 5701 N N . SER B 1 349 ? 74.323 6.587 16.540 1.00 24.16 349 SER B N 1
ATOM 5702 C CA . SER B 1 349 ? 74.324 7.733 17.452 1.00 24.64 349 SER B CA 1
ATOM 5703 C C . SER B 1 349 ? 73.414 7.470 18.661 1.00 24.55 349 SER B C 1
ATOM 5704 O O . SER B 1 349 ? 73.710 7.902 19.779 1.00 24.31 349 SER B O 1
ATOM 5707 N N . VAL B 1 350 ? 72.340 6.714 18.438 1.00 24.17 350 VAL B N 1
ATOM 5708 C CA . VAL B 1 350 ? 71.491 6.249 19.533 1.00 24.30 350 VAL B CA 1
ATOM 5709 C C . VAL B 1 350 ? 72.265 5.318 20.480 1.00 24.55 350 VAL B C 1
ATOM 5710 O O . VAL B 1 350 ? 72.148 5.440 21.699 1.00 24.72 350 VAL B O 1
ATOM 5714 N N . LYS B 1 351 ? 73.075 4.421 19.918 1.00 24.83 351 LYS B N 1
ATOM 5715 C CA . LYS B 1 351 ? 73.956 3.556 20.711 1.00 25.33 351 LYS B CA 1
ATOM 5716 C C . LYS B 1 351 ? 74.947 4.344 21.577 1.00 25.12 351 LYS B C 1
ATOM 5717 O O . LYS B 1 351 ? 75.208 3.948 22.713 1.00 25.44 351 LYS B O 1
ATOM 5723 N N . VAL B 1 352 ? 75.505 5.432 21.035 1.00 25.17 352 VAL B N 1
ATOM 5724 C CA . VAL B 1 352 ? 76.430 6.302 21.783 1.00 25.00 352 VAL B CA 1
ATOM 5725 C C . VAL B 1 352 ? 75.717 6.820 23.035 1.00 24.81 352 VAL B C 1
ATOM 5726 O O . VAL B 1 352 ? 76.233 6.706 24.153 1.00 24.36 352 VAL B O 1
ATOM 5730 N N . LEU B 1 353 ? 74.522 7.374 22.828 1.00 24.29 353 LEU B N 1
ATOM 5731 C CA . LEU B 1 353 ? 73.696 7.910 23.907 1.00 24.57 353 LEU B CA 1
ATOM 5732 C C . LEU B 1 353 ? 73.312 6.842 24.937 1.00 24.39 353 LEU B C 1
ATOM 5733 O O . LEU B 1 353 ? 73.361 7.083 26.156 1.00 24.41 353 LEU B O 1
ATOM 5738 N N . TRP B 1 354 ? 72.915 5.675 24.445 1.00 24.67 354 TRP B N 1
ATOM 5739 C CA . TRP B 1 354 ? 72.549 4.559 25.318 1.00 25.00 354 TRP B CA 1
ATOM 5740 C C . TRP B 1 354 ? 73.744 4.080 26.144 1.00 25.27 354 TRP B C 1
ATOM 5741 O O . TRP B 1 354 ? 73.599 3.760 27.324 1.00 25.20 354 TRP B O 1
ATOM 5752 N N . SER B 1 355 ? 74.923 4.056 25.525 1.00 25.91 355 SER B N 1
ATOM 5753 C CA . SER B 1 355 ? 76.136 3.594 26.209 1.00 26.74 355 SER B CA 1
ATOM 5754 C C . SER B 1 355 ? 76.555 4.505 27.366 1.00 26.35 355 SER B C 1
ATOM 5755 O O . SER B 1 355 ? 77.172 4.044 28.332 1.00 27.17 355 SER B O 1
ATOM 5758 N N . LYS B 1 356 ? 76.212 5.789 27.270 1.00 26.04 356 LYS B N 1
ATOM 5759 C CA . LYS B 1 356 ? 76.453 6.749 28.353 1.00 25.86 356 LYS B CA 1
ATOM 5760 C C . LYS B 1 356 ? 75.416 6.620 29.468 1.00 25.70 356 LYS B C 1
ATOM 5761 O O . LYS B 1 356 ? 75.596 7.169 30.554 1.00 25.70 356 LYS B O 1
ATOM 5767 N N . THR B 1 357 ? 74.329 5.908 29.184 1.00 24.96 357 THR B N 1
ATOM 5768 C CA . THR B 1 357 ? 73.187 5.821 30.084 1.00 24.93 357 THR B CA 1
ATOM 5769 C C . THR B 1 357 ? 73.232 4.526 30.881 1.00 24.86 357 THR B C 1
ATOM 5770 O O . THR B 1 357 ? 73.215 4.537 32.122 1.00 25.08 357 THR B O 1
ATOM 5774 N N . TYR B 1 358 ? 73.282 3.420 30.149 1.00 25.01 358 TYR B N 1
ATOM 5775 C CA . TYR B 1 358 ? 73.312 2.074 30.709 1.00 25.52 358 TYR B CA 1
ATOM 5776 C C . TYR B 1 358 ? 74.367 1.917 31.810 1.00 25.16 358 TYR B C 1
ATOM 5777 O O . TYR B 1 358 ? 75.555 2.162 31.588 1.00 24.48 358 TYR B O 1
ATOM 5786 N N . LYS B 1 359 ? 73.906 1.529 32.995 1.00 25.12 359 LYS B N 1
ATOM 5787 C CA . LYS B 1 359 ? 74.779 1.266 34.144 1.00 25.88 359 LYS B CA 1
ATOM 5788 C C . LYS B 1 359 ? 75.686 2.434 34.564 1.00 26.30 359 LYS B C 1
ATOM 5789 O O . LYS B 1 359 ? 76.780 2.224 35.113 1.00 26.51 359 LYS B O 1
ATOM 5795 N N . ARG B 1 360 ? 75.218 3.662 34.334 1.00 26.30 360 ARG B N 1
ATOM 5796 C CA . ARG B 1 360 ? 75.928 4.851 34.815 1.00 26.23 360 ARG B CA 1
ATOM 5797 C C . ARG B 1 360 ? 75.925 4.876 36.348 1.00 27.11 360 ARG B C 1
ATOM 5798 O O . ARG B 1 360 ? 75.049 4.281 36.980 1.00 27.22 360 ARG B O 1
ATOM 5806 N N . GLN B 1 361 ? 76.897 5.571 36.933 1.00 28.05 361 GLN B N 1
ATOM 5807 C CA . GLN B 1 361 ? 77.041 5.610 38.395 1.00 29.25 361 GLN B CA 1
ATOM 5808 C C . GLN B 1 361 ? 76.750 6.980 39.010 1.00 28.94 361 GLN B C 1
ATOM 5809 O O . GLN B 1 361 ? 76.693 7.125 40.239 1.00 28.55 361 GLN B O 1
ATOM 5815 N N . LYS B 1 362 ? 76.542 7.971 38.145 1.00 28.69 362 LYS B N 1
ATOM 5816 C CA . LYS B 1 362 ? 76.128 9.320 38.561 1.00 28.89 362 LYS B CA 1
ATOM 5817 C C . LYS B 1 362 ? 75.446 10.063 37.412 1.00 28.33 362 LYS B C 1
ATOM 5818 O O . LYS B 1 362 ? 75.381 9.562 36.288 1.00 27.88 362 LYS B O 1
#

InterPro domains:
  IPR000092 Polyprenyl synthetase-like [PF00348] (35-313)
  IPR000092 Polyprenyl synthetase-like [cd00685] (31-282)
  IPR008949 Isoprenoid synthase domain superfamily [G3DSA:1.10.600.10] (1-359)
  IPR008949 Isoprenoid synthase domain superfamily [SSF48576] (3-361)
  IPR033749 Polyprenyl synthetase, conserved site [PS00444] (242-254)
  IPR033749 Polyprenyl synthetase, conserved site [PS00723] (95-109)
  IPR039702 Farnesyl pyrophosphate synthase-like [PTHR11525] (3-362)

Organism: Leishmania major (NCBI:txid5664)

Nearest PDB structures (foldseek):
  4jzb-assembly1_A  TM=1.003E+00  e=2.300E-48  Leishmania major
  6vjc-assembly1_B  TM=1.001E+00  e=5.006E-48  Leishmania major
  6w7i-assembly1_B  TM=1.002E+00  e=8.777E-48  Leishmania major
  6ww1-assembly1_B  TM=1.001E+00  e=3.813E-47  Leishmania major
  4dxj-assembly2_C  TM=9.925E-01  e=1.731E-36  Trypanosoma cruzi

Sequence (722 aa):
AHMERFQKVYEEEVVQEFLLGDAEKRFEMDVHRKGYLKSMMDTTCLGGKYNRGLCVVDDVAEAMAKDTQMDAAAMERVLHDACVCGWMIEMLQAHFLVEDDIMDHSKTRRGKPCWYLHPGVTAQVAINDGLILLAWATQMALHYFADRPFLAEVLRVVFHDVDLTTTIGQLYDVTSMVDSAKLDAKVAHANTTDYVEYTPFNHRRIVVYKTAYYTYWLPLVMGLLVSGTLEKVDKKATHKVAMVMGEYFQVQDDVMDCFTPPEKLGKIGTDIEDAKCSWLAVTFLTTAPAEEKVAEFKANYGSTDPAAVAVIKQLYTEQNLLARFEEYEKAVVAEVEQQLIAALEAQNAAFAASVKVLWSKTYKRQKAHMERFQKVYEEEVQEFLLGDAEKRFEMDVHRKGYLKSMMDTTCLGGKYNRGLCVVDVAEAMAKDTQMDDAAAMERVLHDACVCGWMIEMLQAHFLVEDDIMDHHSKTRRGKPCWYLHPGVTAQVAINDGLILLAWATQMALHYFADRPFLAEVLRVFHDVDLTTTIGQLYDVTSMVDSAKLDAKVAHANTTDYVEYTPFNHRRIVVYKTAYYTYWLPLVMMGLLVSGTLEKVDKKATHKVAMVMGEYFQVQDDVMDCFTPPEKLGKIGTDIEEDAKCSWLAVTFLTTAPAEKVAEFKANYGSTDPAAVAVIKQLYTEQNLLARFEEYEKAVVAEVEQLIAALEAQNAAFAASVKVLWSKTYKRQK

Foldseek 3Di:
DCPVVLVVLVVVLLCVVLVVCCVPPVDDPVVSVVLSVLCCVLLDLDPLLLLVLLLLLLLLLCVVVPPDPVLSVQLNSLSSLLSSLLSLLNSLVQLVVCLVQVWAWDSQHGRPLPPVVAHNVNSNVSSVVSNVSSLVSLCPSCVPPPLSVVLVVLSVVLSVLQVVLVVLFSCVQDDPVPDDPVDDDDGDLQSPSLAPVSLLSSQLRNWLSSNFLSSLVSSCSSNVNNVQFDPVLSSVLSSLLSSLLQLVVLVCQLPPDCNQVRTHHDCFLQVTSHPLVHVLCVQPDPVLNVLSSVQGNHPPPVSSVSSSVSSVVSVVVVVSVVVLVVSVVVSVVSLVVRCVRPVSSSVSSVVSSVCRRPDRD/DCPVVLVVLVVVLLCVVLVVCCVPPVDDPVVSVVLVVLCCVLLDLDPLLLLVLLLLLLLLLLVVDDDDPVLSVLLNSLSSLLSSLLSLLNSLCQLVVCLVQVWAWDSQHGRPLPPPVAHPVRSNVSSVVSNVSSLVSLCPSVVPPPLSVVLVVLSVVLVVLQVVLVVLFSCLQDDPVPDDPVDDDDGDLQSPSLAPVSLLSSQQRNWLSSRQVSSLCSSCRSNVHNVLFDPVLSSVLSSLLSSLLQLVVLVCQQPPPCNQVRTHHDCQLQVTSHPLLNVCCVQPDPVLNNLSSVLGNHPPPVSSVSNSVSSVVSVVVVVSVVVLVVSVVVSVVSLVVRCVRPVSSSVSSVVSSVCRRPDRD